Protein AF-A0AAU6Q828-F1 (afdb_monomer_lite)

Organism: NCBI:txid3112952

Sequence (757 aa):
MSDRQGGAGQFVAIDEAIRITQFIRNKALRYWMDNEKVSKYDLNKQCAVLAAEYDFADRLNSQARQAAAERAWSGIARFYDNCKKKVKGKKPRSPDELGSEGRSQRGLGYPQFKKNVRSVEYKTTGWKLSEDRKSITFTDKCGIGKLKMKGTRDLLFYHPSLIKRVRLVRKADGYYIQFAVDADRKEPLEATGKTLGLDVGLQDFYTDSNGHKEENPRFLRKAEKQTKKLQRRVSKKVKGSNNRRKAVKRLAKKHLRIQRQRRDHAIKLARCVIQSADLVAYEDLRIRNMVKNHSLAKSISDASWYQFRTWLEYFGKVFGRITVAVPPQYTSQACSECGCKADGLTESMRKRSRCGCFLFVTTETLLGDAPRLYQSVFDHVKNAFWNDIRNAKTCAWMVAALILSRRATPSAWLPYLPAGRYAQSIERQIVRWLDNKHINATDIYGPAVMKALRHWGPHVLKLALDTSMLFNTYCMIRISILFRGRAVPLVTRVIKHASAQVSTEQLTPIIAQARGILAAAGIDNVRFLADRGFCDVELMDLLSQCGWNYIIRIKSSLLLCAANGQRLCKVGEVALQVGEAKCFHNMRLTGQKYGPVHLALARPAHGQDTWQVVSNEPTSLETLEVYSERFGIEEGFLDDKSGLFQLEESMLRDEGKLERLCLILSLATLFLVSEGDACVAQGHRRLVDPHWERGISFLKIGMNRIKQALSWGEQVLKQVALIGGPDPAPLGHRKQKNPDPFDCFNCVWVLISAPPS

Foldseek 3Di:
DDDDDDDPLLVVLQVLLQVLLLVLLQVLLVVPVVDPPDDLVNSLVVLVVVCVVDVSNQLHDSQLSSVSSVVSVVQVVQLVVLVVVVPDWDDDDDPPPDDPPPPPHHISSHGDRDPDGFKTKGFLDQKDADPQRQWMAGDGNSPNGIDGDDDDSVVVVADPVQFGMWMWGDALVGIDIDTDGNDDFADADDALVDAWEWEADLQFRTAIQVGDTHRQPLLCVVCVVVLVVLVVLLVPDDPPDPSNVVSVSVSRVSVVVLVVVLLVVLLVVLLVVQNNHQHYEYEPDPLVVVLVPVVCVSSSVSSPVVSSLVNNVVVCSRHLGHYHYDYCPQQQAAAPVQRHGDPDDDPVPSAADPVRGGRHDHVCPVLFLQVLQLVLQLVLQQVLCVPDSVLSSLLSLLLSLLLVQLALAQLSSLSNHDDDSDSVVSSVVLVCSLVDPVDDLCSRVLSNVLQQLLQAPPFEWEWEWFWDDFPLFKIKTFIFTLAQLATQTQFIAIDGDNDRQDDPVVCLVRVVSSLVSCVSSVHQRYEYEYEQSPPDQSNVVSCVVSVYKYKYWHDQQKWKAALVQHTAGGNVVPDDDFQDKEKEFLIATDRNPDDDKIWIWHHFNPDDDITIIIINDGDDVVSVVSNVSNCSVVVNVCSCPVNGHNVNVNPDDDRSSSSVSVSSVSSSQQQLLQQLLVCVLVVNQVVQFVPQQQDDGSSSSSSSVSVVCSSSVHRGCPDRYRYHDDRSRRHHQPNPPDHNSNVRHPDDYDHCHGRDD

InterPro domains:
  IPR001959 Probable transposase, IS891/IS1136/IS1341 [PF01385] (178-293)
  IPR002559 Transposase IS4-like domain [PF01609] (513-670)
  IPR010095 Cas12f1-like, TNB domain [PF07282] (305-355)
  IPR012337 Ribonuclease H-like superfamily [SSF53098] (382-715)

Structure (mmCIF, N/CA/C/O backbone):
data_AF-A0AAU6Q828-F1
#
_entry.id   AF-A0AAU6Q828-F1
#
loop_
_atom_site.group_PDB
_atom_site.id
_atom_site.type_symbol
_atom_site.label_atom_id
_atom_site.label_alt_id
_atom_site.label_comp_id
_atom_site.label_asym_id
_atom_site.label_entity_id
_atom_site.label_seq_id
_atom_site.pdbx_PDB_ins_code
_atom_site.Cartn_x
_atom_site.Cartn_y
_atom_site.Cartn_z
_atom_site.occupancy
_atom_site.B_iso_or_equiv
_atom_site.auth_seq_id
_atom_site.auth_comp_id
_atom_site.auth_asym_id
_atom_site.auth_atom_id
_atom_site.pdbx_PDB_model_num
ATOM 1 N N . MET A 1 1 ? -32.451 15.456 50.300 1.00 32.19 1 MET A N 1
ATOM 2 C CA . MET A 1 1 ? -32.018 14.041 50.209 1.00 32.19 1 MET A CA 1
ATOM 3 C C . MET A 1 1 ? -33.255 13.219 49.873 1.00 32.19 1 MET A C 1
ATOM 5 O O . MET A 1 1 ? -34.070 13.041 50.754 1.00 32.19 1 MET A O 1
ATOM 9 N N . SER A 1 2 ? -33.452 12.815 48.614 1.00 24.53 2 SER A N 1
ATOM 10 C CA . SER A 1 2 ? -34.636 12.057 48.170 1.00 24.53 2 SER A CA 1
ATOM 11 C C . SER A 1 2 ? -34.237 10.854 47.303 1.00 24.53 2 SER A C 1
ATOM 13 O O . SER A 1 2 ? -33.171 10.837 46.673 1.00 24.53 2 SER A O 1
ATOM 15 N N . ASP A 1 3 ? -35.068 9.821 47.365 1.00 29.62 3 ASP A N 1
ATOM 16 C CA . ASP A 1 3 ? -34.828 8.401 47.112 1.00 29.62 3 ASP A CA 1
ATOM 17 C C . ASP A 1 3 ? -33.839 7.987 46.011 1.00 29.62 3 ASP A C 1
ATOM 19 O O . ASP A 1 3 ? -33.965 8.255 44.807 1.00 29.62 3 ASP A O 1
ATOM 23 N N . ARG A 1 4 ? -32.838 7.217 46.454 1.00 39.19 4 ARG A N 1
ATOM 24 C CA . ARG A 1 4 ? -31.868 6.487 45.626 1.00 39.19 4 ARG A CA 1
ATOM 25 C C . ARG A 1 4 ? -31.995 4.980 45.840 1.00 39.19 4 ARG A C 1
ATOM 27 O O . ARG A 1 4 ? -30.995 4.344 46.163 1.00 39.19 4 ARG A O 1
ATOM 34 N N . GLN A 1 5 ? -33.168 4.385 45.679 1.00 41.41 5 GLN A N 1
ATOM 35 C CA . GLN A 1 5 ? -33.276 2.926 45.728 1.00 41.41 5 GLN A CA 1
ATOM 36 C C . GLN A 1 5 ? -34.243 2.435 44.648 1.00 41.41 5 GLN A C 1
ATOM 38 O O . GLN A 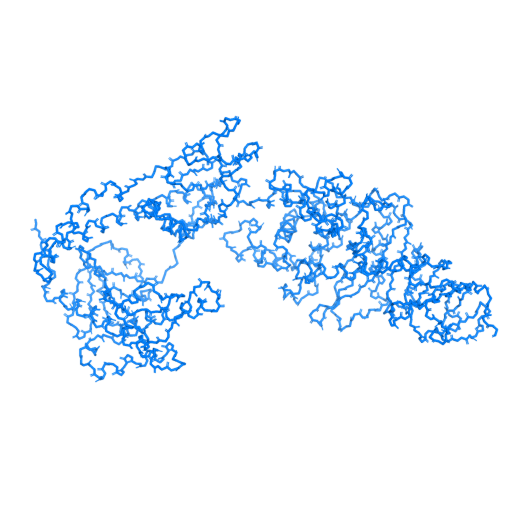1 5 ? -35.445 2.610 44.755 1.00 41.41 5 GLN A O 1
ATOM 43 N N . GLY A 1 6 ? -33.705 1.812 43.593 1.00 53.25 6 GLY A N 1
ATOM 44 C CA . GLY A 1 6 ? -34.421 0.662 43.037 1.00 53.25 6 GLY A CA 1
ATOM 45 C C . GLY A 1 6 ? -34.478 -0.388 44.145 1.00 53.25 6 GLY A C 1
ATOM 46 O O . GLY A 1 6 ? -33.522 -0.473 44.927 1.00 53.25 6 GLY A O 1
ATOM 47 N N . GLY A 1 7 ? -35.589 -1.113 44.273 1.00 64.19 7 GLY A N 1
ATOM 48 C CA . GLY A 1 7 ? -35.780 -2.057 45.376 1.00 64.19 7 GLY A CA 1
ATOM 49 C C . GLY A 1 7 ? -34.582 -3.003 45.482 1.00 64.19 7 GLY A C 1
ATOM 50 O O . GLY A 1 7 ? -34.051 -3.438 44.458 1.00 64.19 7 GLY A O 1
ATOM 51 N N . ALA A 1 8 ? -34.111 -3.303 46.697 1.00 69.00 8 ALA A N 1
ATOM 52 C CA . ALA A 1 8 ? -32.911 -4.120 46.910 1.00 69.00 8 ALA A CA 1
ATOM 53 C C . ALA A 1 8 ? -32.930 -5.439 46.102 1.00 69.00 8 ALA A C 1
ATOM 55 O O . ALA A 1 8 ? -31.884 -5.862 45.604 1.00 69.00 8 ALA A O 1
ATOM 56 N N . GLY A 1 9 ? -34.119 -6.017 45.881 1.00 82.56 9 GLY A N 1
ATOM 57 C CA . GLY A 1 9 ? -34.339 -7.186 45.024 1.00 82.56 9 GLY A CA 1
ATOM 58 C C . GLY A 1 9 ? -33.974 -6.986 43.545 1.00 82.56 9 GLY A C 1
ATOM 59 O O . GLY A 1 9 ? -33.356 -7.866 42.953 1.00 82.56 9 GLY A O 1
ATOM 60 N N . GLN A 1 10 ? -34.230 -5.814 42.952 1.00 87.94 10 GLN A N 1
ATOM 61 C CA . GLN A 1 10 ? -33.911 -5.552 41.539 1.00 87.94 10 GLN A CA 1
ATOM 62 C C . GLN A 1 10 ? -32.398 -5.559 41.281 1.00 87.94 10 GLN A C 1
ATOM 64 O O . GLN A 1 10 ? -31.931 -6.071 40.266 1.00 87.94 10 GLN A O 1
ATOM 69 N N . PHE A 1 11 ? -31.591 -5.027 42.206 1.00 88.25 11 PHE A N 1
ATOM 70 C CA . PHE A 1 11 ? -30.131 -5.075 42.065 1.00 88.25 11 PHE A CA 1
ATOM 71 C C . PHE A 1 11 ? -29.575 -6.494 42.214 1.00 88.25 11 PHE A C 1
ATOM 73 O O . PHE A 1 11 ? -28.587 -6.826 41.554 1.00 88.25 11 PHE A O 1
ATOM 80 N N . VAL A 1 12 ? -30.212 -7.327 43.043 1.00 90.94 12 VAL A N 1
ATOM 81 C CA . VAL A 1 12 ? -29.889 -8.755 43.156 1.00 90.94 12 VAL A CA 1
ATOM 82 C C . VAL A 1 12 ? -30.227 -9.479 41.851 1.00 90.94 12 VAL A C 1
ATOM 84 O O . VAL A 1 12 ? -29.376 -10.207 41.347 1.00 90.94 12 VAL A O 1
ATOM 87 N N . ALA A 1 13 ? -31.386 -9.203 41.247 1.00 93.69 13 ALA A N 1
ATOM 88 C CA . ALA A 1 13 ? -31.776 -9.744 39.943 1.00 93.69 13 ALA A CA 1
ATOM 89 C C . ALA A 1 13 ? -30.791 -9.360 38.821 1.00 93.69 13 ALA A C 1
ATOM 91 O O . ALA A 1 13 ? -30.388 -10.202 38.019 1.00 93.69 13 ALA A O 1
ATOM 92 N N . ILE A 1 14 ? -30.318 -8.107 38.791 1.00 94.62 14 ILE A N 1
ATOM 93 C CA . ILE A 1 14 ? -29.291 -7.676 37.825 1.00 94.62 14 ILE A CA 1
ATOM 94 C C . ILE A 1 14 ? -27.966 -8.414 38.065 1.00 94.62 14 ILE A C 1
ATOM 96 O O . ILE A 1 14 ? -27.301 -8.837 37.115 1.00 94.62 14 ILE A O 1
ATOM 100 N N . ASP A 1 15 ? -27.549 -8.556 39.326 1.00 93.69 15 ASP A N 1
ATOM 101 C CA . ASP A 1 15 ? -26.347 -9.316 39.675 1.00 93.69 15 ASP A CA 1
ATOM 102 C C . ASP A 1 15 ? -26.480 -10.796 39.276 1.00 93.69 15 ASP A C 1
ATOM 104 O O . ASP A 1 15 ? -25.497 -11.386 38.822 1.00 93.69 15 ASP A O 1
ATOM 108 N N . GLU A 1 16 ? -27.681 -11.370 39.373 1.00 94.69 16 GLU A N 1
ATOM 109 C CA . GLU A 1 16 ? -27.996 -12.724 38.918 1.00 94.69 16 GLU A CA 1
ATOM 110 C C . GLU A 1 16 ? -27.865 -12.870 37.402 1.00 94.69 16 GLU A C 1
ATOM 112 O O . GLU A 1 16 ? -27.088 -13.703 36.936 1.00 94.69 16 GLU A O 1
ATOM 117 N N . ALA A 1 17 ? -28.480 -11.983 36.618 1.00 96.44 17 ALA A N 1
ATOM 118 C CA . ALA A 1 17 ? -28.332 -11.977 35.161 1.00 96.44 17 ALA A CA 1
ATOM 119 C C . ALA A 1 17 ? -26.855 -11.864 34.719 1.00 96.44 17 ALA A C 1
ATOM 121 O O . ALA A 1 17 ? -26.410 -12.517 33.765 1.00 96.44 17 ALA A O 1
ATOM 122 N N . ILE A 1 18 ? -26.043 -11.077 35.440 1.00 96.81 18 ILE A N 1
ATOM 123 C CA . ILE A 1 18 ? -24.593 -10.970 35.203 1.00 96.81 18 ILE A CA 1
ATOM 124 C C . ILE A 1 18 ? -23.864 -12.284 35.537 1.00 96.81 18 ILE A C 1
ATOM 126 O O . ILE A 1 18 ? -22.931 -12.653 34.813 1.00 96.81 18 ILE A O 1
ATOM 130 N N . ARG A 1 19 ? -24.260 -12.993 36.603 1.00 95.94 19 ARG A N 1
ATOM 131 C CA . ARG A 1 19 ? -23.703 -14.309 36.968 1.00 95.94 19 ARG A CA 1
ATOM 132 C C . ARG A 1 19 ? -24.039 -15.368 35.922 1.00 95.94 19 ARG A C 1
ATOM 134 O O . ARG A 1 19 ? -23.123 -16.049 35.461 1.00 95.94 19 ARG A O 1
ATOM 141 N N . ILE A 1 20 ? -25.287 -15.425 35.460 1.00 97.00 20 ILE A N 1
ATOM 142 C CA . ILE A 1 20 ? -25.718 -16.328 34.383 1.00 97.00 20 ILE A CA 1
ATOM 143 C C . ILE A 1 20 ? -24.922 -16.046 33.100 1.00 97.00 20 ILE A C 1
ATOM 145 O O . ILE A 1 20 ? -24.371 -16.954 32.480 1.00 97.00 20 ILE A O 1
ATOM 149 N N . THR A 1 21 ? -24.736 -14.770 32.748 1.00 97.12 21 THR A N 1
ATOM 150 C CA . THR A 1 21 ? -23.895 -14.368 31.604 1.00 97.12 21 THR A CA 1
ATOM 151 C C . THR A 1 21 ? -22.456 -14.895 31.728 1.00 97.12 21 THR A C 1
ATOM 153 O O . THR A 1 21 ? -21.851 -15.308 30.736 1.00 97.12 21 THR A O 1
ATOM 156 N N . GLN A 1 22 ? -21.871 -14.872 32.932 1.00 97.12 22 GLN A N 1
ATOM 157 C CA . GLN A 1 22 ? -20.538 -15.432 33.178 1.00 97.12 22 GLN A CA 1
ATOM 158 C C . GLN A 1 22 ? -20.511 -16.948 32.992 1.00 97.12 22 GLN A C 1
ATOM 160 O O . GLN A 1 22 ? -19.575 -17.450 32.366 1.00 97.12 22 GLN A O 1
ATOM 165 N N . PHE A 1 23 ? -21.516 -17.643 33.526 1.00 97.56 23 PHE A N 1
ATOM 166 C CA . PHE A 1 23 ? -21.675 -19.087 33.393 1.00 97.56 23 PHE A CA 1
ATOM 167 C C . PHE A 1 23 ? -21.721 -19.498 31.919 1.00 97.56 23 PHE A C 1
ATOM 169 O O . PHE A 1 23 ? -20.843 -20.232 31.471 1.00 97.56 23 PHE A O 1
ATOM 176 N N . ILE A 1 24 ? -22.637 -18.917 31.139 1.00 97.62 24 ILE A N 1
ATOM 177 C CA . ILE A 1 24 ? -22.825 -19.247 29.719 1.00 97.62 24 ILE A CA 1
ATOM 178 C C . ILE A 1 24 ? -21.562 -18.964 28.913 1.00 97.62 24 ILE A C 1
ATOM 180 O O . ILE A 1 24 ? -21.101 -19.818 28.162 1.00 97.62 24 ILE A O 1
ATOM 184 N N . ARG A 1 25 ? -20.931 -17.798 29.110 1.00 96.56 25 ARG A N 1
ATOM 185 C CA . ARG A 1 25 ? -19.668 -17.473 28.430 1.00 96.56 25 ARG A CA 1
ATOM 186 C C . ARG A 1 25 ? -18.579 -18.511 28.730 1.00 96.56 25 ARG A C 1
ATOM 188 O O . ARG A 1 25 ? -17.798 -18.853 27.845 1.00 96.56 25 ARG A O 1
ATOM 195 N N . ASN A 1 26 ? -18.455 -18.941 29.984 1.00 96.50 26 ASN A N 1
ATOM 196 C CA . ASN A 1 26 ? -17.423 -19.895 30.380 1.00 96.50 26 ASN A CA 1
ATOM 197 C C . ASN A 1 26 ? -17.742 -21.313 29.889 1.00 96.50 26 ASN A C 1
ATOM 199 O O . ASN A 1 26 ? -16.828 -21.969 29.406 1.00 96.50 26 ASN A O 1
ATOM 203 N N . LYS A 1 27 ? -19.004 -21.755 29.928 1.00 96.56 27 LYS A N 1
ATOM 204 C CA . LYS A 1 27 ? -19.432 -23.037 29.345 1.00 96.56 27 LYS A CA 1
ATOM 205 C C . LYS A 1 27 ? -19.254 -23.062 27.827 1.00 96.56 27 LYS A C 1
ATOM 207 O O . LYS A 1 27 ? -18.718 -24.033 27.322 1.00 96.56 27 LYS A O 1
ATOM 212 N N . ALA A 1 28 ? -19.567 -21.976 27.117 1.00 96.19 28 ALA A N 1
ATOM 213 C CA . ALA A 1 28 ? -19.285 -21.855 25.684 1.00 96.19 28 ALA A CA 1
ATOM 214 C C . ALA A 1 28 ? -17.780 -21.952 25.379 1.00 96.19 28 ALA A C 1
ATOM 216 O O . ALA A 1 28 ? -17.376 -22.602 24.421 1.00 96.19 28 ALA A O 1
ATOM 217 N N . LEU A 1 29 ? -16.930 -21.339 26.214 1.00 94.62 29 LEU A N 1
ATOM 218 C CA . LEU A 1 29 ? -15.483 -21.491 26.069 1.00 94.62 29 LEU A CA 1
ATOM 219 C C . LEU A 1 29 ? -15.030 -22.934 26.337 1.00 94.62 29 LEU A C 1
ATOM 221 O O . LEU A 1 29 ? -14.188 -23.429 25.601 1.00 94.62 29 LEU A O 1
ATOM 225 N N . ARG A 1 30 ? -15.575 -23.594 27.366 1.00 94.56 30 ARG A N 1
ATOM 226 C CA . ARG A 1 30 ? -15.262 -24.995 27.679 1.00 94.56 30 ARG A CA 1
ATOM 227 C C . ARG A 1 30 ? -15.691 -25.922 26.543 1.00 94.56 30 ARG A C 1
ATOM 229 O O . ARG A 1 30 ? -14.881 -26.714 26.098 1.00 94.56 30 ARG A O 1
ATOM 236 N N . TYR A 1 31 ? -16.894 -25.731 26.007 1.00 94.00 31 TYR A N 1
ATOM 237 C CA . TYR A 1 31 ? -17.397 -26.477 24.857 1.00 94.00 31 TYR A CA 1
ATOM 238 C C . TYR A 1 31 ? -16.453 -26.382 23.651 1.00 94.00 31 TYR A C 1
ATOM 240 O O . TYR A 1 31 ? -16.113 -27.397 23.063 1.00 94.00 31 TYR A O 1
ATOM 248 N N . TRP A 1 32 ? -15.957 -25.183 23.323 1.00 94.69 32 TRP A N 1
ATOM 249 C CA . TRP A 1 32 ? -14.941 -25.021 22.275 1.00 94.69 32 TRP A CA 1
ATOM 250 C C . TRP A 1 32 ? -13.608 -25.720 22.595 1.00 94.69 32 TRP A C 1
ATOM 252 O O . TRP A 1 32 ? -12.925 -26.149 21.676 1.00 94.69 32 TRP A O 1
ATOM 262 N N . MET A 1 33 ? -13.213 -25.813 23.869 1.00 90.88 33 MET A N 1
ATOM 263 C CA . MET A 1 33 ? -11.980 -26.512 24.258 1.00 90.88 33 MET A CA 1
ATOM 264 C C . MET A 1 33 ? -12.113 -28.035 24.175 1.00 90.88 33 MET A C 1
ATOM 266 O O . MET A 1 33 ? -11.114 -28.698 23.925 1.00 90.88 33 MET A O 1
ATOM 270 N N . ASP A 1 34 ? -13.313 -28.561 24.407 1.00 92.06 34 ASP A N 1
ATOM 271 C CA . ASP A 1 34 ? -13.566 -30.001 24.514 1.00 92.06 34 ASP A CA 1
ATOM 272 C C . ASP A 1 34 ? -13.963 -30.637 23.168 1.00 92.06 34 ASP A C 1
ATOM 274 O O . ASP A 1 34 ? -14.074 -31.852 23.077 1.00 92.06 34 ASP A O 1
ATOM 278 N N . ASN A 1 35 ? -14.191 -29.830 22.126 1.00 90.38 35 ASN A N 1
ATOM 279 C CA . ASN A 1 35 ? -14.671 -30.290 20.824 1.00 90.38 35 ASN A CA 1
ATOM 280 C C . ASN A 1 35 ? -13.810 -29.725 19.688 1.00 90.38 35 ASN A C 1
ATOM 282 O O . ASN A 1 35 ? -13.388 -28.566 19.717 1.00 90.38 35 ASN A O 1
ATOM 286 N N . GLU A 1 36 ? -13.612 -30.511 18.633 1.00 85.56 36 GLU A N 1
ATOM 287 C CA . GLU A 1 36 ? -12.910 -30.060 17.432 1.00 85.56 36 GLU A CA 1
ATOM 288 C C . GLU A 1 36 ? -13.832 -29.291 16.472 1.00 85.56 36 GLU A C 1
ATOM 290 O O . GLU A 1 36 ? -15.042 -29.494 16.434 1.00 85.56 36 GLU A O 1
ATOM 295 N N . LYS A 1 37 ? -13.250 -28.388 15.667 1.00 85.00 37 LYS A N 1
ATOM 296 C CA . LYS A 1 37 ? -13.931 -27.657 14.571 1.00 85.00 37 LYS A CA 1
ATOM 297 C C . LYS A 1 37 ? -15.198 -26.869 14.970 1.00 85.00 37 LYS A C 1
ATOM 299 O O . LYS A 1 37 ? -16.012 -26.536 14.114 1.00 85.00 37 LYS A O 1
ATOM 304 N N . VAL A 1 38 ? -15.331 -26.480 16.238 1.00 89.94 38 VAL A N 1
ATOM 305 C CA . VAL A 1 38 ? -16.470 -25.690 16.741 1.00 89.94 38 VAL A CA 1
ATOM 306 C C . VAL A 1 38 ? -16.540 -24.304 16.092 1.00 89.94 38 VAL A C 1
ATOM 308 O O . VAL A 1 38 ? -15.605 -23.501 16.182 1.00 89.94 38 VAL A O 1
ATOM 311 N N . SER A 1 39 ? -17.691 -23.982 15.504 1.00 91.94 39 SER A N 1
ATOM 312 C CA . SER A 1 39 ? -17.994 -22.684 14.904 1.00 91.94 39 SER A CA 1
ATOM 313 C C . SER A 1 39 ? -18.724 -21.735 15.868 1.00 91.94 39 SER A C 1
ATOM 315 O O . SER A 1 39 ? -19.207 -22.109 16.940 1.00 91.94 39 SER A O 1
ATOM 317 N N . LYS A 1 40 ? -18.880 -20.468 15.456 1.00 92.25 40 LYS A N 1
ATOM 318 C CA . LYS A 1 40 ? -19.726 -19.487 16.163 1.00 92.25 40 LYS A CA 1
ATOM 319 C C . LYS A 1 40 ? -21.172 -19.978 16.318 1.00 92.25 40 LYS A C 1
ATOM 321 O O . LYS A 1 40 ? -21.813 -19.676 17.325 1.00 92.25 40 LYS A O 1
ATOM 326 N N . TYR A 1 41 ? -21.694 -20.679 15.311 1.00 93.00 41 TYR A N 1
ATOM 327 C CA . TYR A 1 41 ? -23.077 -21.148 15.297 1.00 93.00 41 TYR A CA 1
ATOM 328 C C . TYR A 1 41 ? -23.293 -22.271 16.309 1.00 93.00 41 TYR A C 1
ATOM 330 O O . TYR A 1 41 ? -24.314 -22.273 16.993 1.00 93.00 41 TYR A O 1
ATOM 338 N N . ASP A 1 42 ? -22.300 -23.137 16.497 1.00 93.50 42 ASP A N 1
ATOM 339 C CA . ASP A 1 42 ? -22.362 -24.226 17.475 1.00 93.50 42 ASP A CA 1
ATOM 340 C C . ASP A 1 42 ? -22.406 -23.684 18.905 1.00 93.50 42 ASP A C 1
ATOM 342 O O . ASP A 1 42 ? -23.225 -24.114 19.711 1.00 93.50 42 ASP A O 1
ATOM 346 N N . LEU A 1 43 ? -21.634 -22.631 19.204 1.00 93.56 43 LEU A N 1
ATOM 347 C CA . LEU A 1 43 ? -21.714 -21.955 20.507 1.00 93.56 43 LEU A CA 1
ATOM 348 C C . LEU A 1 43 ? -23.076 -21.292 20.759 1.00 93.56 43 LEU A C 1
ATOM 350 O O . LEU A 1 43 ? -23.528 -21.213 21.904 1.00 93.56 43 LEU A O 1
ATOM 354 N N . ASN A 1 44 ? -23.737 -20.807 19.706 1.00 91.94 44 ASN A N 1
ATOM 355 C CA . ASN A 1 44 ? -25.093 -20.276 19.819 1.00 91.94 44 ASN A CA 1
ATOM 356 C C . ASN A 1 44 ? -26.114 -21.397 20.059 1.00 91.94 44 ASN A C 1
ATOM 358 O O . ASN A 1 44 ? -26.981 -21.223 20.914 1.00 91.94 44 ASN A O 1
ATOM 362 N N . LYS A 1 45 ? -25.994 -22.542 19.372 1.00 92.69 45 LYS A N 1
ATOM 363 C CA . LYS A 1 45 ? -26.828 -23.733 19.616 1.00 92.69 45 LYS A CA 1
ATOM 364 C C . LYS A 1 45 ? -26.656 -24.245 21.048 1.00 92.69 45 LYS A C 1
ATOM 366 O O . LYS A 1 45 ? -27.646 -24.499 21.730 1.00 92.69 45 LYS A O 1
ATOM 371 N N . GLN A 1 46 ? -25.425 -24.247 21.558 1.00 94.56 46 GLN A N 1
ATOM 372 C CA . GLN A 1 46 ? -25.125 -24.653 22.931 1.00 94.56 46 GLN A CA 1
ATOM 373 C C . GLN A 1 46 ? -25.845 -23.799 23.987 1.00 94.56 46 GLN A C 1
ATOM 375 O O . GLN A 1 46 ? -26.106 -24.267 25.090 1.00 94.56 46 GLN A O 1
ATOM 380 N N . CYS A 1 47 ? -26.224 -22.554 23.678 1.00 94.69 47 CYS A N 1
ATOM 381 C CA . CYS A 1 47 ? -27.004 -21.724 24.603 1.00 94.69 47 CYS A CA 1
ATOM 382 C C . CYS A 1 47 ? -28.430 -22.246 24.846 1.00 94.69 47 CYS A C 1
ATOM 384 O O . CYS A 1 47 ? -29.018 -21.913 25.879 1.00 94.69 47 CYS A O 1
ATOM 386 N N . ALA A 1 48 ? -29.002 -22.989 23.893 1.00 93.62 48 ALA A N 1
ATOM 387 C CA . ALA A 1 48 ? -30.296 -23.646 24.058 1.00 93.62 48 ALA A CA 1
ATOM 388 C C . ALA A 1 48 ? -30.147 -24.887 24.946 1.00 93.62 48 ALA A C 1
ATOM 390 O O . ALA A 1 48 ? -30.863 -25.003 25.935 1.00 93.62 48 ALA A O 1
ATOM 391 N N . VAL A 1 49 ? -29.133 -25.717 24.671 1.00 95.69 49 VAL A N 1
ATOM 392 C CA . VAL A 1 49 ? -28.784 -26.897 25.482 1.00 95.69 49 VAL A CA 1
ATOM 393 C C . VAL A 1 49 ? -28.560 -26.511 26.944 1.00 95.69 49 VAL A C 1
ATOM 395 O O . VAL A 1 49 ? -29.209 -27.045 27.832 1.00 95.69 49 VAL A O 1
ATOM 398 N N . LEU A 1 50 ? -27.729 -25.494 27.198 1.00 95.81 50 LEU A N 1
ATOM 399 C CA . LEU A 1 50 ? -27.440 -25.023 28.558 1.00 95.81 50 LEU A CA 1
ATOM 400 C C . LEU A 1 50 ? -28.665 -24.488 29.306 1.00 95.81 50 LEU A C 1
ATOM 402 O O . LEU A 1 50 ? -28.622 -24.385 30.524 1.00 95.81 50 LEU A O 1
ATOM 406 N N . ALA A 1 51 ? -29.717 -24.072 28.611 1.00 95.00 51 ALA A N 1
ATOM 407 C CA . ALA A 1 51 ? -30.932 -23.620 29.277 1.00 95.00 51 ALA A CA 1
ATOM 408 C C . ALA A 1 51 ? -31.915 -24.751 29.544 1.00 95.00 51 ALA A C 1
ATOM 410 O O . ALA A 1 51 ? -32.608 -24.689 30.548 1.00 95.00 51 ALA A O 1
ATOM 411 N N . ALA A 1 52 ? -31.941 -25.773 28.689 1.00 95.62 52 ALA A N 1
ATOM 412 C CA . ALA A 1 52 ? -32.658 -27.006 28.983 1.00 95.62 52 ALA A CA 1
ATOM 413 C C . ALA A 1 52 ? -32.006 -27.770 30.151 1.00 95.62 52 ALA A C 1
ATOM 415 O O . ALA A 1 52 ? -32.704 -28.340 30.974 1.00 95.62 52 ALA A O 1
ATOM 416 N N . GLU A 1 53 ? -30.671 -27.747 30.242 1.00 96.75 53 GLU A N 1
ATOM 417 C CA . GLU A 1 53 ? -29.909 -28.447 31.289 1.00 96.75 53 GLU A CA 1
ATOM 418 C C . GLU A 1 53 ? -29.929 -27.715 32.644 1.00 96.75 53 GLU A C 1
ATOM 420 O O . GLU A 1 53 ? -29.880 -28.351 33.693 1.00 96.75 53 GLU A O 1
ATOM 425 N N . TYR A 1 54 ? -29.972 -26.377 32.644 1.00 96.69 54 TYR A N 1
ATOM 426 C CA . TYR A 1 54 ? -29.901 -25.578 33.870 1.00 96.69 54 TYR A CA 1
ATOM 427 C C . TYR A 1 54 ? -31.041 -24.556 33.947 1.00 96.69 54 TYR A C 1
ATOM 429 O O . TYR A 1 54 ? -30.986 -23.505 33.299 1.00 96.69 54 TYR A O 1
ATOM 437 N N . ASP A 1 55 ? -31.993 -24.775 34.858 1.00 94.19 55 ASP A N 1
ATOM 438 C CA . ASP A 1 55 ? -33.147 -23.886 35.081 1.00 94.19 55 ASP A CA 1
ATOM 439 C C . ASP A 1 55 ? -32.751 -22.421 35.289 1.00 94.19 55 ASP A C 1
ATOM 441 O O . ASP A 1 55 ? -33.369 -21.494 34.763 1.00 94.19 55 ASP A O 1
ATOM 445 N N . PHE A 1 56 ? -31.682 -22.179 36.055 1.00 95.25 56 PHE A N 1
ATOM 446 C CA . PHE A 1 56 ? -31.207 -20.820 36.313 1.00 95.25 56 PHE A CA 1
ATOM 447 C C . PHE A 1 56 ? -30.660 -20.143 35.046 1.00 95.25 56 PHE A C 1
ATOM 449 O O . PHE A 1 56 ? -30.697 -18.918 34.949 1.00 95.25 56 PHE A O 1
ATOM 456 N N . ALA A 1 57 ? -30.153 -20.906 34.072 1.00 95.62 57 ALA A N 1
ATOM 457 C CA . ALA A 1 57 ? -29.669 -20.372 32.806 1.00 95.62 57 ALA A CA 1
ATOM 458 C C . ALA A 1 57 ? -30.824 -20.024 31.857 1.00 95.62 57 ALA A C 1
ATOM 460 O O . ALA A 1 57 ? -30.719 -19.029 31.131 1.00 95.62 57 ALA A O 1
ATOM 461 N N . ASP A 1 58 ? -31.933 -20.772 31.903 1.00 95.25 58 ASP A N 1
ATOM 462 C CA . ASP A 1 58 ? -33.141 -20.447 31.136 1.00 95.25 58 ASP A CA 1
ATOM 463 C C . ASP A 1 58 ? -33.770 -19.118 31.561 1.00 95.25 58 ASP A C 1
ATOM 465 O O . ASP A 1 58 ? -34.318 -18.393 30.726 1.00 95.25 58 ASP A O 1
ATOM 469 N N . ARG A 1 59 ? -33.599 -18.731 32.834 1.00 95.75 59 ARG A N 1
ATOM 470 C CA . ARG A 1 59 ? -34.113 -17.451 33.342 1.00 95.75 59 ARG A CA 1
ATOM 471 C C . ARG A 1 59 ? -33.602 -16.246 32.560 1.00 95.75 59 ARG A C 1
ATOM 473 O O . ARG A 1 59 ? -34.302 -15.238 32.461 1.00 95.75 59 ARG A O 1
ATOM 480 N N . LEU A 1 60 ? -32.401 -16.338 31.990 1.00 96.31 60 LEU A N 1
ATOM 481 C CA . LEU A 1 60 ? -31.842 -15.287 31.155 1.00 96.31 60 LEU A CA 1
ATOM 482 C C . LEU A 1 60 ? -32.407 -15.366 29.730 1.00 96.31 60 LEU A C 1
ATOM 484 O O . LEU A 1 60 ? -32.401 -16.422 29.098 1.00 96.31 60 LEU A O 1
ATOM 488 N N . ASN A 1 61 ? -32.818 -14.216 29.185 1.00 96.38 61 ASN A N 1
ATOM 489 C CA . ASN A 1 61 ? -33.314 -14.109 27.811 1.00 96.38 61 ASN A CA 1
ATOM 490 C C . ASN A 1 61 ? -32.354 -14.763 26.793 1.00 96.38 61 ASN A C 1
ATOM 492 O O . ASN A 1 61 ? -31.136 -14.569 26.852 1.00 96.38 61 ASN A O 1
ATOM 496 N N . SER A 1 62 ? -32.913 -15.492 25.823 1.00 94.75 62 SER A N 1
ATOM 497 C CA . SER A 1 62 ? -32.166 -16.269 24.824 1.00 94.75 62 SER A CA 1
ATOM 498 C C . SER A 1 62 ? -31.119 -15.446 24.064 1.00 94.75 62 SER A C 1
ATOM 500 O O . SER A 1 62 ? -29.981 -15.888 23.900 1.00 94.75 62 SER A O 1
ATOM 502 N N . GLN A 1 63 ? -31.433 -14.212 23.665 1.00 94.69 63 GLN A N 1
ATOM 503 C CA . GLN A 1 63 ? -30.477 -13.347 22.975 1.00 94.69 63 GLN A CA 1
ATOM 504 C C . GLN A 1 63 ? -29.368 -12.830 23.894 1.00 94.69 63 GLN A C 1
ATOM 506 O O . GLN A 1 63 ? -28.251 -12.604 23.422 1.00 94.69 63 GLN A O 1
ATOM 511 N N . ALA A 1 64 ? -29.635 -12.679 25.193 1.00 96.56 64 ALA A N 1
ATOM 512 C CA . ALA A 1 64 ? -28.597 -12.356 26.166 1.00 96.56 64 ALA A CA 1
ATOM 513 C C . ALA A 1 64 ? -27.638 -13.534 26.401 1.00 96.56 64 ALA A C 1
ATOM 515 O O . ALA A 1 64 ? -26.424 -13.325 26.504 1.00 96.56 64 ALA A O 1
ATOM 516 N N . ARG A 1 65 ? -28.144 -14.776 26.378 1.00 97.19 65 ARG A N 1
ATOM 517 C CA . ARG A 1 65 ? -27.310 -15.992 26.366 1.00 97.19 65 ARG A CA 1
ATOM 518 C C . ARG A 1 65 ? -26.419 -16.043 25.126 1.00 97.19 65 ARG A C 1
ATOM 520 O O . ARG A 1 65 ? -25.202 -16.169 25.248 1.00 97.19 65 ARG A O 1
ATOM 527 N N . GLN A 1 66 ? -26.998 -15.828 23.945 1.00 96.00 66 GLN A N 1
ATOM 528 C CA . GLN A 1 66 ? -26.243 -15.769 22.688 1.00 96.00 66 GLN A CA 1
ATOM 529 C C . GLN A 1 66 ? -25.187 -14.658 22.707 1.00 96.00 66 GLN A C 1
ATOM 531 O O . GLN A 1 66 ? -24.046 -14.879 22.315 1.00 96.00 66 GLN A O 1
ATOM 536 N N . ALA A 1 67 ? -25.512 -13.462 23.210 1.00 96.00 67 ALA A N 1
ATOM 537 C CA . ALA A 1 67 ? -24.534 -12.384 23.357 1.00 96.00 67 ALA A CA 1
ATOM 538 C C . ALA A 1 67 ? -23.382 -12.775 24.307 1.00 96.00 67 ALA A C 1
ATOM 540 O O . ALA A 1 67 ? -22.234 -12.366 24.105 1.00 96.00 67 ALA A O 1
ATOM 541 N N . ALA A 1 68 ? -23.648 -13.590 25.334 1.00 96.31 68 ALA A N 1
ATOM 542 C CA . ALA A 1 68 ? -22.615 -14.151 26.201 1.00 96.31 68 ALA A CA 1
ATOM 543 C C . ALA A 1 68 ? -21.695 -15.134 25.453 1.00 96.31 68 ALA A C 1
ATOM 545 O O . ALA A 1 68 ? -20.471 -15.039 25.601 1.00 96.31 68 ALA A O 1
ATOM 546 N N . ALA A 1 69 ? -22.253 -16.014 24.616 1.00 96.62 69 ALA A N 1
ATOM 547 C CA . ALA A 1 69 ? -21.492 -16.926 23.759 1.00 96.62 69 ALA A CA 1
ATOM 548 C C . ALA A 1 69 ? -20.682 -16.182 22.682 1.00 96.62 69 ALA A C 1
ATOM 550 O O . ALA A 1 69 ? -19.493 -16.447 22.513 1.00 96.62 69 ALA A O 1
ATOM 551 N N . GLU A 1 70 ? -21.245 -15.153 22.044 1.00 95.50 70 GLU A N 1
ATOM 552 C CA . GLU A 1 70 ? -20.530 -14.292 21.088 1.00 95.50 70 GLU A CA 1
ATOM 553 C C . GLU A 1 70 ? -19.304 -13.611 21.716 1.00 95.50 70 GLU A C 1
ATOM 555 O O . GLU A 1 70 ? -18.267 -13.443 21.067 1.00 95.50 70 GLU A O 1
ATOM 560 N N . ARG A 1 71 ? -19.375 -13.246 23.004 1.00 93.69 71 ARG A N 1
ATOM 561 C CA . ARG A 1 71 ? -18.221 -12.714 23.750 1.00 93.69 71 ARG A CA 1
ATOM 562 C C . ARG A 1 71 ? -17.146 -13.770 24.014 1.00 93.69 71 ARG A C 1
ATOM 564 O O . ARG A 1 71 ? -15.983 -13.394 24.181 1.00 93.69 71 ARG A O 1
ATOM 571 N N . ALA A 1 72 ? -17.505 -15.051 24.110 1.00 94.38 72 ALA A N 1
ATOM 572 C CA . ALA A 1 72 ? -16.536 -16.147 24.154 1.00 94.38 72 ALA A CA 1
ATOM 573 C C . ALA A 1 72 ? -15.890 -16.327 22.773 1.00 94.38 72 ALA A C 1
ATOM 575 O O . ALA A 1 72 ? -14.662 -16.262 22.673 1.00 94.38 72 ALA A O 1
ATOM 576 N N . TRP A 1 73 ? -16.710 -16.392 21.717 1.00 95.12 73 TRP A N 1
ATOM 577 C CA . TRP A 1 73 ? -16.261 -16.481 20.325 1.00 95.12 73 TRP A CA 1
ATOM 578 C C . TRP A 1 73 ? -15.307 -15.353 19.936 1.00 95.12 73 TRP A C 1
ATOM 580 O O . TRP A 1 73 ? -14.264 -15.605 19.354 1.00 95.12 73 TRP A O 1
ATOM 590 N N . SER A 1 74 ? -15.587 -14.109 20.331 1.00 91.94 74 SER A N 1
ATOM 591 C CA . SER A 1 74 ? -14.694 -12.970 20.053 1.00 91.94 74 SER A CA 1
ATOM 592 C C . SER A 1 74 ? -13.275 -13.172 20.609 1.00 91.94 74 SER A C 1
ATOM 594 O O . SER A 1 74 ? -12.308 -12.644 20.064 1.00 91.94 74 SER A O 1
ATOM 596 N N . GLY A 1 75 ? -13.139 -13.915 21.714 1.00 89.44 75 GLY A N 1
ATOM 597 C CA . GLY A 1 75 ? -11.839 -14.307 22.256 1.00 89.44 75 GLY A CA 1
ATOM 598 C C . GLY A 1 75 ? -11.167 -15.407 21.433 1.00 89.44 75 GLY A C 1
ATOM 599 O O . GLY A 1 75 ? -9.974 -15.304 21.164 1.00 89.44 75 GLY A O 1
ATOM 600 N N . ILE A 1 76 ? -11.941 -16.412 21.018 1.00 90.94 76 ILE A N 1
ATOM 601 C CA . ILE A 1 76 ? -11.508 -17.549 20.190 1.00 90.94 76 ILE A CA 1
ATOM 602 C C . ILE A 1 76 ? -11.062 -17.082 18.798 1.00 90.94 76 ILE A C 1
ATOM 604 O O . ILE A 1 76 ? -9.947 -17.370 18.377 1.00 90.94 76 ILE A O 1
ATOM 608 N N . ALA A 1 77 ? -11.881 -16.280 18.118 1.00 91.06 77 ALA A N 1
ATOM 609 C CA . ALA A 1 77 ? -11.567 -15.709 16.811 1.00 91.06 77 ALA A CA 1
ATOM 610 C C . ALA A 1 77 ? -10.257 -14.910 16.850 1.00 91.06 77 ALA A C 1
ATOM 612 O O . ALA A 1 77 ? -9.365 -15.139 16.041 1.00 91.06 77 ALA A O 1
ATOM 613 N N . ARG A 1 78 ? -10.076 -14.060 17.873 1.00 87.44 78 ARG A N 1
ATOM 614 C CA . ARG A 1 78 ? -8.826 -13.311 18.065 1.00 87.44 78 ARG A CA 1
ATOM 615 C C . ARG A 1 78 ? -7.614 -14.225 18.270 1.00 87.44 78 ARG A C 1
ATOM 617 O O . ARG A 1 78 ? -6.514 -13.866 17.858 1.00 87.44 78 ARG A O 1
ATOM 624 N N . PHE A 1 79 ? -7.786 -15.365 18.936 1.00 87.00 79 PHE A N 1
ATOM 625 C CA . PHE A 1 79 ? -6.717 -16.347 19.092 1.00 87.00 79 PHE A CA 1
ATOM 626 C C . PHE A 1 79 ? -6.315 -16.940 17.736 1.00 87.00 79 PHE A C 1
ATOM 628 O O . PHE A 1 79 ? -5.137 -16.872 17.389 1.00 87.00 79 PHE A O 1
ATOM 635 N N . TYR A 1 80 ? -7.274 -17.397 16.925 1.00 85.50 80 TYR A N 1
ATOM 636 C CA . TYR A 1 80 ? -6.986 -17.885 15.573 1.00 85.50 80 TYR A CA 1
ATOM 637 C C . TYR A 1 80 ? -6.378 -16.807 14.666 1.00 85.50 80 TYR A C 1
ATOM 639 O O . TYR A 1 80 ? -5.429 -17.094 13.937 1.00 85.50 80 TYR A O 1
ATOM 647 N N . ASP A 1 81 ? -6.842 -15.559 14.748 1.00 83.69 81 ASP A N 1
ATOM 648 C CA . ASP A 1 81 ? -6.253 -14.439 14.004 1.00 83.69 81 ASP A CA 1
ATOM 649 C C . ASP A 1 81 ? -4.785 -14.210 14.387 1.00 83.69 81 ASP A C 1
ATOM 651 O O . ASP A 1 81 ? -3.943 -13.967 13.521 1.00 83.69 81 ASP A O 1
ATOM 655 N N . ASN A 1 82 ? -4.450 -14.315 15.678 1.00 81.31 82 ASN A N 1
ATOM 656 C CA . ASN A 1 82 ? -3.065 -14.214 16.143 1.00 81.31 82 ASN A CA 1
ATOM 657 C C . ASN A 1 82 ? -2.208 -15.385 15.641 1.00 81.31 82 ASN A C 1
ATOM 659 O O . ASN A 1 82 ? -1.046 -15.172 15.289 1.00 81.31 82 ASN A O 1
ATOM 663 N N . CYS A 1 83 ? -2.773 -16.597 15.591 1.00 78.38 83 CYS A N 1
ATOM 664 C CA . CYS A 1 83 ? -2.113 -17.774 15.027 1.00 78.38 83 CYS A CA 1
ATOM 665 C C . CYS A 1 83 ? -1.822 -17.587 13.532 1.00 78.38 83 CYS A C 1
ATOM 667 O O . CYS A 1 83 ? -0.677 -17.758 13.117 1.00 78.38 83 CYS A O 1
ATOM 669 N N . LYS A 1 84 ? -2.814 -17.151 12.740 1.00 81.06 84 LYS A N 1
ATOM 670 C CA . LYS A 1 84 ? -2.655 -16.852 11.303 1.00 81.06 84 LYS A CA 1
ATOM 671 C C . LYS A 1 84 ? -1.578 -15.796 11.052 1.00 81.06 84 LYS A C 1
ATOM 673 O O . LYS A 1 84 ? -0.760 -15.944 10.153 1.00 81.06 84 LYS A O 1
ATOM 678 N N . LYS A 1 85 ? -1.527 -14.760 11.895 1.00 76.44 85 LYS A N 1
ATOM 679 C CA . LYS A 1 85 ? -0.538 -13.671 11.822 1.00 76.44 85 LYS A CA 1
ATOM 680 C C . LYS A 1 85 ? 0.856 -14.046 12.349 1.00 76.44 85 LYS A C 1
ATOM 682 O O . LYS A 1 85 ? 1.707 -13.165 12.441 1.00 76.44 85 LYS A O 1
ATOM 687 N N . LYS A 1 86 ? 1.095 -15.311 12.733 1.00 74.19 86 LYS A N 1
ATOM 688 C CA . LYS A 1 86 ? 2.370 -15.821 13.281 1.00 74.19 86 LYS A CA 1
ATOM 689 C C . LYS A 1 86 ? 2.962 -14.915 14.378 1.00 74.19 86 LYS A C 1
ATOM 691 O O . LYS A 1 86 ? 4.173 -14.710 14.458 1.00 74.19 86 LYS A O 1
ATOM 696 N N . VAL A 1 87 ? 2.109 -14.337 15.231 1.00 66.88 87 VAL A N 1
ATOM 697 C CA . VAL A 1 87 ? 2.544 -13.388 16.270 1.00 66.88 87 VAL A CA 1
ATOM 698 C C . VAL A 1 87 ? 3.453 -14.110 17.272 1.00 66.88 87 VAL A C 1
ATOM 700 O O . VAL A 1 87 ? 3.030 -15.077 17.899 1.00 66.88 87 VAL A O 1
ATOM 703 N N . LYS A 1 88 ? 4.693 -13.635 17.462 1.00 50.72 88 LYS A N 1
ATOM 704 C CA . LYS A 1 88 ? 5.670 -14.259 18.377 1.00 50.72 88 LYS A CA 1
ATOM 705 C C . LYS A 1 88 ? 5.111 -14.398 19.809 1.00 50.72 88 LYS A C 1
ATOM 707 O O . LYS A 1 88 ? 4.791 -13.406 20.465 1.00 50.72 88 LYS A O 1
ATOM 712 N N . GLY A 1 89 ? 5.037 -15.636 20.300 1.00 55.22 89 GLY A N 1
ATOM 713 C CA . GLY A 1 89 ? 4.679 -16.028 21.668 1.00 55.22 89 GLY A CA 1
ATOM 714 C C . GLY A 1 89 ? 4.760 -17.554 21.819 1.00 55.22 89 GLY A C 1
ATOM 715 O O . GLY A 1 89 ? 4.500 -18.262 20.853 1.00 55.22 89 GLY A O 1
ATOM 716 N N . LYS A 1 90 ? 5.154 -18.074 22.993 1.00 42.88 90 LYS A N 1
ATOM 717 C CA . LYS A 1 90 ? 5.278 -19.532 23.221 1.00 42.88 90 LYS A CA 1
ATOM 718 C C . LYS A 1 90 ? 3.929 -20.237 22.967 1.00 42.88 90 LYS A C 1
ATOM 720 O O . LYS A 1 90 ? 2.915 -19.772 23.488 1.00 42.88 90 LYS A O 1
ATOM 725 N N . LYS A 1 91 ? 3.907 -21.330 22.185 1.00 40.16 91 LYS A N 1
ATOM 726 C CA . LYS A 1 91 ? 2.718 -22.198 22.037 1.00 40.16 91 LYS A CA 1
ATOM 727 C C . LYS A 1 91 ? 2.255 -22.665 23.433 1.00 40.16 91 LYS A C 1
ATOM 729 O O . LYS A 1 91 ? 3.119 -22.937 24.270 1.00 40.16 91 LYS A O 1
ATOM 734 N N . PRO A 1 92 ? 0.944 -22.727 23.727 1.00 44.44 92 PRO A N 1
ATOM 735 C CA . PRO A 1 92 ? 0.483 -23.386 24.945 1.00 44.44 92 PRO A CA 1
ATOM 736 C C . PRO A 1 92 ? 0.830 -24.882 24.879 1.00 44.44 92 PRO A C 1
ATOM 738 O O . PRO A 1 92 ? 0.660 -25.489 23.823 1.00 44.44 92 PRO A O 1
ATOM 741 N N . ARG A 1 93 ? 1.316 -25.454 25.990 1.00 40.12 93 ARG A N 1
ATOM 742 C CA . ARG A 1 93 ? 1.305 -26.911 26.212 1.00 40.12 93 ARG A CA 1
ATOM 743 C C . ARG A 1 93 ? -0.138 -27.380 26.447 1.00 40.12 93 ARG A C 1
ATOM 745 O O . ARG A 1 93 ? -1.003 -26.550 26.751 1.00 40.12 93 ARG A O 1
ATOM 752 N N . SER A 1 94 ? -0.383 -28.670 26.235 1.00 41.31 94 SER A N 1
ATOM 753 C CA . SER A 1 94 ? -1.683 -29.340 26.374 1.00 41.31 94 SER A CA 1
ATOM 754 C C . SER A 1 94 ? -2.351 -29.065 27.737 1.00 41.31 94 SER A C 1
ATOM 756 O O . SER A 1 94 ? -1.670 -28.706 28.703 1.00 41.31 94 SER A O 1
ATOM 758 N N . PRO A 1 95 ? -3.692 -29.176 27.833 1.00 42.22 95 PRO A N 1
ATOM 759 C CA . PRO A 1 95 ? -4.443 -28.873 29.056 1.00 42.22 95 PRO A CA 1
ATOM 760 C C . PRO A 1 95 ? -4.025 -29.695 30.284 1.00 42.22 95 PRO A C 1
ATOM 762 O O . PRO A 1 95 ? -4.167 -29.199 31.403 1.00 42.22 95 PRO A O 1
ATOM 765 N N . ASP A 1 96 ? -3.488 -30.896 30.068 1.00 44.62 96 ASP A N 1
ATOM 766 C CA . ASP A 1 96 ? -3.322 -31.924 31.102 1.00 44.62 96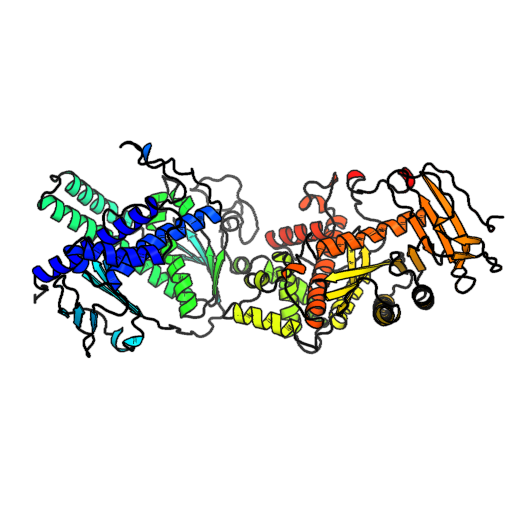 ASP A CA 1
ATOM 767 C C . ASP A 1 96 ? -2.020 -31.782 31.914 1.00 44.62 96 ASP A C 1
ATOM 769 O O . ASP A 1 96 ? -1.900 -32.334 33.002 1.00 44.62 96 ASP A O 1
ATOM 773 N N . GLU A 1 97 ? -1.069 -30.957 31.463 1.00 41.31 97 GLU A N 1
ATOM 774 C CA . GLU A 1 97 ? 0.239 -30.774 32.121 1.00 41.31 97 GLU A CA 1
ATOM 775 C C . GLU A 1 97 ? 0.305 -29.573 33.092 1.00 41.31 97 GLU A C 1
ATOM 777 O O . GLU A 1 97 ? 1.367 -29.230 33.618 1.00 41.31 97 GLU A O 1
ATOM 782 N N . LEU A 1 98 ? -0.803 -28.864 33.331 1.00 41.41 98 LEU A N 1
ATOM 783 C CA . LEU A 1 98 ? -0.801 -27.604 34.088 1.00 41.41 98 LEU A CA 1
ATOM 784 C C . LEU A 1 98 ? -1.269 -27.774 35.538 1.00 41.41 98 LEU A C 1
ATOM 786 O O . LEU A 1 98 ? -2.390 -27.413 35.900 1.00 41.41 98 LEU A O 1
ATOM 790 N N . GLY A 1 99 ? -0.334 -28.208 36.385 1.00 37.66 99 GLY A N 1
ATOM 791 C CA . GLY A 1 99 ? -0.407 -28.050 37.837 1.00 37.66 99 GLY A CA 1
ATOM 792 C C . GLY A 1 99 ? -0.549 -26.584 38.289 1.00 37.66 99 GLY A C 1
ATOM 793 O O . GLY A 1 99 ? -0.374 -25.621 37.529 1.00 37.66 99 GLY A O 1
ATOM 794 N N . SER A 1 100 ? -0.885 -26.411 39.567 1.00 34.22 100 SER A N 1
ATOM 795 C CA . SER A 1 100 ? -1.310 -25.167 40.233 1.00 34.22 100 SER A CA 1
ATOM 796 C C . SER A 1 100 ? -0.307 -23.994 40.200 1.00 34.22 100 SER A C 1
ATOM 798 O O . SER A 1 100 ? -0.693 -22.860 40.512 1.00 34.22 100 SER A O 1
ATOM 800 N N . GLU A 1 101 ? 0.928 -24.205 39.739 1.00 30.81 101 GLU A N 1
ATOM 801 C CA . GLU A 1 101 ? 2.010 -23.207 39.729 1.00 30.81 101 GLU A CA 1
ATOM 802 C C . GLU A 1 101 ? 2.229 -22.481 38.379 1.00 30.81 101 GLU A C 1
ATOM 804 O O . GLU A 1 101 ? 2.904 -21.454 38.309 1.00 30.81 101 GLU A O 1
ATOM 809 N N . GLY A 1 102 ? 1.574 -22.897 37.291 1.00 31.44 102 GLY A N 1
ATOM 810 C CA . GLY A 1 102 ? 1.824 -22.381 35.931 1.00 31.44 102 GLY A CA 1
ATOM 811 C C . GLY A 1 102 ? 1.151 -21.048 35.554 1.00 31.44 102 GLY A C 1
ATOM 812 O O . GLY A 1 102 ? 0.534 -20.937 34.489 1.00 31.44 102 GLY A O 1
ATOM 813 N N . ARG A 1 103 ? 1.216 -20.005 36.394 1.00 34.44 103 ARG A N 1
ATOM 814 C CA . ARG A 1 103 ? 0.509 -18.726 36.135 1.00 34.44 103 ARG A CA 1
ATOM 815 C C . ARG A 1 103 ? 1.215 -17.803 35.117 1.00 34.44 103 ARG A C 1
ATOM 817 O O . ARG A 1 103 ? 0.590 -16.854 34.644 1.00 34.44 103 ARG A O 1
ATOM 824 N N . SER A 1 104 ? 2.466 -18.085 34.740 1.00 32.06 104 SER A N 1
ATOM 825 C CA . SER A 1 104 ? 3.301 -17.243 33.856 1.00 32.06 104 SER A CA 1
ATOM 826 C C . SER A 1 104 ? 3.614 -17.839 32.468 1.00 32.06 104 SER A C 1
ATOM 828 O O . SER A 1 104 ? 4.239 -17.162 31.654 1.00 32.06 104 SER A O 1
ATOM 830 N N . GLN A 1 105 ? 3.146 -19.051 32.138 1.00 37.03 105 GLN A N 1
ATOM 831 C CA . GLN A 1 105 ? 3.577 -19.796 30.939 1.00 37.03 105 GLN A CA 1
ATOM 832 C C . GLN A 1 105 ? 2.459 -20.088 29.910 1.00 37.03 105 GLN A C 1
ATOM 834 O O . GLN A 1 105 ? 2.262 -21.227 29.504 1.00 37.03 105 GLN A O 1
ATOM 839 N N . ARG A 1 106 ? 1.689 -19.088 29.454 1.00 47.59 106 ARG A N 1
ATOM 840 C CA . ARG A 1 106 ? 0.652 -19.307 28.413 1.00 47.59 106 ARG A CA 1
ATOM 841 C C . ARG A 1 106 ? 0.728 -18.229 27.320 1.00 47.59 106 ARG A C 1
ATOM 843 O O . ARG A 1 106 ? 0.222 -17.123 27.507 1.00 47.59 106 ARG A O 1
ATOM 850 N N . GLY A 1 107 ? 1.427 -18.510 26.214 1.00 48.94 107 GLY A N 1
ATOM 851 C CA . GLY A 1 107 ? 1.663 -17.559 25.114 1.00 48.94 107 GLY A CA 1
ATOM 852 C C . GLY A 1 107 ? 0.581 -17.560 24.016 1.00 48.94 107 GLY A C 1
ATOM 853 O O . GLY A 1 107 ? -0.347 -18.360 24.039 1.00 48.94 107 GLY A O 1
ATOM 854 N N . LEU A 1 108 ? 0.673 -16.582 23.096 1.00 54.72 108 LEU A N 1
ATOM 855 C CA . LEU A 1 108 ? -0.238 -16.258 21.965 1.00 54.72 108 LEU A CA 1
ATOM 856 C C . LEU A 1 108 ? -1.629 -15.667 22.282 1.00 54.72 108 LEU A C 1
ATOM 858 O O . LEU A 1 108 ? -2.363 -15.281 21.371 1.00 54.72 108 LEU A O 1
ATOM 862 N N . GLY A 1 109 ? -1.977 -15.478 23.557 1.00 65.88 109 GLY A N 1
ATOM 863 C CA . GLY A 1 109 ? -3.264 -14.874 23.928 1.00 65.88 109 GLY A CA 1
ATOM 864 C C . GLY A 1 109 ? -4.439 -15.851 23.859 1.00 65.88 109 GLY A C 1
ATOM 865 O O . GLY A 1 109 ? -5.550 -15.439 23.528 1.00 65.88 109 GLY A O 1
ATOM 866 N N . TYR A 1 110 ? -4.180 -17.119 24.190 1.00 80.50 110 TYR A N 1
ATOM 867 C CA . TYR A 1 110 ? -5.189 -18.168 24.330 1.00 80.50 110 TYR A CA 1
ATOM 868 C C . TYR A 1 110 ? -6.393 -17.702 25.183 1.00 80.50 110 TYR A C 1
ATOM 870 O O . TYR A 1 110 ? -6.185 -17.053 26.222 1.00 80.50 110 TYR A O 1
ATOM 878 N N . PRO A 1 111 ? -7.649 -17.989 24.783 1.00 87.75 111 PRO A N 1
ATOM 879 C CA . PRO A 1 111 ? -8.829 -17.528 25.509 1.00 87.75 111 PRO A CA 1
ATOM 880 C C . PRO A 1 111 ? -8.884 -18.074 26.945 1.00 87.75 111 PRO A C 1
ATOM 882 O O . PRO A 1 111 ? -8.525 -19.214 27.213 1.00 87.75 111 PRO A O 1
ATOM 885 N N . GLN A 1 112 ? -9.358 -17.257 27.893 1.00 87.88 112 GLN A N 1
ATOM 886 C CA . GLN A 1 112 ? -9.435 -17.637 29.311 1.00 87.88 112 GLN A CA 1
ATOM 887 C C . GLN A 1 112 ? -10.861 -17.567 29.868 1.00 87.88 112 GLN A C 1
ATOM 889 O O . GLN A 1 112 ? -11.667 -16.690 29.499 1.00 87.88 112 GLN A O 1
ATOM 894 N N . PHE A 1 113 ? -11.135 -18.445 30.837 1.00 92.06 113 PHE A N 1
ATOM 895 C CA . PHE A 1 113 ? -12.318 -18.371 31.690 1.00 92.06 113 PHE A CA 1
ATOM 896 C C . PHE A 1 113 ? -12.341 -17.043 32.450 1.00 92.06 113 PHE A C 1
ATOM 898 O O . PHE A 1 113 ? -11.339 -16.584 33.007 1.00 92.06 113 PHE A O 1
ATOM 905 N N . LYS A 1 114 ? -13.500 -16.382 32.467 1.00 89.88 114 LYS A N 1
ATOM 906 C CA . LYS A 1 114 ? -13.667 -15.120 33.191 1.00 89.88 114 LYS A CA 1
ATOM 907 C C . LYS A 1 114 ? -14.104 -15.421 34.612 1.00 89.88 114 LYS A C 1
ATOM 909 O O . LYS A 1 114 ? -15.126 -16.059 34.825 1.00 89.88 114 LYS A O 1
ATOM 914 N N . LYS A 1 115 ? -13.346 -14.881 35.569 1.00 90.38 115 LYS A N 1
ATOM 915 C CA . LYS A 1 115 ? -13.680 -14.925 37.000 1.00 90.38 115 LYS A CA 1
ATOM 916 C C . LYS A 1 115 ? -14.738 -13.896 37.397 1.00 90.38 115 LYS A C 1
ATOM 918 O O . LYS A 1 115 ? -15.442 -14.096 38.374 1.00 90.38 115 LYS A O 1
ATOM 923 N N . ASN A 1 116 ? -14.788 -12.771 36.677 1.00 87.19 116 ASN A N 1
ATOM 924 C CA . ASN A 1 116 ? -15.667 -11.648 36.988 1.00 87.19 116 ASN A CA 1
ATOM 925 C C . ASN A 1 116 ? -16.188 -10.994 35.703 1.00 87.19 116 ASN A C 1
ATOM 927 O O . ASN A 1 116 ? -15.460 -10.244 35.045 1.00 87.19 116 ASN A O 1
ATOM 931 N N . VAL A 1 117 ? -17.453 -11.231 35.377 1.00 93.31 117 VAL A N 1
ATOM 932 C CA . VAL A 1 117 ? -18.214 -10.454 34.394 1.00 93.31 117 VAL A CA 1
ATOM 933 C C . VAL A 1 117 ? -18.918 -9.301 35.110 1.00 93.31 117 VAL A C 1
ATOM 935 O O . VAL A 1 117 ? -19.217 -9.359 36.300 1.00 93.31 117 VAL A O 1
ATOM 938 N N . ARG A 1 118 ? -19.099 -8.184 34.404 1.00 93.31 118 ARG A N 1
ATOM 939 C CA . ARG A 1 118 ? -19.677 -6.949 34.958 1.00 93.31 118 ARG A CA 1
ATOM 940 C C . ARG A 1 118 ? -20.855 -6.434 34.145 1.00 93.31 118 ARG A C 1
ATOM 942 O O . ARG A 1 118 ? -21.280 -5.308 34.367 1.00 93.31 118 ARG A O 1
ATOM 949 N N . SER A 1 119 ? -21.335 -7.204 33.177 1.00 96.69 119 SER A N 1
ATOM 950 C CA . SER A 1 119 ? -22.412 -6.757 32.309 1.00 96.69 119 SER A CA 1
ATOM 951 C C . SER A 1 119 ? -23.150 -7.896 31.634 1.00 96.69 119 SER A C 1
ATOM 953 O O . SER A 1 119 ? -22.505 -8.818 31.131 1.00 96.69 119 SER A O 1
ATOM 955 N N . VAL A 1 120 ? -24.456 -7.733 31.495 1.00 96.50 120 VAL A N 1
ATOM 956 C CA . VAL A 1 120 ? -25.326 -8.516 30.613 1.00 96.50 120 VAL A CA 1
ATOM 957 C C . VAL A 1 120 ? -25.721 -7.632 29.427 1.00 96.50 120 VAL A C 1
ATOM 959 O O . VAL A 1 120 ? -25.820 -6.414 29.567 1.00 96.50 120 VAL A O 1
ATOM 962 N N . GLU A 1 121 ? -25.811 -8.209 28.234 1.00 97.19 121 GLU A N 1
ATOM 963 C CA . GLU A 1 121 ? -26.208 -7.493 27.016 1.00 97.19 121 GLU A CA 1
ATOM 964 C C . GLU A 1 121 ? -27.334 -8.234 26.334 1.00 97.19 121 GLU A C 1
ATOM 966 O O . GLU A 1 121 ? -27.244 -9.442 26.165 1.00 97.19 121 GLU A O 1
ATOM 971 N N . TYR A 1 122 ? -28.338 -7.479 25.927 1.00 96.38 122 TYR A N 1
ATOM 972 C CA . TYR A 1 122 ? -29.509 -7.913 25.199 1.00 96.38 122 TYR A CA 1
ATOM 973 C C . TYR A 1 122 ? -29.413 -7.336 23.785 1.00 96.38 122 TYR A C 1
ATOM 975 O O . TYR A 1 122 ? -28.929 -6.213 23.607 1.00 96.38 122 TYR A O 1
ATOM 983 N N . LYS A 1 123 ? -29.824 -8.113 22.780 1.00 94.06 123 LYS A N 1
ATOM 984 C CA . LYS A 1 123 ? -29.836 -7.666 21.381 1.00 94.06 123 LYS A CA 1
ATOM 985 C C . LYS A 1 123 ? -31.151 -6.921 21.111 1.00 94.06 123 LYS A C 1
ATOM 987 O O . LYS A 1 123 ? -31.333 -5.825 21.632 1.00 94.06 123 LYS A O 1
ATOM 992 N N . THR A 1 124 ? -32.084 -7.530 20.386 1.00 90.50 124 THR A N 1
ATOM 993 C CA . THR A 1 124 ? -33.376 -6.942 19.997 1.00 90.50 124 THR A CA 1
ATOM 994 C C . THR A 1 124 ? -34.547 -7.331 20.907 1.00 90.50 124 THR A C 1
ATOM 996 O O . THR A 1 124 ? -35.603 -6.722 20.824 1.00 90.50 124 THR A O 1
ATOM 999 N N . THR A 1 125 ? -34.381 -8.317 21.791 1.00 92.50 125 THR A N 1
ATOM 1000 C CA . THR A 1 125 ? -35.427 -8.826 22.699 1.00 92.50 125 THR A CA 1
ATOM 1001 C C . THR A 1 125 ? -34.958 -8.834 24.154 1.00 92.50 125 THR A C 1
ATOM 1003 O O . THR A 1 125 ? -33.773 -8.654 24.443 1.00 92.50 125 THR A O 1
ATOM 1006 N N . GLY A 1 126 ? -35.891 -9.067 25.082 1.00 91.69 126 GLY A N 1
ATOM 1007 C CA . GLY A 1 126 ? -35.611 -9.120 26.522 1.00 91.69 126 GLY A CA 1
ATOM 1008 C C . GLY A 1 126 ? -35.637 -7.756 27.210 1.00 91.69 126 GLY A C 1
ATOM 1009 O O . GLY A 1 126 ? -35.348 -7.667 28.403 1.00 91.69 126 GLY A O 1
ATOM 1010 N N . TRP A 1 127 ? -35.986 -6.699 26.477 1.00 94.62 127 TRP A N 1
ATOM 1011 C CA . TRP A 1 127 ? -36.147 -5.349 26.993 1.00 94.62 127 TRP A CA 1
ATOM 1012 C C . TRP A 1 127 ? -37.239 -4.593 26.223 1.00 94.62 127 TRP A C 1
ATOM 1014 O O . TRP A 1 127 ? -37.487 -4.872 25.053 1.00 94.62 127 TRP A O 1
ATOM 1024 N N . LYS A 1 128 ? -37.884 -3.629 26.885 1.00 93.44 128 LYS A N 1
ATOM 1025 C CA . LYS A 1 128 ? -38.849 -2.681 26.312 1.00 93.44 128 LYS A CA 1
ATOM 1026 C C . LYS A 1 128 ? -38.575 -1.288 26.869 1.00 93.44 128 LYS A C 1
ATOM 1028 O O . LYS A 1 128 ? -38.448 -1.127 28.082 1.00 93.44 128 LYS A O 1
ATOM 1033 N N . LEU A 1 129 ? -38.461 -0.291 26.000 1.00 92.44 129 LEU A N 1
ATOM 1034 C CA . LEU A 1 129 ? -38.268 1.105 26.396 1.00 92.44 129 LEU A CA 1
ATOM 1035 C C . LEU A 1 129 ? -39.636 1.777 26.584 1.00 92.44 129 LEU A C 1
ATOM 1037 O O . LEU A 1 129 ? -40.542 1.511 25.801 1.00 92.44 129 LEU A O 1
ATOM 1041 N N . SER A 1 130 ? -39.801 2.620 27.608 1.00 91.44 130 SER A N 1
ATOM 1042 C CA . SER A 1 130 ? -41.014 3.442 27.731 1.00 91.44 130 SER A CA 1
ATOM 1043 C C . SER A 1 130 ? -41.080 4.489 26.619 1.00 91.44 130 SER A C 1
ATOM 1045 O O . SER A 1 130 ? -40.039 4.908 26.110 1.00 91.44 130 SER A O 1
ATOM 1047 N N . GLU A 1 131 ? -42.282 4.952 26.273 1.00 86.81 131 GLU A N 1
ATOM 1048 C CA . GLU A 1 131 ? -42.483 5.996 25.254 1.00 86.81 131 GLU A CA 1
ATOM 1049 C C . GLU A 1 131 ? -41.693 7.268 25.568 1.00 86.81 131 GLU A C 1
ATOM 1051 O O . GLU A 1 131 ? -40.984 7.799 24.716 1.00 86.81 131 GLU A O 1
ATOM 1056 N N . ASP A 1 132 ? -41.709 7.687 26.837 1.00 86.56 132 ASP A N 1
ATOM 1057 C CA . ASP A 1 132 ? -40.949 8.842 27.319 1.00 86.56 132 ASP A CA 1
ATOM 1058 C C . ASP A 1 132 ? -39.434 8.585 27.445 1.00 86.56 132 ASP A C 1
ATOM 1060 O O . ASP A 1 132 ? -38.674 9.484 27.812 1.00 86.56 132 ASP A O 1
ATOM 1064 N N . ARG A 1 133 ? -38.990 7.349 27.180 1.00 88.19 133 ARG A N 1
ATOM 1065 C CA . ARG A 1 133 ? -37.603 6.861 27.246 1.00 88.19 133 ARG A CA 1
ATOM 1066 C C . ARG A 1 133 ? -36.915 7.120 28.587 1.00 88.19 133 ARG A C 1
ATOM 1068 O O . ARG A 1 133 ? -35.688 7.098 28.671 1.00 88.19 133 ARG A O 1
ATOM 1075 N N . LYS A 1 134 ? -37.684 7.323 29.664 1.00 88.50 134 LYS A N 1
ATOM 1076 C CA . LYS A 1 134 ? -37.166 7.497 31.034 1.00 88.50 134 LYS A CA 1
ATOM 1077 C C . LYS A 1 134 ? -37.056 6.185 31.788 1.00 88.50 134 LYS A C 1
ATOM 1079 O O . LYS A 1 134 ? -36.385 6.128 32.818 1.00 88.50 134 LYS A O 1
ATOM 1084 N N . SER A 1 135 ? -37.718 5.140 31.312 1.00 91.62 135 SER A N 1
ATOM 1085 C CA . SER A 1 135 ? -37.711 3.827 31.939 1.00 91.62 135 SER A CA 1
ATOM 1086 C C . SER A 1 135 ? -37.468 2.740 30.908 1.00 91.62 135 SER A C 1
ATOM 1088 O O . SER A 1 135 ? -37.808 2.874 29.736 1.00 91.62 135 SER A O 1
ATOM 1090 N N . ILE A 1 136 ? -36.885 1.640 31.358 1.00 93.38 136 ILE A N 1
ATOM 1091 C CA . ILE A 1 136 ? -36.713 0.438 30.552 1.00 93.38 136 ILE A CA 1
ATOM 1092 C C . ILE A 1 136 ? -37.129 -0.769 31.378 1.00 93.38 136 ILE A C 1
ATOM 1094 O O . ILE A 1 136 ? -36.773 -0.883 32.551 1.00 93.38 136 ILE A O 1
ATOM 1098 N N . THR A 1 137 ? -37.903 -1.654 30.772 1.00 95.25 137 THR A N 1
ATOM 1099 C CA . THR A 1 137 ? -38.391 -2.883 31.386 1.00 95.25 137 THR A CA 1
ATOM 1100 C C . THR A 1 137 ? -37.630 -4.053 30.803 1.00 95.25 137 THR A C 1
ATOM 1102 O O . THR A 1 137 ? -37.669 -4.259 29.595 1.00 95.25 137 THR A O 1
ATOM 1105 N N . PHE A 1 138 ? -36.952 -4.824 31.646 1.00 95.25 138 PHE A N 1
ATOM 1106 C CA . PHE A 1 138 ? -36.358 -6.098 31.250 1.00 95.25 138 PHE A CA 1
ATOM 1107 C C . PHE A 1 138 ? -37.374 -7.215 31.470 1.00 95.25 138 PHE A C 1
ATOM 1109 O O . PHE A 1 138 ? -37.993 -7.290 32.530 1.00 95.25 138 PHE A O 1
ATOM 1116 N N . THR A 1 139 ? -37.559 -8.053 30.453 1.00 93.19 139 THR A N 1
ATOM 1117 C CA . THR A 1 139 ? -38.624 -9.070 30.395 1.00 93.19 139 THR A CA 1
ATOM 1118 C C . THR A 1 139 ? -38.072 -10.490 30.506 1.00 93.19 139 THR A C 1
ATOM 1120 O O . THR A 1 139 ? -38.661 -11.431 29.981 1.00 93.19 139 THR A O 1
ATOM 1123 N N . ASP A 1 140 ? -36.889 -10.647 31.097 1.00 89.50 140 ASP A N 1
ATOM 1124 C CA . ASP A 1 140 ? -36.335 -11.963 31.399 1.00 89.50 140 ASP A CA 1
ATOM 1125 C C . ASP A 1 140 ? -36.941 -12.539 32.691 1.00 89.50 140 ASP A C 1
ATOM 1127 O O . ASP A 1 140 ? -37.550 -11.823 33.489 1.00 89.50 140 ASP A O 1
ATOM 1131 N N . LYS A 1 141 ? -36.769 -13.847 32.914 1.00 91.44 141 LYS A N 1
ATOM 1132 C CA . LYS A 1 141 ? -37.264 -14.520 34.126 1.00 91.44 141 LYS A CA 1
ATOM 1133 C C . LYS A 1 141 ? -36.313 -14.321 35.320 1.00 91.44 141 LYS A C 1
ATOM 1135 O O . LYS A 1 141 ? -36.448 -15.002 36.332 1.00 91.44 141 LYS A O 1
ATOM 1140 N N . CYS A 1 142 ? -35.336 -13.406 35.223 1.00 90.25 142 CYS A N 1
ATOM 1141 C CA . CYS A 1 142 ? -34.464 -13.045 36.346 1.00 90.25 142 CYS A CA 1
ATOM 1142 C C . CYS A 1 142 ? -35.152 -12.083 37.327 1.00 90.25 142 CYS A C 1
ATOM 1144 O O . CYS A 1 142 ? -34.626 -11.865 38.416 1.00 90.25 142 CYS A O 1
ATOM 1146 N N . GLY A 1 143 ? -36.288 -11.482 36.952 1.00 89.38 143 GLY A N 1
ATOM 1147 C CA . GLY A 1 143 ? -37.054 -10.594 37.832 1.00 89.38 143 GLY A CA 1
ATOM 1148 C C . GLY A 1 143 ? -36.481 -9.177 37.954 1.00 89.38 143 GLY A C 1
ATOM 1149 O O . GLY A 1 143 ? -36.645 -8.532 38.986 1.00 89.38 143 GLY A O 1
ATOM 1150 N N . ILE A 1 144 ? -35.787 -8.673 36.924 1.00 93.19 144 ILE A N 1
ATOM 1151 C CA . ILE A 1 144 ? -35.252 -7.296 36.923 1.00 93.19 144 ILE A CA 1
ATOM 1152 C C . ILE A 1 144 ? -36.394 -6.263 36.869 1.00 93.19 144 ILE A C 1
ATOM 1154 O O . ILE A 1 144 ? -36.387 -5.276 37.612 1.00 93.19 144 ILE A O 1
ATOM 1158 N N . GLY A 1 145 ? -37.379 -6.489 35.993 1.00 92.44 145 GLY A N 1
ATOM 1159 C CA . GLY A 1 145 ? -38.554 -5.633 35.839 1.00 92.44 145 GLY A CA 1
ATOM 1160 C C . GLY A 1 145 ? -38.246 -4.236 35.283 1.00 92.44 145 GLY A C 1
ATOM 1161 O O . GLY A 1 145 ? -37.308 -4.040 34.504 1.00 92.44 145 GLY A O 1
ATOM 1162 N N . LYS A 1 146 ? -39.078 -3.256 35.659 1.00 94.19 146 LYS A N 1
ATOM 1163 C CA . LYS A 1 146 ? -38.987 -1.857 35.210 1.00 94.19 146 LYS A CA 1
ATOM 1164 C C . LYS A 1 146 ? -37.937 -1.085 36.011 1.00 94.19 146 LYS A C 1
ATOM 1166 O O . LYS A 1 146 ? -37.999 -1.016 37.237 1.00 94.19 146 LYS A O 1
ATOM 1171 N N . LEU A 1 147 ? -36.999 -0.456 35.308 1.00 92.19 147 LEU A N 1
ATOM 1172 C CA . LEU A 1 147 ? -35.945 0.385 35.870 1.00 92.19 147 LEU A CA 1
ATOM 1173 C C . LEU A 1 147 ? -36.106 1.830 35.396 1.00 92.19 147 LEU A C 1
ATOM 1175 O O . LEU A 1 147 ? -36.142 2.098 34.194 1.00 92.19 147 LEU A O 1
ATOM 1179 N N . LYS A 1 148 ? -36.127 2.774 36.342 1.00 91.06 148 LYS A N 1
ATOM 1180 C CA . LYS A 1 148 ? -36.057 4.211 36.047 1.00 91.06 148 LYS A CA 1
ATOM 1181 C C . LYS A 1 148 ? -34.615 4.608 35.730 1.00 91.06 148 LYS A C 1
ATOM 1183 O O . LYS A 1 148 ? -33.704 4.365 36.524 1.00 91.06 148 LYS A O 1
ATOM 1188 N N . MET A 1 149 ? -34.407 5.252 34.590 1.00 89.81 149 MET A N 1
ATOM 1189 C CA . MET A 1 149 ? -33.107 5.735 34.137 1.00 89.81 149 MET A CA 1
ATOM 1190 C C . MET A 1 149 ? -32.894 7.192 34.565 1.00 89.81 149 MET A C 1
ATOM 1192 O O . MET A 1 149 ? -33.821 7.999 34.579 1.00 89.81 149 MET A O 1
ATOM 1196 N N . LYS A 1 150 ? -31.654 7.537 34.929 1.00 86.81 150 LYS A N 1
ATOM 1197 C CA . LYS A 1 150 ? -31.229 8.912 35.238 1.00 86.81 150 LYS A CA 1
ATOM 1198 C C . LYS A 1 150 ? -30.069 9.275 34.306 1.00 86.81 150 LYS A C 1
ATOM 1200 O O . LYS A 1 150 ? -29.034 8.612 34.363 1.00 86.81 150 LYS A O 1
ATOM 1205 N N . GLY A 1 151 ? -30.233 10.288 33.455 1.00 79.56 151 GLY A N 1
ATOM 1206 C CA . GLY A 1 151 ? -29.236 10.678 32.451 1.00 79.56 151 GLY A CA 1
ATOM 1207 C C . GLY A 1 151 ? -29.745 11.741 31.473 1.00 79.56 151 GLY A C 1
ATOM 1208 O O . GLY A 1 151 ? -30.832 12.285 31.671 1.00 79.56 151 GLY A O 1
ATOM 1209 N N . THR A 1 152 ? -28.944 12.036 30.445 1.00 73.31 152 THR A N 1
ATOM 1210 C CA . THR A 1 152 ? -29.313 12.949 29.353 1.00 73.31 152 THR A CA 1
ATOM 1211 C C . THR A 1 152 ? -30.481 12.390 28.542 1.00 73.31 152 THR A C 1
ATOM 1213 O O . THR A 1 152 ? -30.708 11.178 28.499 1.00 73.31 152 THR A O 1
ATOM 1216 N N . ARG A 1 153 ? -31.251 13.286 27.915 1.00 74.44 153 ARG A N 1
ATOM 1217 C CA . ARG A 1 153 ? -32.438 12.931 27.123 1.00 74.44 153 ARG A CA 1
ATOM 1218 C C . ARG A 1 153 ? -32.111 12.612 25.662 1.00 74.44 153 ARG A C 1
ATOM 1220 O O . ARG A 1 153 ? -33.023 12.479 24.860 1.00 74.44 153 ARG A O 1
ATOM 1227 N N . ASP A 1 154 ? -30.834 12.420 25.335 1.00 75.81 154 ASP A N 1
ATOM 1228 C CA . ASP A 1 154 ? -30.353 12.234 23.960 1.00 75.81 154 ASP A CA 1
ATOM 1229 C C . ASP A 1 154 ? -30.990 11.027 23.259 1.00 75.81 154 ASP A C 1
ATOM 1231 O O . ASP A 1 154 ? -31.118 10.996 22.040 1.00 75.81 154 ASP A O 1
ATOM 1235 N N . LEU A 1 155 ? -31.443 10.033 24.032 1.00 82.75 155 LEU A N 1
ATOM 1236 C CA . LEU A 1 155 ? -32.152 8.870 23.504 1.00 82.75 155 LEU A CA 1
ATOM 1237 C C . LEU A 1 155 ? -33.482 9.248 22.824 1.00 82.75 155 LEU A C 1
ATOM 1239 O O . LEU A 1 155 ? -33.968 8.466 22.012 1.00 82.75 155 LEU A O 1
ATOM 1243 N N . LEU A 1 156 ? -34.061 10.426 23.115 1.00 83.50 156 LEU A N 1
ATOM 1244 C CA . LEU A 1 156 ? -35.253 10.958 22.437 1.00 83.50 156 LEU A CA 1
ATOM 1245 C C . LEU A 1 156 ? -34.999 11.297 20.956 1.00 83.50 156 LEU A C 1
ATOM 1247 O O . LEU A 1 156 ? -35.924 11.201 20.152 1.00 83.50 156 LEU A O 1
ATOM 1251 N N . PHE A 1 157 ? -33.757 11.590 20.569 1.00 84.38 157 PHE A N 1
ATOM 1252 C CA . PHE A 1 157 ? -33.420 11.920 19.179 1.00 84.38 157 PHE A CA 1
ATOM 1253 C C . PHE A 1 157 ? -33.338 10.698 18.258 1.00 84.38 157 PHE A C 1
ATOM 1255 O O . PHE A 1 157 ? -33.387 10.840 17.042 1.00 84.38 157 PHE A O 1
ATOM 1262 N N . TYR A 1 158 ? -33.226 9.490 18.817 1.00 86.44 158 TYR A N 1
ATOM 1263 C CA . TYR A 1 158 ? -33.040 8.272 18.031 1.00 86.44 158 TYR A CA 1
ATOM 1264 C C . TYR A 1 158 ? -34.312 7.440 17.986 1.00 86.44 158 TYR A C 1
ATOM 1266 O O . TYR A 1 158 ? -34.875 7.092 19.025 1.00 86.44 158 TYR A O 1
ATOM 1274 N N . HIS A 1 159 ? -34.736 7.059 16.783 1.00 87.94 159 HIS A N 1
ATOM 1275 C CA . HIS A 1 159 ? -35.842 6.126 16.624 1.00 87.94 159 HIS A CA 1
ATOM 1276 C C . HIS A 1 159 ? -35.506 4.770 17.292 1.00 87.94 159 HIS A C 1
ATOM 1278 O O . HIS A 1 159 ? -34.380 4.285 17.135 1.00 87.94 159 HIS A O 1
ATOM 1284 N N . PRO A 1 160 ? -36.438 4.116 18.019 1.00 86.50 160 PRO A N 1
ATOM 1285 C CA . PRO A 1 160 ? -36.155 2.865 18.733 1.00 86.50 160 PRO A CA 1
ATOM 1286 C C . PRO A 1 160 ? -35.571 1.740 17.865 1.00 86.50 160 PRO A C 1
ATOM 1288 O O . PRO A 1 160 ? -34.755 0.963 18.354 1.00 86.50 160 PRO A O 1
ATOM 1291 N N . SER A 1 161 ? -35.917 1.678 16.573 1.00 89.38 161 SER A N 1
ATOM 1292 C CA . SER A 1 161 ? -35.370 0.685 15.625 1.00 89.38 161 SER A CA 1
ATOM 1293 C C . SER A 1 161 ? -33.857 0.818 15.371 1.00 89.38 161 SER A C 1
ATOM 1295 O O . SER A 1 161 ? -33.207 -0.138 14.927 1.00 89.38 161 SER A O 1
ATOM 1297 N N . LEU A 1 162 ? -33.275 1.984 15.672 1.00 92.00 162 LEU A N 1
ATOM 1298 C CA . LEU A 1 162 ? -31.834 2.226 15.602 1.00 92.00 162 LEU A CA 1
ATOM 1299 C C . LEU A 1 162 ? -31.098 1.639 16.814 1.00 92.00 162 LEU A C 1
ATOM 1301 O O . LEU A 1 162 ? -29.890 1.431 16.764 1.00 92.00 162 LEU A O 1
ATOM 1305 N N . ILE A 1 163 ? -31.795 1.319 17.907 1.00 92.25 163 ILE A N 1
ATOM 1306 C CA . ILE A 1 163 ? -31.191 0.715 19.098 1.00 92.25 163 ILE A CA 1
ATOM 1307 C C . ILE A 1 163 ? -30.979 -0.780 18.840 1.00 92.25 163 ILE A C 1
ATOM 1309 O O . ILE A 1 163 ? -31.907 -1.583 18.905 1.00 92.25 163 ILE A O 1
ATOM 1313 N N . LYS A 1 164 ? -29.734 -1.184 18.569 1.00 94.19 164 LYS A N 1
ATOM 1314 C CA . LYS A 1 164 ? -29.406 -2.577 18.218 1.00 94.19 164 LYS A CA 1
ATOM 1315 C C . LYS A 1 164 ? -29.096 -3.450 19.425 1.00 94.19 164 LYS A C 1
ATOM 1317 O O . LYS A 1 164 ? -29.265 -4.668 19.357 1.00 94.19 164 LYS A O 1
ATOM 1322 N N . ARG A 1 165 ? -28.569 -2.861 20.504 1.00 95.56 165 ARG A N 1
ATOM 1323 C CA . ARG A 1 165 ? -28.230 -3.587 21.738 1.00 95.56 165 ARG A CA 1
ATOM 1324 C C . ARG A 1 165 ? -28.427 -2.720 22.975 1.00 95.56 165 ARG A C 1
ATOM 1326 O O . ARG A 1 165 ? -28.118 -1.529 22.964 1.00 95.56 165 ARG A O 1
ATOM 1333 N N . VAL A 1 166 ? -28.825 -3.356 24.072 1.00 95.81 166 VAL A N 1
ATOM 1334 C CA . VAL A 1 166 ? -28.905 -2.753 25.407 1.00 95.81 166 VAL A CA 1
ATOM 1335 C C . VAL A 1 166 ? -28.023 -3.537 26.363 1.00 95.81 166 VAL A C 1
ATOM 1337 O O . VAL A 1 166 ? -28.138 -4.752 26.492 1.00 95.81 166 VAL A O 1
ATOM 1340 N N . ARG A 1 167 ? -27.130 -2.851 27.074 1.00 96.81 167 ARG A N 1
ATOM 1341 C CA . ARG A 1 167 ? -26.207 -3.474 28.024 1.00 96.81 167 ARG A CA 1
ATOM 1342 C C . ARG A 1 167 ? -26.389 -2.902 29.424 1.00 96.81 167 ARG A C 1
ATOM 1344 O O . ARG A 1 167 ? -26.120 -1.725 29.652 1.00 96.81 167 ARG A O 1
ATOM 1351 N N . LEU A 1 168 ? -26.736 -3.760 30.382 1.00 95.69 168 LEU A N 1
ATOM 1352 C CA . LEU A 1 168 ? -26.662 -3.450 31.811 1.00 95.69 168 LEU A CA 1
ATOM 1353 C C . LEU A 1 168 ? -25.228 -3.659 32.294 1.00 95.69 168 LEU A C 1
ATOM 1355 O O . LEU A 1 168 ? -24.673 -4.750 32.168 1.00 95.69 168 LEU A O 1
ATOM 1359 N N . VAL A 1 169 ? -24.612 -2.621 32.855 1.00 95.69 169 VAL A N 1
ATOM 1360 C CA . VAL A 1 169 ? -23.215 -2.621 33.305 1.00 95.69 169 VAL A CA 1
ATOM 1361 C C . VAL A 1 169 ? -23.120 -2.254 34.777 1.00 95.69 169 VAL A C 1
ATOM 1363 O O . VAL A 1 169 ? -23.511 -1.167 35.194 1.00 95.69 169 VAL A O 1
ATOM 1366 N N . ARG A 1 170 ? -22.483 -3.121 35.560 1.00 94.12 170 ARG A N 1
ATOM 1367 C CA . ARG A 1 170 ? -22.126 -2.874 36.954 1.00 94.12 170 ARG A CA 1
ATOM 1368 C C . ARG A 1 170 ? -20.758 -2.204 37.060 1.00 94.12 170 ARG A C 1
ATOM 1370 O O . ARG A 1 170 ? -19.731 -2.768 36.667 1.00 94.12 170 ARG A O 1
ATOM 1377 N N . LYS A 1 171 ? -20.720 -1.016 37.658 1.00 93.12 171 LYS A N 1
ATOM 1378 C CA . LYS A 1 171 ? -19.499 -0.301 38.059 1.00 93.12 171 LYS A CA 1
ATOM 1379 C C . LYS A 1 171 ? -19.415 -0.214 39.587 1.00 93.12 171 LYS A C 1
ATOM 1381 O O . LYS A 1 171 ? -20.278 -0.699 40.311 1.00 93.12 171 LYS A O 1
ATOM 1386 N N . ALA A 1 172 ? -18.328 0.362 40.100 1.00 90.50 172 ALA A N 1
ATOM 1387 C CA . ALA A 1 172 ? -18.086 0.454 41.544 1.00 90.50 172 ALA A CA 1
ATOM 1388 C C . ALA A 1 172 ? -19.066 1.392 42.279 1.00 90.50 172 ALA A C 1
ATOM 1390 O O . ALA A 1 172 ? -19.252 1.283 43.496 1.00 90.50 172 ALA A O 1
ATOM 1391 N N . ASP A 1 173 ? -19.651 2.339 41.553 1.00 90.50 173 ASP A N 1
ATOM 1392 C CA . ASP A 1 173 ? -20.554 3.371 42.049 1.00 90.50 173 ASP A CA 1
ATOM 1393 C C . ASP A 1 173 ? -22.030 3.126 41.724 1.00 90.50 173 ASP A C 1
ATOM 1395 O O . ASP A 1 173 ? -22.868 3.726 42.389 1.00 90.50 173 ASP A O 1
ATOM 1399 N N . GLY A 1 174 ? -22.353 2.214 40.807 1.00 91.38 174 GLY A N 1
ATOM 1400 C CA . GLY A 1 174 ? -23.735 1.870 40.493 1.00 91.38 174 GLY A CA 1
ATOM 1401 C C . GLY A 1 174 ? -23.887 1.009 39.243 1.00 91.38 174 GLY A C 1
ATOM 1402 O O . GLY A 1 174 ? -22.912 0.454 38.723 1.00 91.38 174 GLY A O 1
ATOM 1403 N N . TYR A 1 175 ? -25.130 0.916 38.780 1.00 92.94 175 TYR A N 1
ATOM 1404 C CA . TYR A 1 175 ? -25.524 0.234 37.552 1.00 92.94 175 TYR A CA 1
ATOM 1405 C C . TYR A 1 175 ? -25.809 1.268 36.462 1.00 92.94 175 TYR A C 1
ATOM 1407 O O . TYR A 1 175 ? -26.335 2.342 36.741 1.00 92.94 175 TYR A O 1
ATOM 1415 N N . TYR A 1 176 ? -25.428 0.939 35.233 1.00 94.00 176 TYR A N 1
ATOM 1416 C CA . TYR A 1 176 ? -25.562 1.792 34.058 1.00 94.00 176 TYR A CA 1
ATOM 1417 C C . TYR A 1 176 ? -26.231 1.013 32.938 1.00 94.00 176 TYR A C 1
ATOM 1419 O O . TYR A 1 176 ? -25.943 -0.170 32.760 1.00 94.00 176 TYR A O 1
ATOM 1427 N N . ILE A 1 177 ? -27.058 1.697 32.157 1.00 93.19 177 ILE A N 1
ATOM 1428 C CA . ILE A 1 177 ? -27.652 1.161 30.934 1.00 93.19 177 ILE A CA 1
ATOM 1429 C C . ILE A 1 177 ? -26.922 1.816 29.768 1.00 93.19 177 ILE A C 1
ATOM 1431 O O . ILE A 1 177 ? -26.815 3.038 29.709 1.00 93.19 177 ILE A O 1
ATOM 1435 N N . GLN A 1 178 ? -26.332 1.002 28.899 1.00 94.12 178 GLN A N 1
ATOM 1436 C CA . GLN A 1 178 ? -25.641 1.458 27.699 1.00 94.12 178 GLN A CA 1
ATOM 1437 C C . GLN A 1 178 ? -26.434 1.017 26.477 1.00 94.12 178 GLN A C 1
ATOM 1439 O O . GLN A 1 178 ? -26.700 -0.174 26.318 1.00 94.12 178 GLN A O 1
ATOM 1444 N N . PHE A 1 179 ? -26.767 1.971 25.619 1.00 92.56 179 PHE A N 1
ATOM 1445 C CA . PHE A 1 179 ? -27.439 1.730 24.351 1.00 92.56 179 PHE A CA 1
ATOM 1446 C C . PHE A 1 179 ? -26.395 1.725 23.235 1.00 92.56 179 PHE A C 1
ATOM 1448 O O . PHE A 1 179 ? -25.572 2.638 23.153 1.00 92.56 179 PHE A O 1
ATOM 1455 N N . ALA A 1 180 ? -26.397 0.681 22.410 1.00 93.69 180 ALA A N 1
ATOM 1456 C CA . ALA A 1 180 ? -25.680 0.669 21.144 1.00 93.69 180 ALA A CA 1
ATOM 1457 C C . ALA A 1 180 ? -26.673 1.079 20.059 1.00 93.69 180 ALA A C 1
ATOM 1459 O O . ALA A 1 180 ? -27.583 0.312 19.733 1.00 93.69 180 ALA A O 1
ATOM 1460 N N . VAL A 1 181 ? -26.513 2.303 19.571 1.00 91.44 181 VAL A N 1
ATOM 1461 C CA . VAL A 1 181 ? -27.370 2.899 18.550 1.00 91.44 181 VAL A CA 1
ATOM 1462 C C . VAL A 1 181 ? -26.629 2.861 17.221 1.00 91.44 181 VAL A C 1
ATOM 1464 O O . VAL A 1 181 ? -25.445 3.188 17.163 1.00 91.44 181 VAL A O 1
ATOM 1467 N N . ASP A 1 182 ? -27.329 2.421 16.190 1.00 91.50 182 ASP A N 1
ATOM 1468 C CA . ASP A 1 182 ? -26.903 2.463 14.801 1.00 91.50 182 ASP A CA 1
ATOM 1469 C C . ASP A 1 182 ? -27.229 3.847 14.247 1.00 91.50 182 ASP A C 1
ATOM 1471 O O . ASP A 1 182 ? -28.378 4.149 13.932 1.00 91.50 182 ASP A O 1
ATOM 1475 N N . ALA A 1 183 ? -26.241 4.733 14.282 1.00 85.69 183 ALA A N 1
ATOM 1476 C CA . ALA A 1 183 ? -26.393 6.112 13.857 1.00 85.69 183 ALA A CA 1
ATOM 1477 C C . ALA A 1 183 ? -25.084 6.620 13.259 1.00 85.69 183 ALA A C 1
ATOM 1479 O O . ALA A 1 183 ? -24.015 6.476 13.863 1.00 85.69 183 ALA A O 1
ATOM 1480 N N . ASP A 1 184 ? -25.192 7.279 12.110 1.00 81.38 184 ASP A N 1
ATOM 1481 C CA . ASP A 1 184 ? -24.087 8.002 11.500 1.00 81.38 184 ASP A CA 1
ATOM 1482 C C . ASP A 1 184 ? -23.981 9.394 12.121 1.00 81.38 184 ASP A C 1
ATOM 1484 O O . ASP A 1 184 ? -24.824 10.264 11.911 1.00 81.38 184 ASP A O 1
ATOM 1488 N N . ARG A 1 185 ? -22.922 9.616 12.903 1.00 82.94 185 ARG A N 1
ATOM 1489 C CA . ARG A 1 185 ? -22.636 10.923 13.500 1.00 82.94 185 ARG A CA 1
ATOM 1490 C C . ARG A 1 185 ? -21.599 11.669 12.665 1.00 82.94 185 ARG A C 1
ATOM 1492 O O . ARG A 1 185 ? -20.431 11.281 12.658 1.00 82.94 185 ARG A O 1
ATOM 1499 N N . LYS A 1 186 ? -22.021 12.760 12.023 1.00 82.19 186 LYS A N 1
ATOM 1500 C CA . LYS A 1 186 ? -21.152 13.700 11.302 1.00 82.19 186 LYS A CA 1
ATOM 1501 C C . LYS A 1 186 ? -21.474 15.129 11.732 1.00 82.19 186 LYS A C 1
ATOM 1503 O O . LYS A 1 186 ? -22.620 15.548 11.656 1.00 82.19 186 LYS A O 1
ATOM 1508 N N . GLU A 1 187 ? -20.458 15.856 12.172 1.00 84.88 187 GLU A N 1
ATOM 1509 C CA . GLU A 1 187 ? -20.529 17.263 12.582 1.00 84.88 187 GLU A CA 1
ATOM 1510 C C . GLU A 1 187 ? -19.450 18.027 11.800 1.00 84.88 187 GLU A C 1
ATOM 1512 O O . GLU A 1 187 ? -18.393 18.315 12.355 1.00 84.88 187 GLU A O 1
ATOM 1517 N N . PRO A 1 188 ? -19.619 18.257 10.485 1.00 73.62 188 PRO A N 1
ATOM 1518 C CA . PRO A 1 188 ? -18.577 18.886 9.682 1.00 73.62 188 PRO A CA 1
ATOM 1519 C C . PRO A 1 188 ? -18.292 20.303 10.186 1.00 73.62 188 PRO A C 1
ATOM 1521 O O . PRO A 1 188 ? -19.208 21.059 10.500 1.00 73.62 188 PRO A O 1
ATOM 1524 N N . LEU A 1 189 ? -17.010 20.647 10.244 1.00 77.25 189 LEU A N 1
ATOM 1525 C CA . LEU A 1 189 ? -16.529 21.979 10.593 1.00 77.25 189 LEU A CA 1
ATOM 1526 C C . LEU A 1 189 ? -15.963 22.663 9.346 1.00 77.25 189 LEU A C 1
ATOM 1528 O O . LEU A 1 189 ? -15.516 21.988 8.412 1.00 77.25 189 LEU A O 1
ATOM 1532 N N . GLU A 1 190 ? -15.941 23.993 9.352 1.00 76.94 190 GLU A N 1
ATOM 1533 C CA . GLU A 1 190 ? -15.236 24.773 8.333 1.00 76.94 190 GLU A CA 1
ATOM 1534 C C . GLU A 1 190 ? -13.740 24.427 8.324 1.00 76.94 190 GLU A C 1
ATOM 1536 O O . GLU A 1 190 ? -13.175 23.998 9.338 1.00 76.94 190 GLU A O 1
ATOM 1541 N N . ALA A 1 191 ? -13.105 24.522 7.156 1.00 71.88 191 ALA A N 1
ATOM 1542 C CA . ALA A 1 191 ? -11.685 24.216 7.013 1.00 71.88 191 ALA A CA 1
ATOM 1543 C C . ALA A 1 191 ? -10.857 25.274 7.750 1.00 71.88 191 ALA A C 1
ATOM 1545 O O . ALA A 1 191 ? -11.041 26.467 7.527 1.00 71.88 191 ALA A O 1
ATOM 1546 N N . THR A 1 192 ? -9.957 24.846 8.634 1.00 69.06 192 THR A N 1
ATOM 1547 C CA . THR A 1 192 ? -9.084 25.780 9.360 1.00 69.06 192 THR A CA 1
ATOM 1548 C C . THR A 1 192 ? -7.835 26.151 8.562 1.00 69.06 192 THR A C 1
ATOM 1550 O O . THR A 1 192 ? -7.143 27.095 8.933 1.00 69.06 192 THR A O 1
ATOM 1553 N N . GLY A 1 193 ? -7.508 25.396 7.508 1.00 59.78 193 GLY A N 1
ATOM 1554 C CA . GLY A 1 193 ? -6.267 25.485 6.735 1.00 59.78 193 GLY A CA 1
ATOM 1555 C C . GLY A 1 193 ? -5.029 25.000 7.496 1.00 59.78 193 GLY A C 1
ATOM 1556 O O . GLY A 1 193 ? -3.925 25.019 6.957 1.00 59.78 193 GLY A O 1
ATOM 1557 N N . LYS A 1 194 ? -5.185 24.575 8.756 1.00 60.00 194 LYS A N 1
ATOM 1558 C CA . LYS A 1 194 ? -4.076 24.283 9.670 1.00 60.00 194 LYS A CA 1
ATOM 1559 C C . LYS A 1 194 ? -3.795 22.792 9.742 1.00 60.00 194 LYS A C 1
ATOM 1561 O O . LYS A 1 194 ? -4.705 21.963 9.770 1.00 60.00 194 LYS A O 1
ATOM 1566 N N . THR A 1 195 ? -2.518 22.460 9.844 1.00 63.25 195 THR A N 1
ATOM 1567 C CA . THR A 1 195 ? -2.031 21.103 10.096 1.00 63.25 195 THR A CA 1
ATOM 1568 C C . THR A 1 195 ? -1.307 21.082 11.442 1.00 63.25 195 THR A C 1
ATOM 1570 O O . THR A 1 195 ? -0.743 22.096 11.850 1.00 63.25 195 THR A O 1
ATOM 1573 N N . LEU A 1 196 ? -1.375 19.966 12.172 1.00 67.94 196 LEU A N 1
ATOM 1574 C CA . LEU A 1 196 ? -0.815 19.861 13.520 1.00 67.94 196 LEU A CA 1
ATOM 1575 C C . LEU A 1 196 ? -0.078 18.537 13.724 1.00 67.94 196 LEU A C 1
ATOM 1577 O O . LEU A 1 196 ? -0.663 17.463 13.569 1.00 67.94 196 LEU A O 1
ATOM 1581 N N . GLY A 1 197 ? 1.196 18.620 14.102 1.00 68.31 197 GLY A N 1
ATOM 1582 C CA . GLY A 1 197 ? 1.995 17.478 14.549 1.00 68.31 197 GLY A CA 1
ATOM 1583 C C . GLY A 1 197 ? 1.952 17.361 16.065 1.00 68.31 197 GLY A C 1
ATOM 1584 O O . GLY A 1 197 ? 2.048 18.377 16.740 1.00 68.31 197 GLY A O 1
ATOM 1585 N N . LEU A 1 198 ? 1.790 16.153 16.602 1.00 77.38 198 LEU A N 1
ATOM 1586 C CA . LEU A 1 198 ? 1.775 15.888 18.040 1.00 77.38 198 LEU A CA 1
ATOM 1587 C C . LEU A 1 198 ? 2.893 14.921 18.430 1.00 77.38 198 LEU A C 1
ATOM 1589 O O . LEU A 1 198 ? 2.837 13.733 18.093 1.00 77.38 198 LEU A O 1
ATOM 1593 N N . ASP A 1 199 ? 3.840 15.417 19.217 1.00 74.12 199 ASP A N 1
ATOM 1594 C CA . ASP A 1 199 ? 4.831 14.614 19.934 1.00 74.12 199 ASP A CA 1
ATOM 1595 C C . ASP A 1 199 ? 4.301 14.286 21.338 1.00 74.12 199 ASP A C 1
ATOM 1597 O O . ASP A 1 199 ? 3.981 15.192 22.105 1.00 74.12 199 ASP A O 1
ATOM 1601 N N . VAL A 1 200 ? 4.152 13.004 21.685 1.00 80.88 200 VAL A N 1
ATOM 1602 C CA . VAL A 1 200 ? 3.506 12.562 22.936 1.00 80.88 200 VAL A CA 1
ATOM 1603 C C . VAL A 1 200 ? 4.533 12.080 23.965 1.00 80.88 200 VAL A C 1
ATOM 1605 O O . VAL A 1 200 ? 5.163 11.037 23.810 1.00 80.88 200 VAL A O 1
ATOM 1608 N N . GLY A 1 201 ? 4.634 12.785 25.099 1.00 79.69 201 GLY A N 1
ATOM 1609 C CA . GLY A 1 201 ? 5.720 12.607 26.069 1.00 79.69 201 GLY A CA 1
ATOM 1610 C C . GLY A 1 201 ? 5.297 12.398 27.532 1.00 79.69 201 GLY A C 1
ATOM 1611 O O . GLY A 1 201 ? 4.168 12.643 27.965 1.00 79.69 201 GLY A O 1
ATOM 1612 N N . LEU A 1 202 ? 6.213 11.860 28.352 1.00 81.38 202 LEU A N 1
ATOM 1613 C CA . LEU A 1 202 ? 5.975 11.700 29.801 1.00 81.38 202 LEU A CA 1
ATOM 1614 C C . LEU A 1 202 ? 6.178 13.002 30.584 1.00 81.38 202 LEU A C 1
ATOM 1616 O O . LEU A 1 202 ? 5.605 13.157 31.671 1.00 81.38 202 LEU A O 1
ATOM 1620 N N . GLN A 1 203 ? 7.008 13.906 30.061 1.00 79.00 203 GLN A N 1
ATOM 1621 C CA . GLN A 1 203 ? 7.215 15.223 30.645 1.00 79.00 203 GLN A CA 1
ATOM 1622 C C . GLN A 1 203 ? 5.953 16.069 30.449 1.00 79.00 203 GLN A C 1
ATOM 1624 O O . GLN A 1 203 ? 5.257 16.320 31.433 1.00 79.00 203 GLN A O 1
ATOM 1629 N N . ASP A 1 204 ? 5.641 16.361 29.189 1.00 83.19 204 ASP A N 1
ATOM 1630 C CA . ASP A 1 204 ? 4.460 17.080 28.713 1.00 83.19 204 ASP A CA 1
ATOM 1631 C C . ASP A 1 204 ? 3.573 16.085 27.951 1.00 83.19 204 ASP A C 1
ATOM 1633 O O . ASP A 1 204 ? 4.090 15.241 27.223 1.00 83.19 204 ASP A O 1
ATOM 1637 N N . PHE A 1 205 ? 2.255 16.119 28.168 1.00 86.81 205 PHE A N 1
ATOM 1638 C CA . PHE A 1 205 ? 1.299 15.145 27.633 1.00 86.81 205 PHE A CA 1
ATOM 1639 C C . PHE A 1 205 ? 1.384 15.021 26.111 1.00 86.81 205 PHE A C 1
ATOM 1641 O O . PHE A 1 205 ? 1.427 13.897 25.598 1.00 86.81 205 PHE A O 1
ATOM 1648 N N . TYR A 1 206 ? 1.435 16.170 25.436 1.00 86.31 206 TYR A N 1
ATOM 1649 C CA . TYR A 1 206 ? 1.973 16.316 24.093 1.00 86.31 206 TYR A CA 1
ATOM 1650 C C . TYR A 1 206 ? 2.618 17.699 23.922 1.00 86.31 206 TYR A C 1
ATOM 1652 O O . TYR A 1 206 ? 2.275 18.640 24.638 1.00 86.31 206 TYR A O 1
ATOM 1660 N N . THR A 1 207 ? 3.515 17.818 22.951 1.00 76.25 207 THR A N 1
ATOM 1661 C CA . THR A 1 207 ? 3.956 19.092 22.372 1.00 76.25 207 THR A CA 1
ATOM 1662 C C . THR A 1 207 ? 3.458 19.144 20.936 1.00 76.25 207 THR A C 1
ATOM 1664 O O . THR A 1 207 ? 3.561 18.143 20.223 1.00 76.25 207 THR A O 1
ATOM 1667 N N . ASP A 1 208 ? 2.866 20.262 20.528 1.00 79.06 208 ASP A N 1
ATOM 1668 C CA . ASP A 1 208 ? 2.405 20.431 19.156 1.00 79.06 208 ASP A CA 1
ATOM 1669 C C . ASP A 1 208 ? 3.458 21.082 18.245 1.00 79.06 208 ASP A C 1
ATOM 1671 O O . ASP A 1 208 ? 4.459 21.637 18.704 1.00 79.06 208 ASP A O 1
ATOM 1675 N N . SER A 1 209 ? 3.227 21.013 16.935 1.00 65.44 209 SER A N 1
ATOM 1676 C CA . SER A 1 209 ? 4.122 21.574 15.917 1.00 65.44 209 SER A CA 1
ATOM 1677 C C . SER A 1 209 ? 4.221 23.101 15.924 1.00 65.44 209 SER A C 1
ATOM 1679 O O . SER A 1 209 ? 5.088 23.645 15.249 1.00 65.44 209 SER A O 1
ATOM 1681 N N . ASN A 1 210 ? 3.354 23.791 16.670 1.00 68.12 210 ASN A N 1
ATOM 1682 C CA . ASN A 1 210 ? 3.396 25.240 16.865 1.00 68.12 210 ASN A CA 1
ATOM 1683 C C . ASN A 1 210 ? 4.115 25.618 18.176 1.00 68.12 210 ASN A C 1
ATOM 1685 O O . ASN A 1 210 ? 4.169 26.793 18.535 1.00 68.12 210 ASN A O 1
ATOM 1689 N N . GLY A 1 211 ? 4.652 24.634 18.906 1.00 68.81 211 GLY A N 1
ATOM 1690 C CA . GLY A 1 211 ? 5.387 24.820 20.153 1.00 68.81 211 GLY A CA 1
ATOM 1691 C C . GLY A 1 211 ? 4.526 24.843 21.422 1.00 68.81 211 GLY A C 1
ATOM 1692 O O . GLY A 1 211 ? 5.089 24.980 22.513 1.00 68.81 211 GLY A O 1
ATOM 1693 N N . HIS A 1 212 ? 3.200 24.674 21.334 1.00 80.88 212 HIS A N 1
ATOM 1694 C CA . HIS A 1 212 ? 2.330 24.568 22.513 1.00 80.88 212 HIS A CA 1
ATOM 1695 C C . HIS A 1 212 ? 2.580 23.249 23.242 1.00 80.88 212 HIS A C 1
ATOM 1697 O O . HIS A 1 212 ? 2.682 22.183 22.633 1.00 80.88 212 HIS A O 1
ATOM 1703 N N . LYS A 1 213 ? 2.646 23.315 24.573 1.00 85.62 213 LYS A N 1
ATOM 1704 C CA . LYS A 1 213 ? 2.903 22.162 25.440 1.00 85.62 213 LYS A CA 1
ATOM 1705 C C . LYS A 1 213 ? 1.708 21.921 26.336 1.00 85.62 213 LYS A C 1
ATOM 1707 O O . LYS A 1 213 ? 1.373 22.750 27.178 1.00 85.62 213 LYS A O 1
ATOM 1712 N N . GLU A 1 214 ? 1.105 20.753 26.186 1.00 91.00 214 GLU A N 1
ATOM 1713 C CA . GLU A 1 214 ? 0.009 20.326 27.039 1.00 91.00 214 GLU A CA 1
ATOM 1714 C C . GLU A 1 214 ? 0.558 19.612 28.277 1.00 91.00 214 GLU A C 1
ATOM 1716 O O . GLU A 1 214 ? 1.322 18.652 28.165 1.00 91.00 214 GLU A O 1
ATOM 1721 N N . GLU A 1 215 ? 0.179 20.046 29.479 1.00 91.06 215 GLU A N 1
ATOM 1722 C CA . GLU A 1 215 ? 0.711 19.467 30.717 1.00 91.06 215 GLU A CA 1
ATOM 1723 C C . GLU A 1 215 ? 0.240 18.013 30.903 1.00 91.06 215 GLU A C 1
ATOM 1725 O O . GLU A 1 215 ? -0.919 17.667 30.677 1.00 91.06 215 GLU A O 1
ATOM 1730 N N . ASN A 1 216 ? 1.115 17.130 31.398 1.00 91.62 216 ASN A N 1
ATOM 1731 C CA . ASN A 1 216 ? 0.693 15.800 31.832 1.00 91.62 216 ASN A CA 1
ATOM 1732 C C . ASN A 1 216 ? 0.091 15.843 33.250 1.00 91.62 216 ASN A C 1
ATOM 1734 O O . ASN A 1 216 ? 0.835 15.940 34.232 1.00 91.62 216 ASN A O 1
ATOM 1738 N N . PRO A 1 217 ? -1.233 15.643 33.420 1.00 89.88 217 PRO A N 1
ATOM 1739 C CA . PRO A 1 217 ? -1.894 15.843 34.708 1.00 89.88 217 PRO A CA 1
ATOM 1740 C C . PRO A 1 217 ? -1.517 14.804 35.773 1.00 89.88 217 PRO A C 1
ATOM 1742 O O . PRO A 1 217 ? -1.790 15.029 36.960 1.00 89.88 217 PRO A O 1
ATOM 1745 N N . ARG A 1 218 ? -0.927 13.660 35.380 1.00 91.19 218 ARG A N 1
ATOM 1746 C CA . ARG A 1 218 ? -0.407 12.600 36.271 1.00 91.19 218 ARG A CA 1
ATOM 1747 C C . ARG A 1 218 ? -1.409 12.162 37.358 1.00 91.19 218 ARG A C 1
ATOM 1749 O O . ARG A 1 218 ? -1.096 12.098 38.555 1.00 91.19 218 ARG A O 1
ATOM 1756 N N . PHE A 1 219 ? -2.654 11.885 36.953 1.00 93.06 219 PHE A N 1
ATOM 1757 C CA . PHE A 1 219 ? -3.775 11.610 37.864 1.00 93.06 219 PHE A CA 1
ATOM 1758 C C . PHE A 1 219 ? -3.521 10.443 38.833 1.00 93.06 219 PHE A C 1
ATOM 1760 O O . PHE A 1 219 ? -3.885 10.525 40.012 1.00 93.06 219 PHE A O 1
ATOM 1767 N N . LEU A 1 220 ? -2.915 9.343 38.372 1.00 90.00 220 LEU A N 1
ATOM 1768 C CA . LEU A 1 220 ? -2.590 8.185 39.207 1.00 90.00 220 LEU A CA 1
ATOM 1769 C C . LEU A 1 220 ? -1.514 8.534 40.232 1.00 90.00 220 LEU A C 1
ATOM 1771 O O . LEU A 1 220 ? -1.644 8.108 41.381 1.00 90.00 220 LEU A O 1
ATOM 1775 N N . ARG A 1 221 ? -0.487 9.304 39.849 1.00 89.12 221 ARG A N 1
ATOM 1776 C CA . ARG A 1 221 ? 0.564 9.766 40.775 1.00 89.12 221 ARG A CA 1
ATOM 1777 C C . ARG A 1 221 ? -0.022 10.654 41.871 1.00 89.12 221 ARG A C 1
ATOM 1779 O O . ARG A 1 221 ? 0.172 10.356 43.048 1.00 89.12 221 ARG A O 1
ATOM 1786 N N . LYS A 1 222 ? -0.849 11.645 41.514 1.00 91.12 222 LYS A N 1
ATOM 1787 C CA . LYS A 1 222 ? -1.554 12.512 42.483 1.00 91.12 222 LYS A CA 1
ATOM 1788 C C . LYS A 1 222 ? -2.453 11.702 43.436 1.00 91.12 222 LYS A C 1
ATOM 1790 O O . LYS A 1 222 ? -2.547 11.986 44.628 1.00 91.12 222 LYS A O 1
ATOM 1795 N N . ALA A 1 223 ? -3.090 10.635 42.946 1.00 92.31 223 ALA A N 1
ATOM 1796 C CA . ALA A 1 223 ? -3.963 9.773 43.747 1.00 92.31 223 ALA A CA 1
ATOM 1797 C C . ALA A 1 223 ? -3.245 8.622 44.487 1.00 92.31 223 ALA A C 1
ATOM 1799 O O . ALA A 1 223 ? -3.904 7.831 45.181 1.00 92.31 223 ALA A O 1
ATOM 1800 N N . GLU A 1 224 ? -1.925 8.491 44.357 1.00 92.50 224 GLU A N 1
ATOM 1801 C CA . GLU A 1 224 ? -1.177 7.301 44.761 1.00 92.50 224 GLU A CA 1
ATOM 1802 C C . GLU A 1 224 ? -1.209 7.059 46.273 1.00 92.50 224 GLU A C 1
ATOM 1804 O O . GLU A 1 224 ? -1.572 5.961 46.708 1.00 92.50 224 GLU A O 1
ATOM 1809 N N . LYS A 1 225 ? -0.887 8.082 47.078 1.00 93.56 225 LYS A N 1
ATOM 1810 C CA . LYS A 1 225 ? -0.853 7.994 48.552 1.00 93.56 225 LYS A CA 1
ATOM 1811 C C . LYS A 1 225 ? -2.180 7.464 49.102 1.00 93.56 225 LYS A C 1
ATOM 1813 O O . LYS A 1 225 ? -2.217 6.537 49.914 1.00 93.56 225 LYS A O 1
ATOM 1818 N N . GLN A 1 226 ? -3.290 7.997 48.594 1.00 92.88 226 GLN A N 1
ATOM 1819 C CA . GLN A 1 226 ? -4.635 7.574 48.988 1.00 92.88 226 GLN A CA 1
ATOM 1820 C C . GLN A 1 226 ? -4.961 6.152 48.505 1.00 92.88 226 GLN A C 1
ATOM 1822 O O . GLN A 1 226 ? -5.547 5.367 49.252 1.00 92.88 226 GLN A O 1
ATOM 1827 N N . THR A 1 227 ? -4.560 5.795 47.282 1.00 93.69 227 THR A N 1
ATOM 1828 C CA . THR A 1 227 ? -4.803 4.461 46.711 1.00 93.69 227 THR A CA 1
ATOM 1829 C C . THR A 1 227 ? -4.040 3.382 47.481 1.00 93.69 227 THR A C 1
ATOM 1831 O O . THR A 1 227 ? -4.644 2.384 47.874 1.00 93.69 227 THR A O 1
ATOM 1834 N N . LYS A 1 228 ? -2.764 3.619 47.817 1.00 93.94 228 LYS A N 1
ATOM 1835 C CA . LYS A 1 228 ? -1.953 2.738 48.677 1.00 93.94 228 LYS A CA 1
ATOM 1836 C C . LYS A 1 228 ? -2.582 2.559 50.062 1.00 93.94 228 LYS A C 1
ATOM 1838 O O . LYS A 1 228 ? -2.694 1.433 50.546 1.00 93.94 228 LYS A O 1
ATOM 1843 N N . LYS A 1 229 ? -3.080 3.637 50.683 1.00 95.69 229 LYS A N 1
ATOM 1844 C CA . LYS A 1 229 ? -3.800 3.567 51.972 1.00 95.69 229 LYS A CA 1
ATOM 1845 C C . LYS A 1 229 ? -5.048 2.679 51.881 1.00 95.69 229 LYS A C 1
ATOM 1847 O O . LYS A 1 229 ? -5.286 1.857 52.765 1.00 95.69 229 LYS A O 1
ATOM 1852 N N . LEU A 1 230 ? -5.836 2.809 50.812 1.00 94.62 230 LEU A N 1
ATOM 1853 C CA . LEU A 1 230 ? -7.022 1.974 50.585 1.00 94.62 230 LEU A CA 1
ATOM 1854 C C . LEU A 1 230 ? -6.659 0.508 50.296 1.00 94.62 230 LEU A C 1
ATOM 1856 O O . LEU A 1 230 ? -7.322 -0.381 50.825 1.00 94.62 230 LEU A O 1
ATOM 1860 N N . GLN A 1 231 ? -5.596 0.244 49.533 1.00 94.62 231 GLN A N 1
ATOM 1861 C CA . GLN A 1 231 ? -5.087 -1.111 49.287 1.00 94.62 231 GLN A CA 1
ATOM 1862 C C . GLN A 1 231 ? -4.635 -1.795 50.584 1.00 94.62 231 GLN A C 1
ATOM 1864 O O . GLN A 1 231 ? -5.067 -2.914 50.861 1.00 94.62 231 GLN A O 1
ATOM 1869 N N . ARG A 1 232 ? -3.861 -1.103 51.434 1.00 95.19 232 ARG A N 1
ATOM 1870 C CA . ARG A 1 232 ? -3.461 -1.605 52.764 1.00 95.19 232 ARG A CA 1
ATOM 1871 C C . ARG A 1 232 ? -4.678 -1.936 53.628 1.00 95.19 232 ARG A C 1
ATOM 1873 O O . ARG A 1 232 ? -4.731 -3.002 54.234 1.00 95.19 232 ARG A O 1
ATOM 1880 N N . ARG A 1 233 ? -5.694 -1.063 53.634 1.00 94.12 233 ARG A N 1
ATOM 1881 C CA . ARG A 1 233 ? -6.961 -1.311 54.344 1.00 94.12 233 ARG A CA 1
ATOM 1882 C C . ARG A 1 233 ? -7.695 -2.543 53.825 1.00 94.12 233 ARG A C 1
ATOM 1884 O O . ARG A 1 233 ? -8.279 -3.243 54.633 1.00 94.12 233 ARG A O 1
ATOM 1891 N N . VAL A 1 234 ? -7.690 -2.817 52.520 1.00 94.50 234 VAL A N 1
ATOM 1892 C CA . VAL A 1 234 ? -8.277 -4.054 51.977 1.00 94.50 234 VAL A CA 1
ATOM 1893 C C . VAL A 1 234 ? -7.486 -5.273 52.439 1.00 94.50 234 VAL A C 1
ATOM 1895 O O . VAL A 1 234 ? -8.098 -6.251 52.859 1.00 94.50 234 VAL A O 1
ATOM 1898 N N . SER A 1 235 ? -6.152 -5.210 52.382 1.00 93.81 235 SER A N 1
ATOM 1899 C CA . SER A 1 235 ? -5.276 -6.327 52.751 1.00 93.81 235 SER A CA 1
ATOM 1900 C C . SER A 1 235 ? -5.481 -6.766 54.203 1.00 93.81 235 SER A C 1
ATOM 1902 O O . SER A 1 235 ? -5.718 -7.943 54.447 1.00 93.81 235 SER A O 1
ATOM 1904 N N . LYS A 1 236 ? -5.533 -5.804 55.138 1.00 94.00 236 LYS A N 1
ATOM 1905 C CA . LYS A 1 236 ? -5.719 -6.039 56.583 1.00 94.00 236 LYS A CA 1
ATOM 1906 C C . LYS A 1 236 ? -7.097 -6.591 56.987 1.00 94.00 236 LYS A C 1
ATOM 1908 O O . LYS A 1 236 ? -7.315 -6.858 58.161 1.00 94.00 236 LYS A O 1
ATOM 1913 N N . LYS A 1 237 ? -8.075 -6.690 56.077 1.00 94.38 237 LYS A N 1
ATOM 1914 C CA . LYS A 1 237 ? -9.429 -7.176 56.405 1.00 94.38 237 LYS A CA 1
ATOM 1915 C C . LYS A 1 237 ? -9.591 -8.636 55.996 1.00 94.38 237 LYS A C 1
ATOM 1917 O O . LYS A 1 237 ? -9.213 -9.001 54.883 1.00 94.38 237 LYS A O 1
ATOM 1922 N N . VAL A 1 238 ? -10.240 -9.428 56.849 1.00 92.81 238 VAL A N 1
ATOM 1923 C CA . VAL A 1 238 ? -10.503 -10.862 56.637 1.00 92.81 238 VAL A CA 1
ATOM 1924 C C . VAL A 1 238 ? -11.176 -11.103 55.280 1.00 92.81 238 VAL A C 1
ATOM 1926 O O . VAL A 1 238 ? -12.134 -10.405 54.918 1.00 92.81 238 VAL A O 1
ATOM 1929 N N . LYS A 1 239 ? -10.649 -12.053 54.493 1.00 90.00 239 LYS A N 1
ATOM 1930 C CA . LYS A 1 239 ? -11.222 -12.453 53.194 1.00 90.00 239 LYS A CA 1
ATOM 1931 C C . LYS A 1 239 ? -12.679 -12.905 53.390 1.00 90.00 239 LYS A C 1
ATOM 1933 O O . LYS A 1 239 ? -13.021 -13.466 54.415 1.00 90.00 239 LYS A O 1
ATOM 1938 N N . GLY A 1 240 ? -13.566 -12.571 52.452 1.00 86.38 240 GLY A N 1
ATOM 1939 C CA . GLY A 1 240 ? -15.002 -12.889 52.555 1.00 86.38 240 GLY A CA 1
ATOM 1940 C C . GLY A 1 240 ? -15.842 -11.937 53.424 1.00 86.38 240 GLY A C 1
ATOM 1941 O O . GLY A 1 240 ? -17.002 -11.706 53.088 1.00 86.38 240 GLY A O 1
ATOM 1942 N N . SER A 1 241 ? -15.260 -11.298 54.449 1.00 92.81 241 SER A N 1
ATOM 1943 C CA . SER A 1 241 ? -16.003 -10.442 55.391 1.00 92.81 241 SER A CA 1
ATOM 1944 C C . SER A 1 241 ? -16.724 -9.249 54.740 1.00 92.81 241 SER A C 1
ATOM 1946 O O . SER A 1 241 ? -16.232 -8.619 53.792 1.00 92.81 241 SER A O 1
ATOM 1948 N N . ASN A 1 242 ? -17.862 -8.848 55.321 1.00 91.38 242 ASN A N 1
ATOM 1949 C CA . ASN A 1 242 ? -18.608 -7.652 54.906 1.00 91.38 242 ASN A CA 1
ATOM 1950 C C . ASN A 1 242 ? -17.756 -6.373 54.999 1.00 91.38 242 ASN A C 1
ATOM 1952 O O . ASN A 1 242 ? -17.827 -5.501 54.127 1.00 91.38 242 ASN A O 1
ATOM 1956 N N . ASN A 1 243 ? -16.866 -6.291 55.991 1.00 91.75 243 ASN A N 1
ATOM 1957 C CA . ASN A 1 243 ? -15.927 -5.179 56.143 1.00 91.75 243 ASN A CA 1
ATOM 1958 C C . ASN A 1 243 ? -14.899 -5.119 55.006 1.00 91.75 243 ASN A C 1
ATOM 1960 O O . ASN A 1 243 ? -14.616 -4.032 54.486 1.00 91.75 243 ASN A O 1
ATOM 1964 N N . ARG A 1 244 ? -14.389 -6.268 54.542 1.00 93.19 244 ARG A N 1
ATOM 1965 C CA . ARG A 1 244 ? -13.533 -6.316 53.351 1.00 93.19 244 ARG A CA 1
ATOM 1966 C C . ARG A 1 244 ? -14.305 -5.924 52.095 1.00 93.19 244 ARG A C 1
ATOM 1968 O O . ARG A 1 244 ? -13.780 -5.137 51.310 1.00 93.19 244 ARG A O 1
ATOM 1975 N N . ARG A 1 245 ? -15.552 -6.380 51.916 1.00 89.62 245 ARG A N 1
ATOM 1976 C CA . ARG A 1 245 ? -16.410 -5.969 50.780 1.00 89.62 245 ARG A CA 1
ATOM 1977 C C . ARG A 1 245 ? -16.597 -4.446 50.741 1.00 89.62 245 ARG A C 1
ATOM 1979 O O . ARG A 1 245 ? -16.394 -3.831 49.691 1.00 89.62 245 ARG A O 1
ATOM 1986 N N . LYS A 1 246 ? -16.878 -3.815 51.891 1.00 91.19 246 LYS A N 1
ATOM 1987 C CA . LYS A 1 246 ? -16.952 -2.347 52.035 1.00 91.19 246 LYS A CA 1
ATOM 1988 C C . LYS A 1 246 ? -15.624 -1.670 51.652 1.00 91.19 246 LYS A C 1
ATOM 1990 O O . LYS A 1 246 ? -15.630 -0.697 50.894 1.00 91.19 246 LYS A O 1
ATOM 1995 N N . ALA A 1 247 ? -14.484 -2.190 52.113 1.00 93.38 247 ALA A N 1
ATOM 1996 C CA . ALA A 1 247 ? -13.160 -1.653 51.784 1.00 93.38 247 ALA A CA 1
ATOM 1997 C C . ALA A 1 247 ? -12.818 -1.781 50.286 1.00 93.38 247 ALA A C 1
ATOM 1999 O O . ALA A 1 247 ? -12.366 -0.811 49.675 1.00 93.38 247 ALA A O 1
ATOM 2000 N N . VAL A 1 248 ? -13.103 -2.936 49.675 1.00 92.81 248 VAL A N 1
ATOM 2001 C CA . VAL A 1 248 ? -12.922 -3.181 48.234 1.00 92.81 248 VAL A CA 1
ATOM 2002 C C . VAL A 1 248 ? -13.780 -2.220 47.416 1.00 92.81 248 VAL A C 1
ATOM 2004 O O . VAL A 1 248 ? -13.285 -1.639 46.454 1.00 92.81 248 VAL A O 1
ATOM 2007 N N . LYS A 1 249 ? -15.033 -1.970 47.822 1.00 91.44 249 LYS A N 1
ATOM 2008 C CA . LYS A 1 249 ? -15.912 -0.994 47.157 1.00 91.44 249 LYS A CA 1
ATOM 2009 C C . LYS A 1 249 ? -15.327 0.421 47.201 1.00 91.44 249 LYS A C 1
ATOM 2011 O O . LYS A 1 249 ? -15.328 1.107 46.181 1.00 91.44 249 LYS A O 1
ATOM 2016 N N . ARG A 1 250 ? -14.782 0.856 48.345 1.00 93.69 250 ARG A N 1
ATOM 2017 C CA . ARG A 1 250 ? -14.109 2.167 48.475 1.00 93.69 250 ARG A CA 1
ATOM 2018 C C . ARG A 1 250 ? -12.883 2.269 47.560 1.00 93.69 250 ARG A C 1
ATOM 2020 O O . ARG A 1 250 ? -12.742 3.261 46.848 1.00 93.69 250 ARG A O 1
ATOM 2027 N N . LEU A 1 251 ? -12.039 1.236 47.532 1.00 95.06 251 LEU A N 1
ATOM 2028 C CA . LEU A 1 251 ? -10.882 1.166 46.636 1.00 95.06 251 LEU A CA 1
ATOM 2029 C C . LEU A 1 251 ? -11.307 1.212 45.157 1.00 95.06 251 LEU A C 1
ATOM 2031 O O . LEU A 1 251 ? -10.764 1.993 44.377 1.00 95.06 251 LEU A O 1
ATOM 2035 N N . ALA A 1 252 ? -12.324 0.435 44.784 1.00 92.94 252 ALA A N 1
ATOM 2036 C CA . ALA A 1 252 ? -12.850 0.388 43.424 1.00 92.94 252 ALA A CA 1
ATOM 2037 C C . ALA A 1 252 ? -13.424 1.743 42.974 1.00 92.94 252 ALA A C 1
ATOM 2039 O O . ALA A 1 252 ? -13.171 2.164 41.847 1.00 92.94 252 ALA A O 1
ATOM 2040 N N . LYS A 1 253 ? -14.127 2.470 43.857 1.00 94.50 253 LYS A N 1
ATOM 2041 C CA . LYS A 1 253 ? -14.600 3.838 43.582 1.00 94.50 253 LYS A CA 1
ATOM 2042 C C . LYS A 1 253 ? -13.446 4.810 43.326 1.00 94.50 253 LYS A C 1
ATOM 2044 O O . LYS A 1 253 ? -13.536 5.627 42.413 1.00 94.50 253 LYS A O 1
ATOM 2049 N N . LYS A 1 254 ? -12.346 4.713 44.085 1.00 94.12 254 LYS A N 1
ATOM 2050 C CA . LYS A 1 254 ? -11.164 5.562 43.864 1.00 94.12 254 LYS A CA 1
ATOM 2051 C C . LYS A 1 254 ? -10.518 5.279 42.503 1.00 94.12 254 LYS A C 1
ATOM 2053 O O . LYS A 1 254 ? -10.265 6.223 41.761 1.00 94.12 254 LYS A O 1
ATOM 2058 N N . HIS A 1 255 ? -10.330 4.009 42.137 1.00 92.81 255 HIS A N 1
ATOM 2059 C CA . HIS A 1 255 ? -9.828 3.642 40.806 1.00 92.81 255 HIS A CA 1
ATOM 2060 C C . HIS A 1 255 ? -10.764 4.086 39.675 1.00 92.81 255 HIS A C 1
ATOM 2062 O O . HIS A 1 255 ? -10.286 4.559 38.646 1.00 92.81 255 HIS A O 1
ATOM 2068 N N . LEU A 1 256 ? -12.083 3.992 39.873 1.00 93.88 256 LEU A N 1
ATOM 2069 C CA . LEU A 1 256 ? -13.068 4.476 38.905 1.00 93.88 256 LEU A CA 1
ATOM 2070 C C . LEU A 1 256 ? -12.967 5.994 38.699 1.00 93.88 256 LEU A C 1
ATOM 2072 O O . LEU A 1 256 ? -13.030 6.448 37.560 1.00 93.88 256 LEU A O 1
ATOM 2076 N N . ARG A 1 257 ? -12.751 6.775 39.768 1.00 94.69 257 ARG A N 1
ATOM 2077 C CA . ARG A 1 257 ? -12.522 8.227 39.666 1.00 94.69 257 ARG A CA 1
ATOM 2078 C C . ARG A 1 257 ? -11.282 8.544 38.826 1.00 94.69 257 ARG A C 1
ATOM 2080 O O . ARG A 1 257 ? -11.387 9.335 37.899 1.00 94.69 257 ARG A O 1
ATOM 2087 N N . ILE A 1 258 ? -10.158 7.868 39.078 1.00 93.19 258 ILE A N 1
ATOM 2088 C CA . ILE A 1 258 ? -8.915 8.040 38.297 1.00 93.19 258 ILE A CA 1
ATOM 2089 C C . ILE A 1 258 ? -9.131 7.647 36.826 1.00 93.19 258 ILE A C 1
ATOM 2091 O O . ILE A 1 258 ? -8.656 8.317 35.915 1.00 93.19 258 ILE A O 1
ATOM 2095 N N . GLN A 1 259 ? -9.864 6.558 36.565 1.00 92.50 259 GLN A N 1
ATOM 2096 C CA . GLN A 1 259 ? -10.216 6.156 35.202 1.00 92.50 259 GLN A CA 1
ATOM 2097 C C . GLN A 1 259 ? -11.057 7.223 34.488 1.00 92.50 259 GLN A C 1
ATOM 2099 O O . GLN A 1 259 ? -10.793 7.506 33.324 1.00 92.50 259 GLN A O 1
ATOM 2104 N N . ARG A 1 260 ? -12.046 7.812 35.172 1.00 94.06 260 ARG A N 1
ATOM 2105 C CA . ARG A 1 260 ? -12.883 8.881 34.612 1.00 94.06 260 ARG A CA 1
ATOM 2106 C C . ARG A 1 260 ? -12.083 10.141 34.313 1.00 94.06 260 ARG A C 1
ATOM 2108 O O . ARG A 1 260 ? -12.247 10.664 33.226 1.00 94.06 260 ARG A O 1
ATOM 2115 N N . GLN A 1 261 ? -11.198 10.569 35.213 1.00 94.81 261 GLN A N 1
ATOM 2116 C CA . GLN A 1 261 ? -10.342 11.743 34.995 1.00 94.81 261 GLN A CA 1
ATOM 2117 C C . GLN A 1 261 ? -9.452 11.577 33.757 1.00 94.81 261 GLN A C 1
ATOM 2119 O O . GLN A 1 261 ? -9.441 12.445 32.896 1.00 94.81 261 GLN A O 1
ATOM 2124 N N . ARG A 1 262 ? -8.789 10.421 33.613 1.00 93.75 262 ARG A N 1
ATOM 2125 C CA . ARG A 1 262 ? -7.962 10.119 32.429 1.00 93.75 262 ARG A CA 1
ATOM 2126 C C . ARG A 1 262 ? -8.776 10.105 31.137 1.00 93.75 262 ARG A C 1
ATOM 2128 O O . ARG A 1 262 ? -8.330 10.636 30.128 1.00 93.75 262 ARG A O 1
ATOM 2135 N N . ARG A 1 263 ? -9.974 9.512 31.174 1.00 94.00 263 ARG A N 1
ATOM 2136 C CA . ARG A 1 263 ? -10.873 9.475 30.016 1.00 94.00 263 ARG A CA 1
ATOM 2137 C C . ARG A 1 263 ? -11.383 10.869 29.646 1.00 94.00 263 ARG A C 1
ATOM 2139 O O . ARG A 1 263 ? -11.398 11.190 28.469 1.00 94.00 263 ARG A O 1
ATOM 2146 N N . ASP A 1 264 ? -11.820 11.653 30.626 1.00 95.31 264 ASP A N 1
ATOM 2147 C CA . ASP A 1 264 ? -12.339 13.011 30.426 1.00 95.31 264 ASP A CA 1
ATOM 2148 C C . ASP A 1 264 ? -11.270 13.928 29.825 1.00 95.31 264 ASP A C 1
ATOM 2150 O O . ASP A 1 264 ? -11.516 14.560 28.805 1.00 95.31 264 ASP A O 1
ATOM 2154 N N . HIS A 1 265 ? -10.058 13.893 30.383 1.00 94.38 265 HIS A N 1
ATOM 2155 C CA . HIS A 1 265 ? -8.892 14.595 29.851 1.00 94.38 265 HIS A CA 1
ATOM 2156 C C . HIS A 1 265 ? -8.613 14.220 28.389 1.00 94.38 265 HIS A C 1
ATOM 2158 O O . HIS A 1 265 ? -8.570 15.087 27.525 1.00 94.38 265 HIS A O 1
ATOM 2164 N N . ALA A 1 266 ? -8.517 12.918 28.092 1.00 94.19 266 ALA A N 1
ATOM 2165 C CA . ALA A 1 266 ? -8.280 12.431 26.735 1.00 94.19 266 ALA A CA 1
ATOM 2166 C C . ALA A 1 266 ? -9.379 12.854 25.744 1.00 94.19 266 ALA A C 1
ATOM 2168 O O . ALA A 1 266 ? -9.063 13.221 24.620 1.00 94.19 266 ALA A O 1
ATOM 2169 N N . ILE A 1 267 ? -10.654 12.812 26.150 1.00 95.12 267 ILE A N 1
ATOM 2170 C CA . ILE A 1 267 ? -11.784 13.240 25.311 1.00 95.12 267 ILE A CA 1
ATOM 2171 C C . ILE A 1 267 ? -11.697 14.735 25.011 1.00 95.12 267 ILE A C 1
ATOM 2173 O O . ILE A 1 267 ? -11.821 15.127 23.855 1.00 95.12 267 ILE A O 1
ATOM 2177 N N . LYS A 1 268 ? -11.512 15.563 26.043 1.00 95.31 268 LYS A N 1
ATOM 2178 C CA . LYS A 1 268 ? -11.492 17.022 25.900 1.00 95.31 268 LYS A CA 1
ATOM 2179 C C . LYS A 1 268 ? -10.328 17.480 25.033 1.00 95.31 268 LYS A C 1
ATOM 2181 O O . LYS A 1 268 ? -10.556 18.231 24.092 1.00 95.31 268 LYS A O 1
ATOM 2186 N N . LEU A 1 269 ? -9.126 16.962 25.288 1.00 94.31 269 LEU A N 1
ATOM 2187 C CA . LEU A 1 269 ? -7.953 17.286 24.480 1.00 94.31 269 LEU A CA 1
ATOM 2188 C C . LEU A 1 269 ? -8.102 16.815 23.041 1.00 94.31 269 LEU A C 1
ATOM 2190 O O . LEU A 1 269 ? -7.870 17.595 22.127 1.00 94.31 269 LEU A O 1
ATOM 2194 N N . ALA A 1 270 ? -8.538 15.571 22.824 1.00 94.81 270 ALA A N 1
ATOM 2195 C CA . ALA A 1 270 ? -8.708 15.061 21.468 1.00 94.81 270 ALA A CA 1
ATOM 2196 C C . ALA A 1 270 ? -9.739 15.884 20.686 1.00 94.81 270 ALA A C 1
ATOM 2198 O O . ALA A 1 270 ? -9.544 16.152 19.507 1.00 94.81 270 ALA A O 1
ATOM 2199 N N . ARG A 1 271 ? -10.820 16.317 21.346 1.00 94.44 271 ARG A N 1
ATOM 2200 C CA . ARG A 1 271 ? -11.809 17.202 20.730 1.00 94.44 271 ARG A CA 1
ATOM 2201 C C . ARG A 1 271 ? -11.208 18.566 20.390 1.00 94.44 271 ARG A C 1
ATOM 2203 O O . ARG A 1 271 ? -11.400 19.010 19.270 1.00 94.44 271 ARG A O 1
ATOM 2210 N N . CYS A 1 272 ? -10.478 19.185 21.319 1.00 92.88 272 CYS A N 1
ATOM 2211 C CA . CYS A 1 272 ? -9.825 20.481 21.111 1.00 92.88 272 CYS A CA 1
ATOM 2212 C C . CYS A 1 272 ? -8.870 20.442 19.908 1.00 92.88 272 CYS A C 1
ATOM 2214 O O . CYS A 1 272 ? -9.021 21.214 18.967 1.00 92.88 272 CYS A O 1
ATOM 2216 N N . VAL A 1 273 ? -7.967 19.461 19.897 1.00 90.94 273 VAL A N 1
ATOM 2217 C CA . VAL A 1 273 ? -6.986 19.235 18.829 1.00 90.94 273 VAL A CA 1
ATOM 2218 C C . VAL A 1 273 ? -7.648 19.040 17.464 1.00 90.94 273 VAL A C 1
ATOM 2220 O O . VAL A 1 273 ? -7.229 19.622 16.472 1.00 90.94 273 VAL A O 1
ATOM 2223 N N . ILE A 1 274 ? -8.690 18.209 17.391 1.00 88.75 274 ILE A N 1
ATOM 2224 C CA . ILE A 1 274 ? -9.365 17.938 16.116 1.00 88.75 274 ILE A CA 1
ATOM 2225 C C . ILE A 1 274 ? -10.173 19.153 15.645 1.00 88.75 274 ILE A C 1
ATOM 2227 O O . ILE A 1 274 ? -10.353 19.356 14.450 1.00 88.75 274 ILE A O 1
ATOM 2231 N N . GLN A 1 275 ? -10.672 19.978 16.562 1.00 89.06 275 GLN A N 1
ATOM 2232 C CA . GLN A 1 275 ? -11.374 21.201 16.187 1.00 89.06 275 GLN A CA 1
ATOM 2233 C C . GLN A 1 275 ? -10.416 22.291 15.684 1.00 89.06 275 GLN A C 1
ATOM 2235 O O . GLN A 1 275 ? -10.825 23.084 14.839 1.00 89.06 275 GLN A O 1
ATOM 2240 N N . SER A 1 276 ? -9.159 22.314 16.141 1.00 84.00 276 SER A N 1
ATOM 2241 C CA . SER A 1 276 ? -8.185 23.354 15.784 1.00 84.00 276 SER A CA 1
ATOM 2242 C C . SER A 1 276 ? -7.435 23.120 14.464 1.00 84.00 276 SER A C 1
ATOM 2244 O O . SER A 1 276 ? -6.891 24.077 13.909 1.00 84.00 276 SER A O 1
ATOM 2246 N N . ALA A 1 277 ? -7.426 21.897 13.922 1.00 74.12 277 ALA A N 1
ATOM 2247 C CA . ALA A 1 277 ? -6.674 21.543 12.713 1.00 74.12 277 ALA A CA 1
ATOM 2248 C C . ALA A 1 277 ? -7.463 20.644 11.743 1.00 74.12 277 ALA A C 1
ATOM 2250 O O . ALA A 1 277 ? -8.287 19.824 12.150 1.00 74.12 277 ALA A O 1
ATOM 2251 N N . ASP A 1 278 ? -7.169 20.775 10.448 1.00 65.12 278 ASP A N 1
ATOM 2252 C CA . ASP A 1 278 ? -7.747 19.951 9.381 1.00 65.12 278 ASP A CA 1
ATOM 2253 C C . ASP A 1 278 ? -7.076 18.576 9.274 1.00 65.12 278 ASP A C 1
ATOM 2255 O O . ASP A 1 278 ? -7.726 17.568 8.967 1.00 65.12 278 ASP A O 1
ATOM 2259 N N . LEU A 1 279 ? -5.775 18.538 9.571 1.00 67.44 279 LEU A N 1
ATOM 2260 C CA . LEU A 1 279 ? -4.954 17.336 9.639 1.00 67.44 279 LEU A CA 1
ATOM 2261 C C . LEU A 1 279 ? -4.192 17.319 10.959 1.00 67.44 279 LEU A C 1
ATOM 2263 O O . LEU A 1 279 ? -3.468 18.258 11.282 1.00 67.44 279 LEU A O 1
ATOM 2267 N N . VAL A 1 280 ? -4.326 16.220 11.692 1.00 68.81 280 VAL A N 1
ATOM 2268 C CA . VAL A 1 280 ? -3.613 15.969 12.943 1.00 68.81 280 VAL A CA 1
ATOM 2269 C C . VAL A 1 280 ? -2.812 14.696 12.782 1.00 68.81 280 VAL A C 1
ATOM 2271 O O . VAL A 1 280 ? -3.377 13.618 12.591 1.00 68.81 280 VAL A O 1
ATOM 2274 N N . ALA A 1 281 ? -1.501 14.783 12.904 1.00 65.62 281 ALA A N 1
ATOM 2275 C CA . ALA A 1 281 ? -0.669 13.600 12.891 1.00 65.62 281 ALA A CA 1
ATOM 2276 C C . ALA A 1 281 ? 0.118 13.476 14.191 1.00 65.62 281 ALA A C 1
ATOM 2278 O O . ALA A 1 281 ? 0.509 14.459 14.809 1.00 65.62 281 ALA A O 1
ATOM 2279 N N . TYR A 1 282 ? 0.228 12.245 14.671 1.00 71.44 282 TYR A N 1
ATOM 2280 C CA . TYR A 1 282 ? 0.666 11.938 16.025 1.00 71.44 282 TYR A CA 1
ATOM 2281 C C . TYR A 1 282 ? 1.522 10.676 16.026 1.00 71.44 282 TYR A C 1
ATOM 2283 O O . TYR A 1 282 ? 1.379 9.808 15.161 1.00 71.44 282 TYR A O 1
ATOM 2291 N N . GLU A 1 283 ? 2.389 10.534 17.020 1.00 69.75 283 GLU A N 1
ATOM 2292 C CA . GLU A 1 283 ? 3.267 9.369 17.097 1.00 69.75 283 GLU A CA 1
ATOM 2293 C C . GLU A 1 283 ? 2.498 8.046 17.300 1.00 69.75 283 GLU A C 1
ATOM 2295 O O . GLU A 1 283 ? 1.703 7.872 18.233 1.00 69.75 283 GLU A O 1
ATOM 2300 N N . ASP A 1 284 ? 2.801 7.045 16.471 1.00 73.44 284 ASP A N 1
ATOM 2301 C CA . ASP A 1 284 ? 2.396 5.649 16.633 1.00 73.44 284 ASP A CA 1
ATOM 2302 C C . ASP A 1 284 ? 3.250 4.967 17.710 1.00 73.44 284 ASP A C 1
ATOM 2304 O O . ASP A 1 284 ? 4.026 4.031 17.468 1.00 73.44 284 ASP A O 1
ATOM 2308 N N . LEU A 1 285 ? 3.121 5.455 18.944 1.00 72.06 285 LEU A N 1
ATOM 2309 C CA . LEU A 1 285 ? 3.793 4.851 20.079 1.00 72.06 285 LEU A CA 1
ATOM 2310 C C . LEU A 1 285 ? 3.355 3.392 20.226 1.00 72.06 285 LEU A C 1
ATOM 2312 O O . LEU A 1 285 ? 2.179 3.064 20.426 1.00 72.06 285 LEU A O 1
ATOM 2316 N N . ARG A 1 286 ? 4.337 2.485 20.248 1.00 74.69 286 ARG A N 1
ATOM 2317 C CA . ARG A 1 286 ? 4.127 1.065 20.560 1.00 74.69 286 ARG A CA 1
ATOM 2318 C C . ARG A 1 286 ? 3.906 0.875 22.065 1.00 74.69 286 ARG A C 1
ATOM 2320 O O . ARG A 1 286 ? 4.656 0.155 22.725 1.00 74.69 286 ARG A O 1
ATOM 2327 N N . ILE A 1 287 ? 2.838 1.467 22.611 1.00 76.38 287 ILE A N 1
ATOM 2328 C CA . ILE A 1 287 ? 2.513 1.528 24.051 1.00 76.38 287 ILE A CA 1
ATOM 2329 C C . ILE A 1 287 ? 2.571 0.140 24.701 1.00 76.38 287 ILE A C 1
ATOM 2331 O O . ILE A 1 287 ? 3.097 -0.020 25.801 1.00 76.38 287 ILE A O 1
ATOM 2335 N N . ARG A 1 288 ? 2.087 -0.901 24.006 1.00 72.75 288 ARG A N 1
ATOM 2336 C CA . ARG A 1 288 ? 2.116 -2.286 24.511 1.00 72.75 288 ARG A CA 1
ATOM 2337 C C . ARG A 1 288 ? 3.537 -2.797 24.775 1.00 72.75 288 ARG A C 1
ATOM 2339 O O . ARG A 1 288 ? 3.717 -3.604 25.681 1.00 72.75 288 ARG A O 1
ATOM 2346 N N . ASN A 1 289 ? 4.521 -2.359 23.992 1.00 74.00 289 ASN A N 1
ATOM 2347 C CA . ASN A 1 289 ? 5.929 -2.677 24.213 1.00 74.00 289 ASN A CA 1
ATOM 2348 C C . ASN A 1 289 ? 6.545 -1.757 25.268 1.00 74.00 289 ASN A C 1
ATOM 2350 O O . ASN A 1 289 ? 7.260 -2.251 26.129 1.00 74.00 289 ASN A O 1
ATOM 2354 N N . MET A 1 290 ? 6.208 -0.466 25.268 1.00 73.19 290 MET A N 1
ATOM 2355 C CA . MET A 1 290 ? 6.743 0.491 26.246 1.00 73.19 290 MET A CA 1
ATOM 2356 C C . MET A 1 290 ? 6.348 0.135 27.687 1.00 73.19 290 MET A C 1
ATOM 2358 O O . MET A 1 290 ? 7.157 0.241 28.600 1.00 73.19 290 MET A O 1
ATOM 2362 N N . VAL A 1 291 ? 5.129 -0.375 27.901 1.00 78.38 291 VAL A N 1
ATOM 2363 C CA . VAL A 1 291 ? 4.658 -0.821 29.227 1.00 78.38 291 VAL A CA 1
ATOM 2364 C C . VAL A 1 291 ? 5.368 -2.097 29.715 1.00 78.38 291 VAL A C 1
ATOM 2366 O O . VAL A 1 291 ? 5.275 -2.423 30.895 1.00 78.38 291 VAL A O 1
ATOM 2369 N N . LYS A 1 292 ? 6.111 -2.817 28.857 1.00 74.31 292 LYS A N 1
ATOM 2370 C CA . LYS A 1 292 ? 6.963 -3.936 29.306 1.00 74.31 292 LYS A CA 1
ATOM 2371 C C . LYS A 1 292 ? 8.189 -3.452 30.080 1.00 74.31 292 LYS A C 1
ATOM 2373 O O . LYS A 1 292 ? 8.720 -4.213 30.878 1.00 74.31 292 LYS A O 1
ATOM 2378 N N . ASN A 1 293 ? 8.618 -2.204 29.877 1.00 77.25 293 ASN A N 1
ATOM 2379 C CA . ASN A 1 293 ? 9.648 -1.606 30.711 1.00 77.25 293 ASN A CA 1
ATOM 2380 C C . ASN A 1 293 ? 9.054 -1.276 32.091 1.00 77.25 293 ASN A C 1
ATOM 2382 O O . ASN A 1 293 ? 8.290 -0.321 32.246 1.00 77.25 293 ASN A O 1
ATOM 2386 N N . HIS A 1 294 ? 9.390 -2.086 33.096 1.00 72.88 294 HIS A N 1
ATOM 2387 C CA . HIS A 1 294 ? 8.783 -2.022 34.424 1.00 72.88 294 HIS A CA 1
ATOM 2388 C C . HIS A 1 294 ? 9.036 -0.701 35.172 1.00 72.88 294 HIS A C 1
ATOM 2390 O O . HIS A 1 294 ? 8.207 -0.333 36.009 1.00 72.88 294 HIS A O 1
ATOM 2396 N N . SER A 1 295 ? 10.099 0.048 34.852 1.00 76.56 295 SER A N 1
ATOM 2397 C CA . SER A 1 295 ? 10.389 1.346 35.483 1.00 76.56 295 SER A CA 1
ATOM 2398 C C . SER A 1 295 ? 9.427 2.451 35.020 1.00 76.56 295 SER A C 1
ATOM 2400 O O . SER A 1 295 ? 8.934 3.236 35.835 1.00 76.56 295 SER A O 1
ATOM 2402 N N . LEU A 1 296 ? 9.075 2.469 33.729 1.00 79.50 296 LEU A N 1
ATOM 2403 C CA . LEU A 1 296 ? 8.218 3.493 33.110 1.00 79.50 296 LEU A CA 1
ATOM 2404 C C . LEU A 1 296 ? 6.752 3.067 32.956 1.00 79.50 296 LEU A C 1
ATOM 2406 O O . LEU A 1 296 ? 5.875 3.921 32.792 1.00 79.50 296 LEU A O 1
ATOM 2410 N N . ALA A 1 297 ? 6.452 1.769 33.071 1.00 81.25 297 ALA A N 1
ATOM 2411 C CA . ALA A 1 297 ? 5.126 1.181 32.864 1.00 81.25 297 ALA A CA 1
ATOM 2412 C C . ALA A 1 297 ? 3.995 1.938 33.573 1.00 81.25 297 ALA A C 1
ATOM 2414 O O . ALA A 1 297 ? 2.915 2.140 33.010 1.00 81.25 297 ALA A O 1
ATOM 2415 N N . LYS A 1 298 ? 4.240 2.376 34.813 1.00 83.19 298 LYS A N 1
ATOM 2416 C CA . LYS A 1 298 ? 3.257 3.103 35.621 1.00 83.19 298 LYS A CA 1
ATOM 2417 C C . LYS A 1 298 ? 2.978 4.502 35.081 1.00 83.19 298 LYS A C 1
ATOM 2419 O O . LYS A 1 298 ? 1.815 4.888 35.026 1.00 83.19 298 LYS A O 1
ATOM 2424 N N . SER A 1 299 ? 4.020 5.244 34.708 1.00 85.44 299 SER A N 1
ATOM 2425 C CA . SER A 1 299 ? 3.893 6.606 34.180 1.00 85.44 299 SER A CA 1
ATOM 2426 C C . SER A 1 299 ? 3.226 6.593 32.800 1.00 85.44 299 SER A C 1
ATOM 2428 O O . SER A 1 299 ? 2.285 7.349 32.577 1.00 85.44 299 SER A O 1
ATOM 2430 N N . ILE A 1 300 ? 3.594 5.643 31.933 1.00 84.50 300 ILE A N 1
ATOM 2431 C CA . ILE A 1 300 ? 2.952 5.431 30.622 1.00 84.50 300 ILE A CA 1
ATOM 2432 C C . ILE A 1 300 ? 1.472 5.059 30.787 1.00 84.50 300 ILE A C 1
ATOM 2434 O O . ILE A 1 300 ? 0.588 5.597 30.118 1.00 84.50 300 ILE A O 1
ATOM 2438 N N . SER A 1 301 ? 1.173 4.153 31.723 1.00 84.06 301 SER A N 1
ATOM 2439 C CA . SER A 1 301 ? -0.210 3.769 32.023 1.00 84.06 301 SER A CA 1
ATOM 2440 C C . SER A 1 301 ? -1.032 4.921 32.606 1.00 84.06 301 SER A C 1
ATOM 2442 O O . SER A 1 301 ? -2.257 4.919 32.469 1.00 84.06 301 SER A O 1
ATOM 2444 N N . ASP A 1 302 ? -0.398 5.880 33.285 1.00 86.00 302 ASP A N 1
ATOM 2445 C CA . ASP A 1 302 ? -1.063 7.077 33.796 1.00 86.00 302 ASP A CA 1
ATOM 2446 C C . ASP A 1 302 ? -1.403 8.041 32.654 1.00 86.00 302 ASP A C 1
ATOM 2448 O O . ASP A 1 302 ? -2.573 8.396 32.502 1.00 86.00 302 ASP A O 1
ATOM 2452 N N . ALA A 1 303 ? -0.430 8.332 31.781 1.00 87.00 303 ALA A N 1
ATOM 2453 C CA . ALA A 1 303 ? -0.599 9.186 30.602 1.00 87.00 303 ALA A CA 1
ATOM 2454 C C . ALA A 1 303 ? -1.733 8.701 29.679 1.00 87.00 303 ALA A C 1
ATOM 2456 O O . ALA A 1 303 ? -2.501 9.494 29.160 1.00 87.00 303 ALA A O 1
ATOM 2457 N N . SER A 1 304 ? -1.950 7.389 29.550 1.00 87.19 304 SER A N 1
ATOM 2458 C CA . SER A 1 304 ? -3.117 6.841 28.833 1.00 87.19 304 SER A CA 1
ATOM 2459 C C . SER A 1 304 ? -3.230 7.262 27.355 1.00 87.19 304 SER A C 1
ATOM 2461 O O . SER A 1 304 ? -4.347 7.312 26.835 1.00 87.19 304 SER A O 1
ATOM 2463 N N . TRP A 1 305 ? -2.110 7.477 26.651 1.00 87.62 305 TRP A N 1
ATOM 2464 C CA . TRP A 1 305 ? -2.093 7.906 25.239 1.00 87.62 305 TRP A CA 1
ATOM 2465 C C . TRP A 1 305 ? -2.930 7.033 24.303 1.00 87.62 305 TRP A C 1
ATOM 2467 O O . TRP A 1 305 ? -3.526 7.538 23.363 1.00 87.62 305 TRP A O 1
ATOM 2477 N N . TYR A 1 306 ? -3.070 5.734 24.593 1.00 87.88 306 TYR A N 1
ATOM 2478 C CA . TYR A 1 306 ? -3.950 4.852 23.818 1.00 87.88 306 TYR A CA 1
ATOM 2479 C C . TYR A 1 306 ? -5.399 5.368 23.782 1.00 87.88 306 TYR A C 1
ATOM 2481 O O . TYR A 1 306 ? -6.055 5.324 22.743 1.00 87.88 306 TYR A O 1
ATOM 2489 N N . GLN A 1 307 ? -5.912 5.860 24.918 1.00 89.44 307 GLN A N 1
ATOM 2490 C CA . GLN A 1 307 ? -7.257 6.434 24.977 1.00 89.44 307 GLN A CA 1
ATOM 2491 C C . GLN A 1 307 ? -7.324 7.745 24.202 1.00 89.44 307 GLN A C 1
ATOM 2493 O O . GLN A 1 307 ? -8.283 7.942 23.469 1.00 89.44 307 GLN A O 1
ATOM 2498 N N . PHE A 1 308 ? -6.316 8.605 24.349 1.00 92.56 308 PHE A N 1
ATOM 2499 C CA . PHE A 1 308 ? -6.224 9.866 23.614 1.00 92.56 308 PHE A CA 1
ATOM 2500 C C . PHE A 1 308 ? -6.238 9.639 22.103 1.00 92.56 308 PHE A C 1
ATOM 2502 O O . PHE A 1 308 ? -7.128 10.149 21.436 1.00 92.56 308 PHE A O 1
ATOM 2509 N N . ARG A 1 309 ? -5.380 8.750 21.592 1.00 90.44 309 ARG A N 1
ATOM 2510 C CA . ARG A 1 309 ? -5.386 8.311 20.192 1.00 90.44 309 ARG A CA 1
ATOM 2511 C C . ARG A 1 309 ? -6.751 7.797 19.738 1.00 90.44 309 ARG A C 1
ATOM 2513 O O . ARG A 1 309 ? -7.246 8.214 18.701 1.00 90.44 309 ARG A O 1
ATOM 2520 N N . THR A 1 310 ? -7.370 6.909 20.520 1.00 90.00 310 THR A N 1
ATOM 2521 C CA . THR A 1 310 ? -8.694 6.357 20.174 1.00 90.00 310 THR A CA 1
ATOM 2522 C C . THR A 1 310 ? -9.730 7.475 20.017 1.00 90.00 310 THR A C 1
ATOM 2524 O O . THR A 1 310 ? -10.574 7.414 19.127 1.00 90.00 310 THR A O 1
ATOM 2527 N N . TRP A 1 311 ? -9.678 8.496 20.879 1.00 94.31 311 TRP A N 1
ATOM 2528 C CA . TRP A 1 311 ? -10.572 9.648 20.794 1.00 94.31 311 TRP A CA 1
ATOM 2529 C C . TRP A 1 311 ? -10.201 10.611 19.667 1.00 94.31 311 TRP A C 1
ATOM 2531 O O . TRP A 1 311 ? -11.122 11.132 19.050 1.00 94.31 311 TRP A O 1
ATOM 2541 N N . LEU A 1 312 ? -8.915 10.801 19.353 1.00 90.56 312 LEU A N 1
ATOM 2542 C CA . LEU A 1 312 ? -8.471 11.568 18.183 1.00 90.56 312 LEU A CA 1
ATOM 2543 C C . LEU A 1 312 ? -9.025 10.953 16.900 1.00 90.56 312 LEU A C 1
ATOM 2545 O O . LEU A 1 312 ? -9.725 11.630 16.162 1.00 90.56 312 LEU A O 1
ATOM 2549 N N . GLU A 1 313 ? -8.796 9.657 16.675 1.00 87.31 313 GLU A N 1
ATOM 2550 C CA . GLU A 1 313 ? -9.298 8.943 15.493 1.00 87.31 313 GLU A CA 1
ATOM 2551 C C . GLU A 1 313 ? -10.835 8.962 15.424 1.00 87.31 313 GLU A C 1
ATOM 2553 O O . GLU A 1 313 ? -11.423 9.116 14.353 1.00 87.31 313 GLU A O 1
ATOM 2558 N N . TYR A 1 314 ? -11.507 8.810 16.571 1.00 90.44 314 TYR A N 1
ATOM 2559 C CA . TYR A 1 314 ? -12.964 8.899 16.649 1.00 90.44 314 TYR A CA 1
ATOM 2560 C C . TYR A 1 314 ? -13.467 10.299 16.275 1.00 90.44 314 TYR A C 1
ATOM 2562 O O . TYR A 1 314 ? -14.367 10.421 15.446 1.00 90.44 314 TYR A O 1
ATOM 2570 N N . PHE A 1 315 ? -12.893 11.354 16.854 1.00 90.69 315 PHE A N 1
ATOM 2571 C CA . PHE A 1 315 ? -13.297 12.725 16.560 1.00 90.69 315 PHE A CA 1
ATOM 2572 C C . PHE A 1 315 ? -12.899 13.156 15.151 1.00 90.69 315 PHE A C 1
ATOM 2574 O O . PHE A 1 315 ? -13.684 13.850 14.518 1.00 90.69 315 PHE A O 1
ATOM 2581 N N . GLY A 1 316 ? -11.769 12.687 14.616 1.00 83.25 316 GLY A N 1
ATOM 2582 C CA . GLY A 1 316 ? -11.398 12.888 13.215 1.00 83.25 316 GLY A CA 1
ATOM 2583 C C . GLY A 1 316 ? -12.493 12.393 12.274 1.00 83.25 316 GLY A C 1
ATOM 2584 O O . GLY A 1 316 ? -12.950 13.131 11.406 1.00 83.25 316 GLY A O 1
ATOM 2585 N N . LYS A 1 317 ? -13.039 11.196 12.531 1.00 83.00 317 LYS A N 1
ATOM 2586 C CA . LYS A 1 317 ? -14.197 10.677 11.781 1.00 83.00 317 LYS A CA 1
ATOM 2587 C C . LYS A 1 317 ? -15.460 11.524 11.958 1.00 83.00 317 LYS A C 1
ATOM 2589 O O . LYS A 1 317 ? -16.148 11.767 10.973 1.00 83.00 317 LYS A O 1
ATOM 2594 N N . VAL A 1 318 ? -15.768 11.957 13.185 1.00 84.06 318 VAL A N 1
ATOM 2595 C CA . VAL A 1 318 ? -16.978 12.749 13.490 1.00 84.06 318 VAL A CA 1
ATOM 2596 C C . VAL A 1 318 ? -16.934 14.133 12.837 1.00 84.06 318 VAL A C 1
ATOM 2598 O O . VAL A 1 318 ? -17.921 14.541 12.233 1.00 84.06 318 VAL A O 1
ATOM 2601 N N . PHE A 1 319 ? -15.805 14.838 12.932 1.00 82.31 319 PHE A N 1
ATOM 2602 C CA . PHE A 1 319 ? -15.639 16.207 12.424 1.00 82.31 319 PHE A CA 1
ATOM 2603 C C . PHE A 1 319 ? -15.126 16.267 10.975 1.00 82.31 319 PHE A C 1
ATOM 2605 O O . PHE A 1 319 ? -14.988 17.350 10.413 1.00 82.31 319 PHE A O 1
ATOM 2612 N N . GLY A 1 320 ? -14.844 15.117 10.352 1.00 73.00 320 GLY A N 1
ATOM 2613 C CA . GLY A 1 320 ? -14.330 15.046 8.982 1.00 73.00 320 GLY A CA 1
ATOM 2614 C C . GLY A 1 320 ? -12.885 15.533 8.833 1.00 73.00 320 GLY A C 1
ATOM 2615 O O . GLY A 1 320 ? -12.537 16.057 7.777 1.00 73.00 320 GLY A O 1
ATOM 2616 N N . ARG A 1 321 ? -12.063 15.372 9.878 1.00 72.75 321 ARG A N 1
ATOM 2617 C CA . ARG A 1 321 ? -10.638 15.733 9.907 1.00 72.75 321 ARG A CA 1
ATOM 2618 C C . ARG A 1 321 ? -9.747 14.511 9.728 1.00 72.75 321 ARG A C 1
ATOM 2620 O O . ARG A 1 321 ? -10.104 13.397 10.121 1.00 72.75 321 ARG A O 1
ATOM 2627 N N . ILE A 1 322 ? -8.563 14.724 9.168 1.00 68.19 322 ILE A N 1
ATOM 2628 C CA . ILE A 1 322 ? -7.612 13.651 8.877 1.00 68.19 322 ILE A CA 1
ATOM 2629 C C . ILE A 1 322 ? -6.749 13.391 10.109 1.00 68.19 322 ILE A C 1
ATOM 2631 O O . ILE A 1 322 ? -6.169 14.313 10.672 1.00 68.19 322 ILE A O 1
ATOM 2635 N N . THR A 1 323 ? -6.642 12.126 10.518 1.00 67.19 323 THR A N 1
ATOM 2636 C CA . THR A 1 323 ? -5.777 11.714 11.632 1.00 67.19 323 THR A CA 1
ATOM 2637 C C . THR A 1 323 ? -4.769 10.665 11.181 1.00 67.19 323 THR A C 1
ATOM 2639 O O . THR A 1 323 ? -5.192 9.583 10.766 1.00 67.19 323 THR A O 1
ATOM 2642 N N . VAL A 1 324 ? -3.466 10.939 11.292 1.00 67.25 324 VAL A N 1
ATOM 2643 C CA . VAL A 1 324 ? -2.391 10.044 10.813 1.00 67.25 324 VAL A CA 1
ATOM 2644 C C . VAL A 1 324 ? -1.488 9.605 11.967 1.00 67.25 324 VAL A C 1
ATOM 2646 O O . VAL A 1 324 ? -1.049 10.425 12.765 1.00 67.25 324 VAL A O 1
ATOM 2649 N N . ALA A 1 325 ? -1.203 8.305 12.059 1.00 65.56 325 ALA A N 1
ATOM 2650 C CA . ALA A 1 325 ? -0.254 7.761 13.030 1.00 65.56 325 ALA A CA 1
ATOM 2651 C C . ALA A 1 325 ? 1.131 7.596 12.375 1.00 65.56 325 ALA A C 1
ATOM 2653 O O . ALA A 1 325 ? 1.232 6.919 11.351 1.00 65.56 325 ALA A O 1
ATOM 2654 N N . VAL A 1 326 ? 2.183 8.176 12.960 1.00 55.94 326 VAL A N 1
ATOM 2655 C CA . VAL A 1 326 ? 3.539 8.240 12.372 1.00 55.94 326 VAL A CA 1
ATOM 2656 C C . VAL A 1 326 ? 4.550 7.434 13.207 1.00 55.94 326 VAL A C 1
ATOM 2658 O O . VAL A 1 326 ? 4.539 7.547 14.431 1.00 55.94 326 VAL A O 1
ATOM 2661 N N . PRO A 1 327 ? 5.441 6.610 12.620 1.00 55.78 327 PRO A N 1
ATOM 2662 C CA . PRO A 1 327 ? 6.421 5.840 13.390 1.00 55.78 327 PRO A CA 1
ATOM 2663 C C . PRO A 1 327 ? 7.376 6.720 14.232 1.00 55.78 327 PRO A C 1
ATOM 2665 O O . PRO A 1 327 ? 7.979 7.642 13.691 1.00 55.78 327 PRO A O 1
ATOM 2668 N N . PRO A 1 328 ? 7.634 6.384 15.513 1.00 51.62 328 PRO A N 1
ATOM 2669 C CA . PRO A 1 328 ? 8.455 7.206 16.420 1.00 51.62 328 PRO A CA 1
ATOM 2670 C C . PRO A 1 328 ? 9.974 7.146 16.157 1.00 51.62 328 PRO A C 1
ATOM 2672 O O . PRO A 1 328 ? 10.760 7.786 16.845 1.00 51.62 328 PRO A O 1
ATOM 2675 N N . GLN A 1 329 ? 10.433 6.338 15.195 1.00 40.75 329 GLN A N 1
ATOM 2676 C CA . GLN A 1 329 ? 11.868 6.125 14.925 1.00 40.75 329 GLN A CA 1
ATOM 2677 C C . GLN A 1 329 ? 12.542 7.329 14.244 1.00 40.75 329 GLN A C 1
ATOM 2679 O O . GLN A 1 329 ? 13.761 7.351 14.118 1.00 40.75 329 GLN A O 1
ATOM 2684 N N . TYR A 1 330 ? 11.749 8.323 13.843 1.00 40.03 330 TYR A N 1
ATOM 2685 C CA . TYR A 1 330 ? 12.191 9.519 13.128 1.00 40.03 330 TYR A CA 1
ATOM 2686 C C . TYR A 1 330 ? 11.943 10.817 13.916 1.00 40.03 330 TYR A C 1
ATOM 2688 O O . TYR A 1 330 ? 12.290 11.886 13.435 1.00 40.03 330 TYR A O 1
ATOM 2696 N N . THR A 1 331 ? 11.353 10.746 15.117 1.00 41.59 331 THR A N 1
ATOM 2697 C CA . THR A 1 331 ? 10.824 11.922 15.838 1.00 41.59 331 THR A CA 1
ATOM 2698 C C . THR A 1 331 ? 11.730 12.447 16.952 1.00 41.59 331 THR A C 1
ATOM 2700 O O . THR A 1 331 ? 11.631 13.605 17.331 1.00 41.59 331 THR A O 1
ATOM 2703 N N . SER A 1 332 ? 12.638 11.619 17.482 1.00 42.81 332 SER A N 1
ATOM 2704 C CA . SER A 1 332 ? 13.324 11.889 18.761 1.00 42.81 332 SER A CA 1
ATOM 2705 C C . SER A 1 332 ? 14.852 11.991 18.674 1.00 42.81 332 SER A C 1
ATOM 2707 O O . SER A 1 332 ? 15.522 12.040 19.707 1.00 42.81 332 SER A O 1
ATOM 2709 N N . GLN A 1 333 ? 15.421 12.011 17.463 1.00 41.62 333 GLN A N 1
ATOM 2710 C CA . GLN A 1 333 ? 16.878 11.979 17.267 1.00 41.62 333 GLN A CA 1
ATOM 2711 C C . GLN A 1 333 ? 17.443 13.041 16.323 1.00 41.62 333 GLN A C 1
ATOM 2713 O O . GLN A 1 333 ? 18.659 13.182 16.315 1.00 41.62 333 GLN A O 1
ATOM 2718 N N . ALA A 1 334 ? 16.627 13.784 15.572 1.00 44.84 334 ALA A N 1
ATOM 2719 C CA . ALA A 1 334 ? 17.101 14.796 14.626 1.00 44.84 334 ALA A CA 1
ATOM 2720 C C . ALA A 1 334 ? 16.556 16.183 14.992 1.00 44.84 334 ALA A C 1
ATOM 2722 O O . ALA A 1 334 ? 15.375 16.330 15.301 1.00 44.84 334 ALA A O 1
ATOM 2723 N N . CYS A 1 335 ? 17.422 17.196 14.973 1.00 43.84 335 CYS A N 1
ATOM 2724 C CA . CYS A 1 335 ? 17.005 18.593 15.081 1.00 43.84 335 CYS A CA 1
ATOM 2725 C C . CYS A 1 335 ? 16.170 18.984 13.850 1.00 43.84 335 CYS A C 1
ATOM 2727 O O . CYS A 1 335 ? 16.615 18.760 12.727 1.00 43.84 335 CYS A O 1
ATOM 2729 N N . SER A 1 336 ? 15.003 19.598 14.050 1.00 41.59 336 SER A N 1
ATOM 2730 C CA . SER A 1 336 ? 14.098 20.028 12.971 1.00 41.59 336 SER A CA 1
ATOM 2731 C C . SER A 1 336 ? 14.655 21.145 12.090 1.00 41.59 336 SER A C 1
ATOM 2733 O O . SER A 1 336 ? 14.167 21.336 10.986 1.00 41.59 336 SER A O 1
ATOM 2735 N N . GLU A 1 337 ? 15.666 21.868 12.575 1.00 36.56 337 GLU A N 1
ATOM 2736 C CA . GLU A 1 337 ? 16.250 23.024 11.888 1.00 36.56 337 GLU A CA 1
ATOM 2737 C C . GLU A 1 337 ? 17.625 22.720 11.266 1.00 36.56 337 GLU A C 1
ATOM 2739 O O . GLU A 1 337 ? 17.966 23.295 10.242 1.00 36.56 337 GLU A O 1
ATOM 2744 N N . CYS A 1 338 ? 18.400 21.775 11.827 1.00 41.75 338 CYS A N 1
ATOM 2745 C CA . CYS A 1 338 ? 19.747 21.435 11.326 1.00 41.75 338 CYS A CA 1
ATOM 2746 C C . CYS A 1 338 ? 19.973 19.958 10.963 1.00 41.75 338 CYS A C 1
ATOM 2748 O O . CYS A 1 338 ? 21.059 19.609 10.513 1.00 41.75 338 CYS A O 1
ATOM 2750 N N . GLY A 1 339 ? 19.024 19.048 11.224 1.00 41.94 339 GLY A N 1
ATOM 2751 C CA . GLY A 1 339 ? 19.156 17.610 10.919 1.00 41.94 339 GLY A CA 1
ATOM 2752 C C . GLY A 1 339 ? 20.172 16.830 11.775 1.00 41.94 339 GLY A C 1
ATOM 2753 O O . GLY A 1 339 ? 20.289 15.611 11.653 1.00 41.94 339 GLY A O 1
ATOM 2754 N N . CYS A 1 340 ? 20.887 17.508 12.675 1.00 42.00 340 CYS A N 1
ATOM 2755 C CA . CYS A 1 340 ? 21.944 16.951 13.513 1.00 42.00 340 CYS A CA 1
ATOM 2756 C C . CYS A 1 340 ? 21.430 15.813 14.427 1.00 42.00 340 CYS A C 1
ATOM 2758 O O . CYS A 1 340 ? 20.446 16.013 15.149 1.00 42.00 340 CYS A O 1
ATOM 2760 N N . LYS A 1 341 ? 22.102 14.647 14.440 1.00 43.44 341 LYS A N 1
ATOM 2761 C CA . LYS A 1 341 ? 21.753 13.505 15.309 1.00 43.44 341 LYS A CA 1
ATOM 2762 C C . LYS A 1 341 ? 22.400 13.600 16.693 1.00 43.44 341 LYS A C 1
ATOM 2764 O O . LYS A 1 341 ? 23.571 13.949 16.810 1.00 43.44 341 LYS A O 1
ATOM 2769 N N . ALA A 1 342 ? 21.649 13.272 17.745 1.00 42.88 342 ALA A N 1
ATOM 2770 C CA . ALA A 1 342 ? 22.194 13.161 19.100 1.00 42.88 342 ALA A CA 1
ATOM 2771 C C . ALA A 1 342 ? 22.696 11.732 19.370 1.00 42.88 342 ALA A C 1
ATOM 2773 O O . ALA A 1 342 ? 21.904 10.845 19.693 1.00 42.88 342 ALA A O 1
ATOM 2774 N N . ASP A 1 343 ? 24.008 11.514 19.268 1.00 33.78 343 ASP A N 1
ATOM 2775 C CA . ASP A 1 343 ? 24.633 10.261 19.694 1.00 33.78 343 ASP A CA 1
ATOM 2776 C C . ASP A 1 343 ? 24.750 10.207 21.228 1.00 33.78 343 ASP A C 1
ATOM 2778 O O . ASP A 1 343 ? 25.357 11.073 21.856 1.00 33.78 343 ASP A O 1
ATOM 2782 N N . GLY A 1 344 ? 24.154 9.173 21.833 1.00 38.41 344 GLY A N 1
ATOM 2783 C CA . GLY A 1 344 ? 24.519 8.679 23.167 1.00 38.41 344 GLY A CA 1
ATOM 2784 C C . GLY A 1 344 ? 24.277 9.590 24.383 1.00 38.41 344 GLY A C 1
ATOM 2785 O O . GLY A 1 344 ? 25.202 9.788 25.163 1.00 38.41 344 GLY A O 1
ATOM 2786 N N . LEU A 1 345 ? 23.050 10.077 24.631 1.00 30.34 345 LEU A N 1
ATOM 2787 C CA . LEU A 1 345 ? 22.733 10.826 25.867 1.00 30.34 345 LEU A CA 1
ATOM 2788 C C . LEU A 1 345 ? 21.607 10.202 26.712 1.00 30.34 345 LEU A C 1
ATOM 2790 O O . LEU A 1 345 ? 20.597 9.712 26.200 1.00 30.34 345 LEU A O 1
ATOM 2794 N N . THR A 1 346 ? 21.790 10.243 28.036 1.00 33.09 346 THR A N 1
ATOM 2795 C CA . THR A 1 346 ? 20.865 9.757 29.072 1.00 33.09 346 THR A CA 1
ATOM 2796 C C . THR A 1 346 ? 19.631 10.655 29.242 1.00 33.09 346 THR A C 1
ATOM 2798 O O . THR A 1 346 ? 19.602 11.826 28.867 1.00 33.09 346 THR A O 1
ATOM 2801 N N . GLU A 1 347 ? 18.570 10.078 29.817 1.00 34.16 347 GLU A N 1
ATOM 2802 C CA . GLU A 1 347 ? 17.180 10.572 29.817 1.00 34.16 347 GLU A CA 1
ATOM 2803 C C . GLU A 1 347 ? 16.959 11.976 30.430 1.00 34.16 347 GLU A C 1
ATOM 2805 O O . GLU A 1 347 ? 15.918 12.587 30.193 1.00 34.16 347 GLU A O 1
ATOM 2810 N N . SER A 1 348 ? 17.929 12.525 31.168 1.00 29.06 348 SER A N 1
ATOM 2811 C CA . SER A 1 348 ? 17.891 13.876 31.749 1.00 29.06 348 SER A CA 1
ATOM 2812 C C . SER A 1 348 ? 18.467 14.981 30.847 1.00 29.06 348 SER A C 1
ATOM 2814 O O . SER A 1 348 ? 18.251 16.154 31.140 1.00 29.06 348 SER A O 1
ATOM 2816 N N . MET A 1 349 ? 19.143 14.647 29.739 1.00 31.42 349 MET A N 1
ATOM 2817 C CA . MET A 1 349 ? 19.846 15.614 28.873 1.00 31.42 349 MET A CA 1
ATOM 2818 C C . MET A 1 349 ? 19.166 15.894 27.518 1.00 31.42 349 MET A C 1
ATOM 2820 O O . MET A 1 349 ? 19.663 16.700 26.738 1.00 31.42 349 MET A O 1
ATOM 2824 N N . ARG A 1 350 ? 17.985 15.320 27.240 1.00 40.78 350 ARG A N 1
ATOM 2825 C CA . ARG A 1 350 ? 17.255 15.453 25.952 1.00 40.78 350 ARG A CA 1
ATOM 2826 C C . ARG A 1 350 ? 16.753 16.867 25.575 1.00 40.78 350 ARG A C 1
ATOM 2828 O O . ARG A 1 350 ? 15.990 16.994 24.625 1.00 40.78 350 ARG A O 1
ATOM 2835 N N . LYS A 1 351 ? 17.133 17.933 26.287 1.00 40.06 351 LYS A N 1
ATOM 2836 C CA . LYS A 1 351 ? 16.596 19.293 26.062 1.00 40.06 351 LYS A CA 1
ATOM 2837 C C . LYS A 1 351 ? 17.485 20.246 25.268 1.00 40.06 351 LYS A C 1
ATOM 2839 O O . LYS A 1 351 ? 17.026 21.341 24.966 1.00 40.06 351 LYS A O 1
ATOM 2844 N N . ARG A 1 352 ? 18.711 19.868 24.905 1.00 33.62 352 ARG A N 1
ATOM 2845 C CA . ARG A 1 352 ? 19.561 20.721 24.067 1.00 33.62 352 ARG A CA 1
ATOM 2846 C C . ARG A 1 352 ? 20.415 19.875 23.138 1.00 33.62 352 ARG A C 1
ATOM 2848 O O . ARG A 1 352 ? 21.197 19.046 23.592 1.00 33.62 352 ARG A O 1
ATOM 2855 N N . SER A 1 353 ? 20.248 20.085 21.839 1.00 39.50 353 SER A N 1
ATOM 2856 C CA . SER A 1 353 ? 21.238 19.666 20.851 1.00 39.50 353 SER A CA 1
ATOM 2857 C C . SER A 1 353 ? 22.520 20.492 21.036 1.00 39.50 353 SER A C 1
ATOM 2859 O O . SER A 1 353 ? 22.504 21.557 21.659 1.00 39.50 353 SER A O 1
ATOM 2861 N N . ARG A 1 354 ? 23.642 20.014 20.483 1.00 37.91 354 ARG A N 1
ATOM 2862 C CA . ARG A 1 354 ? 24.951 20.694 20.539 1.00 37.91 354 ARG A CA 1
ATOM 2863 C C . ARG A 1 354 ? 24.919 22.115 19.926 1.00 37.91 354 ARG A C 1
ATOM 2865 O O . ARG A 1 354 ? 25.815 22.897 20.201 1.00 37.91 354 ARG A O 1
ATOM 2872 N N . CYS A 1 355 ? 23.875 22.450 19.157 1.00 39.28 355 CYS A N 1
ATOM 2873 C CA . CYS A 1 355 ? 23.641 23.761 18.539 1.00 39.28 355 CYS A CA 1
ATOM 2874 C C . CYS A 1 355 ? 22.638 24.663 19.289 1.00 39.28 355 CYS A C 1
ATOM 2876 O O . CYS A 1 355 ? 22.340 25.754 18.822 1.00 39.28 355 CYS A O 1
ATOM 2878 N N . GLY A 1 356 ? 22.104 24.251 20.445 1.00 32.12 356 GLY A N 1
ATOM 2879 C CA . GLY A 1 356 ? 21.205 25.101 21.237 1.00 32.12 356 GLY A CA 1
ATOM 2880 C C . GLY A 1 356 ? 19.722 25.067 20.837 1.00 32.12 356 GLY A C 1
ATOM 2881 O O . GLY A 1 356 ? 18.912 25.588 21.605 1.00 32.12 356 GLY A O 1
ATOM 2882 N N . CYS A 1 357 ? 19.353 24.416 19.727 1.00 35.25 357 CYS A N 1
ATOM 2883 C CA . CYS A 1 357 ? 17.974 24.339 19.223 1.00 35.25 357 CYS A CA 1
ATOM 2884 C C . CYS A 1 357 ? 17.144 23.206 19.862 1.00 35.25 357 CYS A C 1
ATOM 2886 O O . CYS A 1 357 ? 17.672 22.150 20.242 1.00 35.25 357 CYS A O 1
ATOM 2888 N N . PHE A 1 358 ? 15.827 23.427 19.950 1.00 35.38 358 PHE A N 1
ATOM 2889 C CA . PHE A 1 358 ? 14.831 22.469 20.442 1.00 35.38 358 PHE A CA 1
ATOM 2890 C C . PHE A 1 358 ? 14.426 21.469 19.341 1.00 35.38 358 PHE A C 1
ATOM 2892 O O . PHE A 1 358 ? 14.255 21.854 18.189 1.00 35.38 358 PHE A O 1
ATOM 2899 N N . LEU A 1 359 ? 14.255 20.185 19.690 1.00 36.44 359 LEU A N 1
ATOM 2900 C CA . LEU A 1 359 ? 13.644 19.198 18.790 1.00 36.44 359 LEU A CA 1
ATOM 2901 C C . LEU A 1 359 ? 12.140 19.493 18.668 1.00 36.44 359 LEU A C 1
ATOM 2903 O O . LEU A 1 359 ? 11.434 19.416 19.674 1.00 36.44 359 LEU A O 1
ATOM 2907 N N . PHE A 1 360 ? 11.653 19.792 17.463 1.00 36.44 360 PHE A N 1
ATOM 2908 C CA . PHE A 1 360 ? 10.221 19.893 17.170 1.00 36.44 360 PHE A CA 1
ATOM 2909 C C . PHE A 1 360 ? 9.806 18.907 16.074 1.00 36.44 360 PHE A C 1
ATOM 2911 O O . PHE A 1 360 ? 10.565 18.606 15.159 1.00 36.44 360 PHE A O 1
ATOM 2918 N N . VAL A 1 361 ? 8.565 18.429 16.148 1.00 34.25 361 VAL A N 1
ATOM 2919 C CA . VAL A 1 361 ? 7.875 17.775 15.029 1.00 34.25 361 VAL A CA 1
ATOM 2920 C C . VAL A 1 361 ? 7.136 18.874 14.270 1.00 34.25 361 VAL A C 1
ATOM 2922 O O . VAL A 1 361 ? 6.210 19.459 14.822 1.00 34.25 361 VAL A O 1
ATOM 2925 N N . THR A 1 362 ? 7.525 19.184 13.033 1.00 33.00 362 THR A N 1
ATOM 2926 C CA . THR A 1 362 ? 6.805 20.144 12.176 1.00 33.00 362 THR A CA 1
ATOM 2927 C C . THR A 1 362 ? 5.830 19.415 11.248 1.00 33.00 362 THR A C 1
ATOM 2929 O O . THR A 1 362 ? 5.859 18.198 11.080 1.00 33.00 362 THR A O 1
ATOM 2932 N N . THR A 1 363 ? 4.903 20.134 10.625 1.00 33.16 363 THR A N 1
ATOM 2933 C CA . THR A 1 363 ? 3.938 19.551 9.676 1.00 33.16 363 THR A CA 1
ATOM 2934 C C . THR A 1 363 ? 4.589 19.070 8.375 1.00 33.16 363 THR A C 1
ATOM 2936 O O . THR A 1 363 ? 4.036 18.201 7.701 1.00 33.16 363 THR A O 1
ATOM 2939 N N . GLU A 1 364 ? 5.823 19.506 8.097 1.00 36.97 364 GLU A N 1
ATOM 2940 C CA . GLU A 1 364 ? 6.711 18.920 7.084 1.00 36.97 364 GLU A CA 1
ATOM 2941 C C . GLU A 1 364 ? 7.025 17.440 7.354 1.00 36.97 364 GLU A C 1
ATOM 2943 O O . GLU A 1 364 ? 7.316 16.687 6.429 1.00 36.97 364 GLU A O 1
ATOM 2948 N N . THR A 1 365 ? 6.896 16.982 8.604 1.00 38.44 365 THR A N 1
ATOM 2949 C CA . THR A 1 365 ? 7.085 15.577 8.984 1.00 38.44 365 THR A CA 1
ATOM 2950 C C . THR A 1 365 ? 5.817 14.718 8.797 1.00 38.44 365 THR A C 1
ATOM 2952 O O . THR A 1 365 ? 5.899 13.494 8.872 1.00 38.44 365 THR A O 1
ATOM 2955 N N . LEU A 1 366 ? 4.637 15.306 8.529 1.00 36.53 366 LEU A N 1
ATOM 2956 C CA . LEU A 1 366 ? 3.331 14.607 8.597 1.00 36.53 366 LEU A CA 1
ATOM 2957 C C . LEU A 1 366 ? 2.807 14.065 7.261 1.00 36.53 366 LEU A C 1
ATOM 2959 O O . LEU A 1 366 ? 1.969 13.165 7.256 1.00 36.53 366 LEU A O 1
ATOM 2963 N N . LEU A 1 367 ? 3.324 14.564 6.142 1.00 36.41 367 LEU A N 1
ATOM 2964 C CA . LEU A 1 367 ? 3.217 13.913 4.830 1.00 36.41 367 LEU A CA 1
ATOM 2965 C C . LEU A 1 367 ? 4.492 13.105 4.494 1.00 36.41 367 LEU A C 1
ATOM 2967 O O . LEU A 1 367 ? 4.562 12.445 3.458 1.00 36.41 367 LEU A O 1
ATOM 2971 N N . GLY A 1 368 ? 5.495 13.151 5.378 1.00 47.94 368 GLY A N 1
ATOM 2972 C CA . GLY A 1 368 ? 6.846 12.664 5.125 1.00 47.94 368 GLY A CA 1
ATOM 2973 C C . GLY A 1 368 ? 7.497 13.333 3.913 1.00 47.94 368 GLY A C 1
ATOM 2974 O O . GLY A 1 368 ? 7.079 14.385 3.449 1.00 47.94 368 GLY A O 1
ATOM 2975 N N . ASP A 1 369 ? 8.485 12.639 3.372 1.00 50.16 369 ASP A N 1
ATOM 2976 C CA . ASP A 1 369 ? 9.145 12.777 2.071 1.00 50.16 369 ASP A CA 1
ATOM 2977 C C . ASP A 1 369 ? 8.210 13.066 0.862 1.00 50.16 369 ASP A C 1
ATOM 2979 O O . ASP A 1 369 ? 8.662 13.549 -0.180 1.00 50.16 369 ASP A O 1
ATOM 2983 N N . ALA A 1 370 ? 6.900 12.793 0.972 1.00 59.09 370 ALA A N 1
ATOM 2984 C CA . ALA A 1 370 ? 5.955 12.790 -0.147 1.00 59.09 370 ALA A CA 1
ATOM 2985 C C . ALA A 1 370 ? 5.658 14.159 -0.788 1.00 59.09 370 ALA A C 1
ATOM 2987 O O . ALA A 1 370 ? 5.648 14.200 -2.013 1.00 59.09 370 ALA A O 1
ATOM 2988 N N . PRO A 1 371 ? 5.454 15.282 -0.067 1.00 63.06 371 PRO A N 1
ATOM 2989 C CA . PRO A 1 371 ? 5.221 16.590 -0.681 1.00 63.06 371 PRO A CA 1
ATOM 2990 C C . PRO A 1 371 ? 6.478 17.146 -1.334 1.00 63.06 371 PRO A C 1
ATOM 2992 O O . PRO A 1 371 ? 6.379 17.801 -2.363 1.00 63.06 371 PRO A O 1
ATOM 2995 N N . ARG A 1 372 ? 7.656 16.869 -0.756 1.00 70.75 372 ARG A N 1
ATOM 2996 C CA . ARG A 1 372 ? 8.949 17.274 -1.323 1.00 70.75 372 ARG A CA 1
ATOM 2997 C C . ARG A 1 372 ? 9.205 16.529 -2.632 1.00 70.75 372 ARG A C 1
ATOM 2999 O O . ARG A 1 372 ? 9.481 17.162 -3.644 1.00 70.75 372 ARG A O 1
ATOM 3006 N N . LEU A 1 373 ? 9.005 15.209 -2.639 1.00 82.06 373 LEU A N 1
ATOM 3007 C CA . LEU A 1 373 ? 9.075 14.416 -3.865 1.00 82.06 373 LEU A CA 1
ATOM 3008 C C . LEU A 1 373 ? 7.999 14.830 -4.877 1.00 82.06 373 LEU A C 1
ATOM 3010 O O . LEU A 1 373 ? 8.301 14.986 -6.055 1.00 82.06 373 LEU A O 1
ATOM 3014 N N . TYR A 1 374 ? 6.760 15.038 -4.427 1.00 83.75 374 TYR A N 1
ATOM 3015 C CA . TYR A 1 374 ? 5.664 15.521 -5.265 1.00 83.75 374 TYR A CA 1
ATOM 3016 C C . TYR A 1 374 ? 6.015 16.844 -5.934 1.00 83.75 374 TYR A C 1
ATOM 3018 O O . TYR A 1 374 ? 5.784 16.970 -7.129 1.00 83.75 374 TYR A O 1
ATOM 3026 N N . GLN A 1 375 ? 6.561 17.812 -5.194 1.00 78.12 375 GLN A N 1
ATOM 3027 C CA . GLN A 1 375 ? 6.866 19.130 -5.733 1.00 78.12 375 GLN A CA 1
ATOM 3028 C C . GLN A 1 375 ? 7.906 19.015 -6.847 1.00 78.12 375 GLN A C 1
ATOM 3030 O O . GLN A 1 375 ? 7.659 19.489 -7.955 1.00 78.12 375 GLN A O 1
ATOM 3035 N N . SER A 1 376 ? 8.994 18.277 -6.598 1.00 87.75 376 SER A N 1
ATOM 3036 C CA . SER A 1 376 ? 10.008 18.007 -7.618 1.00 87.75 376 SER A CA 1
ATOM 3037 C C . SER A 1 376 ? 9.426 17.305 -8.847 1.00 87.75 376 SER A C 1
ATOM 3039 O O . SER A 1 376 ? 9.706 17.694 -9.977 1.00 87.75 376 SER A O 1
ATOM 3041 N N . VAL A 1 377 ? 8.579 16.290 -8.652 1.00 89.69 377 VAL A N 1
ATOM 3042 C CA . VAL A 1 377 ? 7.916 15.588 -9.760 1.00 89.69 377 VAL A CA 1
ATOM 3043 C C . VAL A 1 377 ? 6.980 16.526 -10.528 1.00 89.69 377 VAL A C 1
ATOM 3045 O O . VAL A 1 377 ? 7.001 16.551 -11.758 1.00 89.69 377 VAL A O 1
ATOM 3048 N N . PHE A 1 378 ? 6.157 17.298 -9.820 1.00 87.06 378 PHE A N 1
ATOM 3049 C CA . PHE A 1 378 ? 5.187 18.223 -10.393 1.00 87.06 378 PHE A CA 1
ATOM 3050 C C . PHE A 1 378 ? 5.876 19.269 -11.263 1.00 87.06 378 PHE A C 1
ATOM 3052 O O . PHE A 1 378 ? 5.408 19.537 -12.367 1.00 87.06 378 PHE A O 1
ATOM 3059 N N . ASP A 1 379 ? 7.018 19.794 -10.826 1.00 85.56 379 ASP A N 1
ATOM 3060 C CA . ASP A 1 379 ? 7.788 20.766 -11.596 1.00 85.56 379 ASP A CA 1
ATOM 3061 C C . ASP A 1 379 ? 8.305 20.215 -12.932 1.00 85.56 379 ASP A C 1
ATOM 3063 O O . ASP A 1 379 ? 8.410 20.979 -13.895 1.00 85.56 379 ASP A O 1
ATOM 3067 N N . HIS A 1 380 ? 8.532 18.900 -13.040 1.00 87.88 380 HIS A N 1
ATOM 3068 C CA . HIS A 1 380 ? 8.904 18.256 -14.306 1.00 87.88 380 HIS A CA 1
ATOM 3069 C C . HIS A 1 380 ? 7.715 17.907 -15.201 1.00 87.88 380 HIS A C 1
ATOM 3071 O O . HIS A 1 380 ? 7.873 17.929 -16.419 1.00 87.88 380 HIS A O 1
ATOM 3077 N N . VAL A 1 381 ? 6.536 17.609 -14.644 1.00 87.12 381 VAL A N 1
ATOM 3078 C CA . VAL A 1 381 ? 5.381 17.146 -15.444 1.00 87.12 381 VAL A CA 1
ATOM 3079 C C . VAL A 1 381 ? 4.329 18.222 -15.718 1.00 87.12 381 VAL A C 1
ATOM 3081 O O . VAL A 1 381 ? 3.520 18.052 -16.626 1.00 87.12 381 VAL A O 1
ATOM 3084 N N . LYS A 1 382 ? 4.310 19.337 -14.974 1.00 82.50 382 LYS A N 1
ATOM 3085 C CA . LYS A 1 382 ? 3.238 20.353 -15.038 1.00 82.50 382 LYS A CA 1
ATOM 3086 C C . LYS A 1 382 ? 2.990 20.916 -16.437 1.00 82.50 382 LYS A C 1
ATOM 3088 O O . LYS A 1 382 ? 1.837 21.100 -16.811 1.00 82.50 382 LYS A O 1
ATOM 3093 N N . ASN A 1 383 ? 4.048 21.123 -17.219 1.00 80.25 383 ASN A N 1
ATOM 3094 C CA . ASN A 1 383 ? 3.948 21.718 -18.554 1.00 80.25 383 ASN A CA 1
ATOM 3095 C C . ASN A 1 383 ? 3.366 20.754 -19.597 1.00 80.25 383 ASN A C 1
ATOM 3097 O O . ASN A 1 383 ? 2.893 21.199 -20.635 1.00 80.25 383 ASN A O 1
ATOM 3101 N N . ALA A 1 384 ? 3.364 19.448 -19.320 1.00 79.06 384 ALA A N 1
ATOM 3102 C CA . ALA A 1 384 ? 2.826 18.452 -20.239 1.00 79.06 384 ALA A CA 1
ATOM 3103 C C . ALA A 1 384 ? 1.283 18.369 -20.195 1.00 79.06 384 ALA A C 1
ATOM 3105 O O . ALA A 1 384 ? 0.658 17.812 -21.090 1.00 79.06 384 ALA A O 1
ATOM 3106 N N . PHE A 1 385 ? 0.644 18.968 -19.181 1.00 71.25 385 PHE A N 1
ATOM 3107 C CA . PHE A 1 385 ? -0.816 19.023 -19.033 1.00 71.25 385 PHE A CA 1
ATOM 3108 C C . PHE A 1 385 ? -1.350 20.432 -19.311 1.00 71.25 385 PHE A C 1
ATOM 3110 O O . PHE A 1 385 ? -1.973 21.058 -18.452 1.00 71.25 385 PHE A O 1
ATOM 3117 N N . TRP A 1 386 ? -1.109 20.914 -20.526 1.00 55.16 386 TRP A N 1
ATOM 3118 C CA . TRP A 1 386 ? -1.393 22.275 -20.991 1.00 55.16 386 TRP A CA 1
ATOM 3119 C C . TRP A 1 386 ? -2.847 22.756 -20.777 1.00 55.16 386 TRP A C 1
ATOM 3121 O O . TRP A 1 386 ? -3.054 23.954 -20.615 1.00 55.16 386 TRP A O 1
ATOM 3131 N N . ASN A 1 387 ? -3.830 21.849 -20.663 1.00 58.16 387 ASN A N 1
ATOM 3132 C CA . ASN A 1 387 ? -5.251 22.192 -20.458 1.00 58.16 387 ASN A CA 1
ATOM 3133 C C . ASN A 1 387 ? -5.828 21.929 -19.058 1.00 58.16 387 ASN A C 1
ATOM 3135 O O . ASN A 1 387 ? -6.893 22.452 -18.735 1.00 58.16 387 ASN A O 1
ATOM 3139 N N . ASP A 1 388 ? -5.205 21.086 -18.227 1.00 73.62 388 ASP A N 1
ATOM 3140 C CA . ASP A 1 388 ? -5.767 20.751 -16.911 1.00 73.62 388 ASP A CA 1
ATOM 3141 C C . ASP A 1 388 ? -4.676 20.441 -15.886 1.00 73.62 388 ASP A C 1
ATOM 3143 O O . ASP A 1 388 ? -4.240 19.300 -15.690 1.00 73.62 388 ASP A O 1
ATOM 3147 N N . ILE A 1 389 ? -4.292 21.480 -15.148 1.00 76.44 389 ILE A N 1
ATOM 3148 C CA . ILE A 1 389 ? -3.305 21.390 -14.073 1.00 76.44 389 ILE A CA 1
ATOM 3149 C C . ILE A 1 389 ? -3.714 20.398 -12.970 1.00 76.44 389 ILE A C 1
ATOM 3151 O O . ILE A 1 389 ? -2.854 19.884 -12.256 1.00 76.44 389 ILE A O 1
ATOM 3155 N N . ARG A 1 390 ? -5.005 20.069 -12.808 1.00 75.94 390 ARG A N 1
ATOM 3156 C CA . ARG A 1 390 ? -5.456 19.065 -11.826 1.00 75.94 390 ARG A CA 1
ATOM 3157 C C . ARG A 1 390 ? -5.016 17.663 -12.239 1.00 75.94 390 ARG A C 1
ATOM 3159 O O . ARG A 1 390 ? -4.685 16.854 -11.367 1.00 75.94 390 ARG A O 1
ATOM 3166 N N . ASN A 1 391 ? -4.946 17.389 -13.543 1.00 85.31 391 ASN A N 1
ATOM 3167 C CA . ASN A 1 391 ? -4.412 16.134 -14.063 1.00 85.31 391 ASN A CA 1
ATOM 3168 C C . ASN A 1 391 ? -2.898 16.050 -13.852 1.00 85.31 391 ASN A C 1
ATOM 3170 O O . ASN A 1 391 ? -2.438 14.995 -13.417 1.00 85.31 391 ASN A O 1
ATOM 3174 N N . ALA A 1 392 ? -2.158 17.155 -14.020 1.00 82.88 392 ALA A N 1
ATOM 3175 C CA . ALA A 1 392 ? -0.736 17.219 -13.658 1.00 82.88 392 ALA A CA 1
ATOM 3176 C C . ALA A 1 392 ? -0.504 16.951 -12.171 1.00 82.88 392 ALA A C 1
ATOM 3178 O O . ALA A 1 392 ? 0.335 16.127 -11.812 1.00 82.88 392 ALA A O 1
ATOM 3179 N N . LYS A 1 393 ? -1.277 17.607 -11.295 1.00 81.75 393 LYS A N 1
ATOM 3180 C CA . LYS A 1 393 ? -1.186 17.399 -9.842 1.00 81.75 393 LYS A CA 1
ATOM 3181 C C . LYS A 1 393 ? -1.448 15.938 -9.486 1.00 81.75 393 LYS A C 1
ATOM 3183 O O . LYS A 1 393 ? -0.681 15.338 -8.743 1.00 81.75 393 LYS A O 1
ATOM 3188 N N . THR A 1 394 ? -2.509 15.351 -10.042 1.00 88.00 394 THR A N 1
ATOM 3189 C CA . THR A 1 394 ? -2.862 13.945 -9.791 1.00 88.00 394 THR A CA 1
ATOM 3190 C C . THR A 1 394 ? -1.772 12.999 -10.309 1.00 88.00 394 THR A C 1
ATOM 3192 O O . THR A 1 394 ? -1.376 12.091 -9.584 1.00 88.00 394 THR A O 1
ATOM 3195 N N . CYS A 1 395 ? -1.225 13.249 -11.504 1.00 92.00 395 CYS A N 1
ATOM 3196 C CA . CYS A 1 395 ? -0.101 12.502 -12.075 1.00 92.00 395 CYS A CA 1
ATOM 3197 C C . CYS A 1 395 ? 1.134 12.544 -11.169 1.00 92.00 395 CYS A C 1
ATOM 3199 O O . CYS A 1 395 ? 1.667 11.498 -10.805 1.00 92.00 395 CYS A O 1
ATOM 3201 N N . ALA A 1 396 ? 1.554 13.740 -10.751 1.00 89.50 396 ALA A N 1
ATOM 3202 C CA . ALA A 1 396 ? 2.725 13.916 -9.900 1.00 89.50 396 ALA A CA 1
ATOM 3203 C C . ALA A 1 396 ? 2.578 13.195 -8.556 1.00 89.50 396 ALA A C 1
ATOM 3205 O O . ALA A 1 396 ? 3.504 12.537 -8.083 1.00 89.50 396 ALA A O 1
ATOM 3206 N N . TRP A 1 397 ? 1.380 13.250 -7.977 1.00 88.31 397 TRP A N 1
ATOM 3207 C CA . TRP A 1 397 ? 1.056 12.528 -6.757 1.00 88.31 397 TRP A CA 1
ATOM 3208 C C . TRP A 1 397 ? 1.089 11.008 -6.933 1.00 88.31 397 TRP A C 1
ATOM 3210 O O . TRP A 1 397 ? 1.627 10.319 -6.070 1.00 88.31 397 TRP A O 1
ATOM 3220 N N . MET A 1 398 ? 0.579 10.472 -8.046 1.00 92.94 398 MET A N 1
ATOM 3221 C CA . MET A 1 398 ? 0.661 9.034 -8.337 1.00 92.94 398 MET A CA 1
ATOM 3222 C C . MET A 1 398 ? 2.103 8.567 -8.551 1.00 92.94 398 MET A C 1
ATOM 3224 O O . MET A 1 398 ? 2.469 7.513 -8.042 1.00 92.94 398 MET A O 1
ATOM 3228 N N . VAL A 1 399 ? 2.947 9.356 -9.224 1.00 94.81 399 VAL A N 1
ATOM 3229 C CA . VAL A 1 399 ? 4.376 9.039 -9.398 1.00 94.81 399 VAL A CA 1
ATOM 3230 C C . VAL A 1 399 ? 5.112 9.057 -8.055 1.00 94.81 399 VAL A C 1
ATOM 3232 O O . VAL A 1 399 ? 5.808 8.097 -7.725 1.00 94.81 399 VAL A O 1
ATOM 3235 N N . ALA A 1 400 ? 4.921 10.097 -7.236 1.00 90.62 400 ALA A N 1
ATOM 3236 C CA . ALA A 1 400 ? 5.515 10.167 -5.900 1.00 90.62 400 ALA A CA 1
ATOM 3237 C C . ALA A 1 400 ? 5.045 8.997 -5.012 1.00 90.62 400 ALA A C 1
ATOM 3239 O O . ALA A 1 400 ? 5.853 8.347 -4.345 1.00 90.62 400 ALA A O 1
ATOM 3240 N N . ALA A 1 401 ? 3.751 8.669 -5.058 1.00 89.25 401 ALA A N 1
ATOM 3241 C CA . ALA A 1 401 ? 3.186 7.535 -4.338 1.00 89.25 401 ALA A CA 1
ATOM 3242 C C . ALA A 1 401 ? 3.730 6.189 -4.838 1.00 89.25 401 ALA A C 1
ATOM 3244 O O . ALA A 1 401 ? 4.005 5.311 -4.019 1.00 89.25 401 ALA A O 1
ATOM 3245 N N . LEU A 1 402 ? 3.933 6.013 -6.147 1.00 93.44 402 LEU A N 1
ATOM 3246 C CA . LEU A 1 402 ? 4.539 4.811 -6.721 1.00 93.44 402 LEU A CA 1
ATOM 3247 C C . LEU A 1 402 ? 5.981 4.631 -6.233 1.00 93.44 402 LEU A C 1
ATOM 3249 O O . LEU A 1 402 ? 6.331 3.546 -5.768 1.00 93.44 402 LEU A O 1
ATOM 3253 N N . ILE A 1 403 ? 6.793 5.693 -6.267 1.00 92.44 403 ILE A N 1
ATOM 3254 C CA . ILE A 1 403 ? 8.189 5.669 -5.802 1.00 92.44 403 ILE A CA 1
ATOM 3255 C C . ILE A 1 403 ? 8.259 5.288 -4.314 1.00 92.44 403 ILE A C 1
ATOM 3257 O O . ILE A 1 403 ? 9.031 4.406 -3.927 1.00 92.44 403 ILE A O 1
ATOM 3261 N N . LEU A 1 404 ? 7.421 5.898 -3.471 1.00 87.44 404 LEU A N 1
ATOM 3262 C CA . LEU A 1 404 ? 7.441 5.663 -2.024 1.00 87.44 404 LEU A CA 1
ATOM 3263 C C . LEU A 1 404 ? 6.847 4.303 -1.626 1.00 87.44 404 LEU A C 1
ATOM 3265 O O . LEU A 1 404 ? 7.408 3.611 -0.770 1.00 87.44 404 LEU A O 1
ATOM 3269 N N . SER A 1 405 ? 5.737 3.896 -2.249 1.00 86.81 405 SER A N 1
ATOM 3270 C CA . SER A 1 405 ? 5.050 2.631 -1.944 1.00 86.81 405 SER A CA 1
ATOM 3271 C C . SER A 1 405 ? 5.730 1.408 -2.560 1.00 86.81 405 SER A C 1
ATOM 3273 O O . SER A 1 405 ? 5.667 0.322 -1.976 1.00 86.81 405 SER A O 1
ATOM 3275 N N . ARG A 1 406 ? 6.391 1.576 -3.716 1.00 90.00 406 ARG A N 1
ATOM 3276 C CA . ARG A 1 406 ? 6.932 0.501 -4.567 1.00 90.00 406 ARG A CA 1
ATOM 3277 C C . ARG A 1 406 ? 5.873 -0.530 -4.962 1.00 90.00 406 ARG A C 1
ATOM 3279 O O . ARG A 1 406 ? 6.135 -1.726 -4.990 1.00 90.00 406 ARG A O 1
ATOM 3286 N N . ARG A 1 407 ? 4.642 -0.074 -5.181 1.00 89.38 407 ARG A N 1
ATOM 3287 C CA . ARG A 1 407 ? 3.531 -0.920 -5.622 1.00 89.38 407 ARG A CA 1
ATOM 3288 C C . ARG A 1 407 ? 2.684 -0.147 -6.606 1.00 89.38 407 ARG A C 1
ATOM 3290 O O . ARG A 1 407 ? 2.185 0.907 -6.250 1.00 89.38 407 ARG A O 1
ATOM 3297 N N . ALA A 1 408 ? 2.445 -0.676 -7.791 1.00 90.62 408 ALA A N 1
ATOM 3298 C CA . ALA A 1 408 ? 1.575 -0.119 -8.817 1.00 90.62 408 ALA A CA 1
ATOM 3299 C C . ALA A 1 408 ? 0.099 -0.457 -8.541 1.00 90.62 408 ALA A C 1
ATOM 3301 O O . ALA A 1 408 ? -0.687 -0.718 -9.448 1.00 90.62 408 ALA A O 1
ATOM 3302 N N . THR A 1 409 ? -0.284 -0.463 -7.264 1.00 86.50 409 THR A N 1
ATOM 3303 C CA . THR A 1 409 ? -1.644 -0.735 -6.807 1.00 86.50 409 THR A CA 1
ATOM 3304 C C . THR A 1 409 ? -2.254 0.579 -6.317 1.00 86.50 409 THR A C 1
ATOM 3306 O O . THR A 1 409 ? -1.779 1.113 -5.313 1.00 86.50 409 T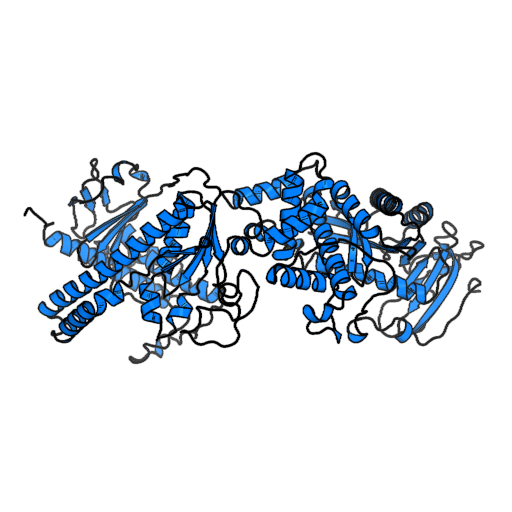HR A O 1
ATOM 3309 N N . PRO A 1 410 ? -3.333 1.092 -6.940 1.00 82.50 410 PRO A N 1
ATOM 3310 C CA . PRO A 1 410 ? -3.951 2.363 -6.546 1.00 82.50 410 PRO A CA 1
ATOM 3311 C C . PRO A 1 410 ? -4.289 2.475 -5.051 1.00 82.50 410 PRO A C 1
ATOM 3313 O O . PRO A 1 410 ? -4.114 3.527 -4.439 1.00 82.50 410 PRO A O 1
ATOM 3316 N N . SER A 1 411 ? -4.717 1.378 -4.419 1.00 78.31 411 SER A N 1
ATOM 3317 C CA . SER A 1 411 ? -5.019 1.349 -2.983 1.00 78.31 411 SER A CA 1
ATOM 3318 C C . SER A 1 411 ? -3.772 1.448 -2.091 1.00 78.31 411 SER A C 1
ATOM 3320 O O . SER A 1 411 ? -3.857 1.957 -0.972 1.00 78.31 411 SER A O 1
ATOM 3322 N N . ALA A 1 412 ? -2.600 1.026 -2.578 1.00 79.69 412 ALA A N 1
ATOM 3323 C CA . ALA A 1 412 ? -1.326 1.174 -1.873 1.00 79.69 412 ALA A CA 1
ATOM 3324 C C . ALA A 1 412 ? -0.808 2.622 -1.894 1.00 79.69 412 ALA A C 1
ATOM 3326 O O . ALA A 1 412 ? 0.018 2.986 -1.058 1.00 79.69 412 ALA A O 1
ATOM 3327 N N . TRP A 1 413 ? -1.308 3.454 -2.814 1.00 83.56 413 TRP A N 1
ATOM 3328 C CA . TRP A 1 413 ? -0.934 4.865 -2.935 1.00 83.56 413 TRP A CA 1
ATOM 3329 C C . TRP A 1 413 ? -1.662 5.767 -1.944 1.00 83.56 413 TRP A C 1
ATOM 3331 O O . TRP A 1 413 ? -1.160 6.839 -1.624 1.00 83.56 413 TRP A O 1
ATOM 3341 N N . LEU A 1 414 ? -2.805 5.330 -1.407 1.00 75.06 414 LEU A N 1
ATOM 3342 C CA . LEU A 1 414 ? -3.660 6.127 -0.518 1.00 75.06 414 LEU A CA 1
ATOM 3343 C C . LEU A 1 414 ? -2.922 6.835 0.638 1.00 75.06 414 LEU A C 1
ATOM 3345 O O . LEU A 1 414 ? -3.281 7.976 0.917 1.00 75.06 414 LEU A O 1
ATOM 3349 N N . PRO A 1 415 ? -1.909 6.238 1.304 1.00 71.00 415 PRO A N 1
ATOM 3350 C CA . PRO A 1 415 ? -1.169 6.917 2.372 1.00 71.00 415 PRO A CA 1
ATOM 3351 C C . PRO A 1 415 ? -0.260 8.065 1.905 1.00 71.00 415 PRO A C 1
ATOM 3353 O O . PRO A 1 415 ? 0.185 8.842 2.742 1.00 71.00 415 PRO A O 1
ATOM 3356 N N . TYR A 1 416 ? 0.045 8.149 0.607 1.00 75.06 416 TYR A N 1
ATOM 3357 C CA . TYR A 1 416 ? 1.013 9.085 0.017 1.00 75.06 416 TYR A CA 1
ATOM 3358 C C . TYR A 1 416 ? 0.358 10.171 -0.841 1.00 75.06 416 TYR A C 1
ATOM 3360 O O . TYR A 1 416 ? 1.043 11.062 -1.330 1.00 75.06 416 TYR A O 1
ATOM 3368 N N . LEU A 1 417 ? -0.952 10.076 -1.061 1.00 69.88 417 LEU A N 1
ATOM 3369 C CA . LEU A 1 417 ? -1.730 11.019 -1.855 1.00 69.88 417 LEU A CA 1
ATOM 3370 C C . LEU A 1 417 ? -2.320 12.108 -0.950 1.00 69.88 417 LEU A C 1
ATOM 3372 O O . LEU A 1 417 ? -2.609 11.849 0.223 1.00 69.88 417 LEU A O 1
ATOM 3376 N N . PRO A 1 418 ? -2.539 13.326 -1.476 1.00 59.28 418 PRO A N 1
ATOM 3377 C CA . PRO A 1 418 ? -3.080 14.419 -0.698 1.00 59.28 418 PRO A CA 1
ATOM 3378 C C . PRO A 1 418 ? -4.493 14.024 -0.284 1.00 59.28 418 PRO A C 1
ATOM 3380 O O . PRO A 1 418 ? -5.291 13.502 -1.067 1.00 59.28 418 PRO A O 1
ATOM 3383 N N . ALA A 1 419 ? -4.778 14.209 0.994 1.00 51.47 419 ALA A N 1
ATOM 3384 C CA . ALA A 1 419 ? -5.954 13.636 1.602 1.00 51.47 419 ALA A CA 1
ATOM 3385 C C . ALA A 1 419 ? -7.250 14.267 1.055 1.00 51.47 419 ALA A C 1
ATOM 3387 O O . ALA A 1 419 ? -7.564 15.424 1.318 1.00 51.47 419 ALA A O 1
ATOM 3388 N N . GLY A 1 420 ? -8.054 13.473 0.346 1.00 42.25 420 GLY A N 1
ATOM 3389 C CA . GLY A 1 420 ? -9.498 13.689 0.268 1.00 42.25 420 GLY A CA 1
ATOM 3390 C C . GLY A 1 420 ? -10.171 13.271 1.583 1.00 42.25 420 GLY A C 1
ATOM 3391 O O . GLY A 1 420 ? -9.670 12.388 2.278 1.00 42.25 420 GLY A O 1
ATOM 3392 N N . ARG A 1 421 ? -11.342 13.849 1.908 1.00 39.06 421 ARG A N 1
ATOM 3393 C CA . ARG A 1 421 ? -12.155 13.545 3.120 1.00 39.06 421 ARG A CA 1
ATOM 3394 C C . ARG A 1 421 ? -12.350 12.044 3.410 1.00 39.06 421 ARG A C 1
ATOM 3396 O O . ARG A 1 421 ? -12.628 11.675 4.548 1.00 39.06 421 ARG A O 1
ATOM 3403 N N . TYR A 1 422 ? -12.234 11.190 2.391 1.00 47.97 422 TYR A N 1
ATOM 3404 C CA . TYR A 1 422 ? -12.374 9.739 2.473 1.00 47.97 422 TYR A CA 1
ATOM 3405 C C . TYR A 1 422 ? -11.364 9.049 1.547 1.00 47.97 422 TYR A C 1
ATOM 3407 O O . TYR A 1 422 ? -11.185 9.488 0.411 1.00 47.97 422 TYR A O 1
ATOM 3415 N N . ALA A 1 423 ? -10.801 7.912 1.972 1.00 47.81 423 ALA A N 1
ATOM 3416 C CA . ALA A 1 423 ? -9.949 7.056 1.132 1.00 47.81 423 ALA A CA 1
ATOM 3417 C C . ALA A 1 423 ? -10.621 6.690 -0.207 1.00 47.81 423 ALA A C 1
ATOM 3419 O O . ALA A 1 423 ? -9.989 6.730 -1.257 1.00 47.81 423 ALA A O 1
ATOM 3420 N N . GLN A 1 424 ? -11.938 6.462 -0.181 1.00 59.97 424 GLN A N 1
ATOM 3421 C CA . GLN A 1 424 ? -12.743 6.199 -1.375 1.00 59.97 424 GLN A CA 1
ATOM 3422 C C . GLN A 1 424 ? -12.759 7.376 -2.369 1.00 59.97 424 GLN A C 1
ATOM 3424 O O . GLN A 1 424 ? -12.890 7.170 -3.569 1.00 59.97 424 GLN A O 1
ATOM 3429 N N . SER A 1 425 ? -12.642 8.621 -1.898 1.00 62.53 425 SER A N 1
ATOM 3430 C CA . SER A 1 425 ? -12.589 9.795 -2.779 1.00 62.53 425 SER A CA 1
ATOM 3431 C C . SER A 1 425 ? -11.270 9.862 -3.540 1.00 62.53 425 SER A C 1
ATOM 3433 O O . SER A 1 425 ? -11.267 10.203 -4.719 1.00 62.53 425 SER A O 1
ATOM 3435 N N . ILE A 1 426 ? -10.169 9.532 -2.863 1.00 66.25 426 ILE A N 1
ATOM 3436 C CA . ILE A 1 426 ? -8.826 9.492 -3.449 1.00 66.25 426 ILE A CA 1
ATOM 3437 C C . ILE A 1 426 ? -8.751 8.347 -4.461 1.00 66.25 426 ILE A C 1
ATOM 3439 O O . ILE A 1 426 ? -8.332 8.549 -5.594 1.00 66.25 426 ILE A O 1
ATOM 3443 N N . GLU A 1 427 ? -9.260 7.169 -4.097 1.00 75.88 427 GLU A N 1
ATOM 3444 C CA . GLU A 1 427 ? -9.363 6.031 -5.013 1.00 75.88 427 GLU A CA 1
ATOM 3445 C C . GLU A 1 427 ? -10.189 6.384 -6.259 1.00 75.88 427 GLU A C 1
ATOM 3447 O O . GLU A 1 427 ? -9.742 6.157 -7.378 1.00 75.88 427 GLU A O 1
ATOM 3452 N N . ARG A 1 428 ? -11.344 7.046 -6.096 1.00 79.75 428 ARG A N 1
ATOM 3453 C CA . ARG A 1 428 ? -12.143 7.540 -7.231 1.00 79.75 428 ARG A CA 1
ATOM 3454 C C . ARG A 1 428 ? -11.400 8.568 -8.079 1.00 79.75 428 ARG A C 1
ATOM 3456 O O . ARG A 1 428 ? -11.615 8.594 -9.283 1.00 79.75 428 ARG A O 1
ATOM 3463 N N . GLN A 1 429 ? -10.570 9.426 -7.489 1.00 82.31 429 GLN A N 1
ATOM 3464 C CA . GLN A 1 429 ? -9.762 10.387 -8.243 1.00 82.31 429 GLN A CA 1
ATOM 3465 C C . GLN A 1 429 ? -8.725 9.674 -9.116 1.00 82.31 429 GLN A C 1
ATOM 3467 O O . GLN A 1 429 ? -8.636 9.983 -10.300 1.00 82.31 429 GLN A O 1
ATOM 3472 N N . ILE A 1 430 ? -8.003 8.695 -8.559 1.00 86.56 430 ILE A N 1
ATOM 3473 C CA . ILE A 1 430 ? -7.047 7.867 -9.312 1.00 86.56 430 ILE A CA 1
ATOM 3474 C C . ILE A 1 430 ? -7.770 7.130 -10.438 1.00 86.56 430 ILE A C 1
ATOM 3476 O O . ILE A 1 430 ? -7.350 7.195 -11.588 1.00 86.56 430 ILE A O 1
ATOM 3480 N N . VAL A 1 431 ? -8.888 6.470 -10.122 1.00 86.88 431 VAL A N 1
ATOM 3481 C CA . VAL A 1 431 ? -9.679 5.718 -11.103 1.00 86.88 431 VAL A CA 1
ATOM 3482 C C . VAL A 1 431 ? -10.168 6.635 -12.222 1.00 86.88 431 VAL A C 1
ATOM 3484 O O . VAL A 1 431 ? -9.945 6.319 -13.381 1.00 86.88 431 VAL A O 1
ATOM 3487 N N . ARG A 1 432 ? -10.730 7.811 -11.904 1.00 89.75 432 ARG A N 1
ATOM 3488 C CA . ARG A 1 432 ? -11.151 8.801 -12.914 1.00 89.75 432 ARG A CA 1
ATOM 3489 C C . ARG A 1 432 ? -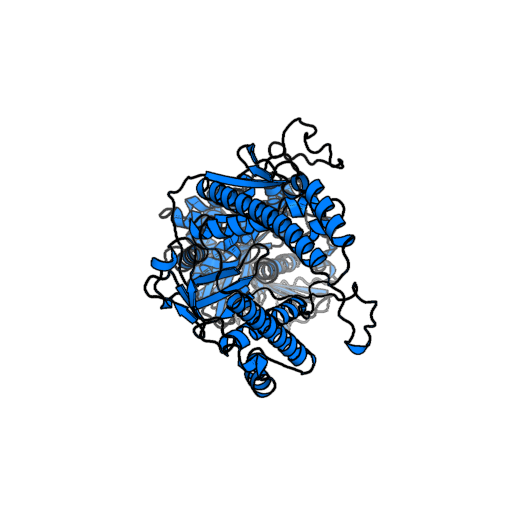10.003 9.267 -13.796 1.00 89.75 432 ARG A C 1
ATOM 3491 O O . ARG A 1 432 ? -10.215 9.472 -14.982 1.00 89.75 432 ARG A O 1
ATOM 3498 N N . TRP A 1 433 ? -8.817 9.459 -13.225 1.00 92.62 433 TRP A N 1
ATOM 3499 C CA . TRP A 1 433 ? -7.643 9.853 -13.994 1.00 92.62 433 TRP A CA 1
ATOM 3500 C C . TRP A 1 433 ? -7.211 8.730 -14.947 1.00 92.62 433 TRP A C 1
ATOM 3502 O O . TRP A 1 433 ? -6.995 8.985 -16.127 1.00 92.62 433 TRP A O 1
ATOM 3512 N N . LEU A 1 434 ? -7.177 7.478 -14.475 1.00 92.75 434 LEU A N 1
ATOM 3513 C CA . LEU A 1 434 ? -6.883 6.304 -15.311 1.00 92.75 434 LEU A CA 1
ATOM 3514 C C . LEU A 1 434 ? -7.952 6.076 -16.396 1.00 92.75 434 LEU A C 1
ATOM 3516 O O . LEU A 1 434 ? -7.631 5.631 -17.495 1.00 92.75 434 LEU A O 1
ATOM 3520 N N . ASP A 1 435 ? -9.210 6.408 -16.108 1.00 91.88 435 ASP A N 1
ATOM 3521 C CA . ASP A 1 435 ? -10.342 6.347 -17.040 1.00 91.88 435 ASP A CA 1
ATOM 3522 C C . ASP A 1 435 ? -10.378 7.506 -18.052 1.00 91.88 435 ASP A C 1
ATOM 3524 O O . ASP A 1 435 ? -11.109 7.444 -19.043 1.00 91.88 435 ASP A O 1
ATOM 3528 N N . ASN A 1 436 ? -9.613 8.578 -17.831 1.00 91.44 436 ASN A N 1
ATOM 3529 C CA . ASN A 1 436 ? -9.738 9.798 -18.618 1.00 91.44 436 ASN A CA 1
ATOM 3530 C C . ASN A 1 436 ? -9.093 9.656 -20.002 1.00 91.44 436 ASN A C 1
ATOM 3532 O O . ASN A 1 436 ? -7.889 9.840 -20.153 1.00 91.44 436 ASN A O 1
ATOM 3536 N N . LYS A 1 437 ? -9.916 9.420 -21.029 1.00 89.44 437 LYS A N 1
ATOM 3537 C CA . LYS A 1 437 ? -9.494 9.235 -22.429 1.00 89.44 437 LYS A CA 1
ATOM 3538 C C . LYS A 1 437 ? -8.693 10.398 -23.021 1.00 89.44 437 LYS A C 1
ATOM 3540 O O . LYS A 1 437 ? -7.903 10.150 -23.921 1.00 89.44 437 LYS A O 1
ATOM 3545 N N . HIS A 1 438 ? -8.827 11.611 -22.486 1.00 88.62 438 HIS A N 1
ATOM 3546 C CA . HIS A 1 438 ? -8.084 12.786 -22.952 1.00 88.62 438 HIS A CA 1
ATOM 3547 C C . HIS A 1 438 ? -6.625 12.832 -22.469 1.00 88.62 438 HIS A C 1
ATOM 3549 O O . HIS A 1 438 ? -5.864 13.689 -22.902 1.00 88.62 438 HIS A O 1
ATOM 3555 N N . ILE A 1 439 ? -6.221 11.937 -21.563 1.00 89.38 439 ILE A N 1
ATOM 3556 C CA . ILE A 1 439 ? -4.854 11.865 -21.035 1.00 89.38 439 ILE A CA 1
ATOM 3557 C C . ILE A 1 439 ? -4.039 10.901 -21.899 1.00 89.38 439 ILE A C 1
ATOM 3559 O O . ILE A 1 439 ? -3.959 9.711 -21.600 1.00 89.38 439 ILE A O 1
ATOM 3563 N N . ASN A 1 440 ? -3.448 11.387 -22.985 1.00 89.06 440 ASN A N 1
ATOM 3564 C CA . ASN A 1 440 ? -2.570 10.566 -23.816 1.00 89.06 440 ASN A CA 1
ATOM 3565 C C . ASN A 1 440 ? -1.219 10.352 -23.113 1.00 89.06 440 ASN A C 1
ATOM 3567 O O . ASN A 1 440 ? -0.569 11.312 -22.698 1.00 89.06 440 ASN A O 1
ATOM 3571 N N . ALA A 1 441 ? -0.795 9.093 -22.974 1.00 89.62 441 ALA A N 1
ATOM 3572 C CA . ALA A 1 441 ? 0.456 8.749 -22.303 1.00 89.62 441 ALA A CA 1
ATOM 3573 C C . ALA A 1 441 ? 1.676 9.407 -22.966 1.00 89.62 441 ALA A C 1
ATOM 3575 O O . ALA A 1 441 ? 2.586 9.877 -22.283 1.00 89.62 441 ALA A O 1
ATOM 3576 N N . THR A 1 442 ? 1.670 9.487 -24.293 1.00 86.06 442 THR A N 1
ATOM 3577 C CA . THR A 1 442 ? 2.798 10.007 -25.066 1.00 86.06 442 THR A CA 1
ATOM 3578 C C . THR A 1 442 ? 2.911 11.514 -24.954 1.00 86.06 442 THR A C 1
ATOM 3580 O O . THR A 1 442 ? 4.005 12.016 -24.719 1.00 86.06 442 THR A O 1
ATOM 3583 N N . ASP A 1 443 ? 1.795 12.234 -25.047 1.00 86.25 443 ASP A N 1
ATOM 3584 C CA . ASP A 1 443 ? 1.793 13.700 -24.956 1.00 86.25 443 ASP A CA 1
ATOM 3585 C C . ASP A 1 443 ? 2.360 14.176 -23.609 1.00 86.25 443 ASP A C 1
ATOM 3587 O O . ASP A 1 443 ? 2.922 15.264 -23.502 1.00 86.25 443 ASP A O 1
ATOM 3591 N N . ILE A 1 444 ? 2.253 13.328 -22.581 1.00 89.69 444 ILE A N 1
ATOM 3592 C CA . ILE A 1 444 ? 2.778 13.591 -21.243 1.00 89.69 444 ILE A CA 1
ATOM 3593 C C . ILE A 1 444 ? 4.237 13.146 -21.110 1.00 89.69 444 ILE A C 1
ATOM 3595 O O . ILE A 1 444 ? 5.068 13.895 -20.593 1.00 89.69 444 ILE A O 1
ATOM 3599 N N . TYR A 1 445 ? 4.559 11.923 -21.536 1.00 93.81 445 TYR A N 1
ATOM 3600 C CA . TYR A 1 445 ? 5.885 11.339 -21.326 1.00 93.81 445 TYR A CA 1
ATOM 3601 C C . TYR A 1 445 ? 6.937 11.822 -22.331 1.00 93.81 445 TYR A C 1
ATOM 3603 O O . TYR A 1 445 ? 8.085 12.045 -21.950 1.00 93.81 445 TYR A O 1
ATOM 3611 N N . GLY A 1 446 ? 6.548 12.033 -23.591 1.00 91.12 446 GLY A N 1
ATOM 3612 C CA . GLY A 1 446 ? 7.417 12.491 -24.678 1.00 91.12 446 GLY A CA 1
ATOM 3613 C C . GLY A 1 446 ? 8.235 13.730 -24.297 1.00 91.12 446 GLY A C 1
ATOM 3614 O O . GLY A 1 446 ? 9.463 13.676 -24.341 1.00 91.12 446 GLY A O 1
ATOM 3615 N N . PRO A 1 447 ? 7.612 14.825 -23.819 1.00 90.06 447 PRO A N 1
ATOM 3616 C CA . PRO A 1 447 ? 8.344 16.005 -23.354 1.00 90.06 447 PRO A CA 1
ATOM 3617 C C . PRO A 1 447 ? 9.334 15.729 -22.216 1.00 90.06 447 PRO A C 1
ATOM 3619 O O . PRO A 1 447 ? 10.416 16.318 -22.184 1.00 90.06 447 PRO A O 1
ATOM 3622 N N . ALA A 1 448 ? 8.993 14.826 -21.292 1.00 92.00 448 ALA A N 1
ATOM 3623 C CA . ALA A 1 448 ? 9.861 14.477 -20.171 1.00 92.00 448 ALA A CA 1
ATOM 3624 C C . ALA A 1 448 ? 11.117 13.724 -20.637 1.00 92.00 448 ALA A C 1
ATOM 3626 O O . ALA A 1 448 ? 12.222 14.066 -20.211 1.00 92.00 448 ALA A O 1
ATOM 3627 N N . VAL A 1 449 ? 10.971 12.749 -21.540 1.00 94.19 449 VAL A N 1
ATOM 3628 C CA . VAL A 1 449 ? 12.117 12.001 -22.081 1.00 94.19 449 VAL A CA 1
ATOM 3629 C C . VAL A 1 449 ? 12.955 12.851 -23.044 1.00 94.19 449 VAL A C 1
ATOM 3631 O O . VAL A 1 449 ? 14.178 12.803 -22.963 1.00 94.19 449 VAL A O 1
ATOM 3634 N N . MET A 1 450 ? 12.344 13.724 -23.859 1.00 92.56 450 MET A N 1
ATOM 3635 C CA . MET A 1 450 ? 13.085 14.689 -24.693 1.00 92.56 450 MET A CA 1
ATOM 3636 C C . MET A 1 450 ? 13.956 15.615 -23.842 1.00 92.56 450 MET A C 1
ATOM 3638 O O . MET A 1 450 ? 15.133 15.818 -24.133 1.00 92.56 450 MET A O 1
ATOM 3642 N N . LYS A 1 451 ? 13.401 16.144 -22.742 1.00 91.75 451 LYS A N 1
ATOM 3643 C CA . LYS A 1 451 ? 14.162 16.959 -21.787 1.00 91.75 451 LYS A CA 1
ATOM 3644 C C . LYS A 1 451 ? 15.335 16.176 -21.196 1.00 91.75 451 LYS A C 1
ATOM 3646 O O . LYS A 1 451 ? 16.413 16.745 -21.044 1.00 91.75 451 LYS A O 1
ATOM 3651 N N . ALA A 1 452 ? 15.131 14.896 -20.889 1.00 94.75 452 ALA A N 1
ATOM 3652 C CA . ALA A 1 452 ? 16.176 14.043 -20.342 1.00 94.75 452 ALA A CA 1
ATOM 3653 C C . ALA A 1 452 ? 17.309 13.774 -21.347 1.00 94.75 452 ALA A C 1
ATOM 3655 O O . ALA A 1 452 ? 18.471 13.736 -20.952 1.00 94.75 452 ALA A O 1
ATOM 3656 N N . LEU A 1 453 ? 16.986 13.647 -22.636 1.00 95.44 453 LEU A N 1
ATOM 3657 C CA . LEU A 1 453 ? 17.941 13.380 -23.718 1.00 95.44 453 LEU A CA 1
ATOM 3658 C C . LEU A 1 453 ? 18.685 14.620 -24.234 1.00 95.44 453 LEU A C 1
ATOM 3660 O O . LEU A 1 453 ? 19.626 14.477 -25.007 1.00 95.44 453 LEU A O 1
ATOM 3664 N N . ARG A 1 454 ? 18.334 15.833 -23.786 1.00 90.88 454 ARG A N 1
ATOM 3665 C CA . ARG A 1 454 ? 18.946 17.092 -24.258 1.00 90.88 454 ARG A CA 1
ATOM 3666 C C . ARG A 1 454 ? 20.483 17.107 -24.191 1.00 90.88 454 ARG A C 1
ATOM 3668 O O . ARG A 1 454 ? 21.118 17.811 -24.967 1.00 90.88 454 ARG A O 1
ATOM 3675 N N . HIS A 1 455 ? 21.073 16.368 -23.252 1.00 89.06 455 HIS A N 1
ATOM 3676 C CA . HIS A 1 455 ? 22.523 16.297 -23.042 1.00 89.06 455 HIS A CA 1
ATOM 3677 C C . HIS A 1 455 ? 23.115 14.934 -23.424 1.00 89.06 455 HIS A C 1
ATOM 3679 O O . HIS A 1 455 ? 24.154 14.546 -22.896 1.00 89.06 455 HIS A O 1
ATOM 3685 N N . TRP A 1 456 ? 22.456 14.193 -24.320 1.00 93.50 456 TRP A N 1
ATOM 3686 C CA . TRP A 1 456 ? 22.931 12.883 -24.759 1.00 93.50 456 TRP A CA 1
ATOM 3687 C C . TRP A 1 456 ? 24.266 12.961 -25.511 1.00 93.50 456 TRP A C 1
ATOM 3689 O O . TRP A 1 456 ? 25.121 12.104 -25.319 1.00 93.50 456 TRP A O 1
ATOM 3699 N N . GLY A 1 457 ? 24.477 14.008 -26.316 1.00 87.81 457 GLY A N 1
ATOM 3700 C CA . GLY A 1 457 ? 25.700 14.186 -27.105 1.00 87.81 457 GLY A CA 1
ATOM 3701 C C . GLY A 1 457 ? 25.761 13.284 -28.351 1.00 87.81 457 GLY A C 1
ATOM 3702 O O . GLY A 1 457 ? 24.748 12.704 -28.734 1.00 87.81 457 GLY A O 1
ATOM 3703 N N . PRO A 1 458 ? 26.939 13.138 -28.988 1.00 90.56 458 PRO A N 1
ATOM 3704 C CA . PRO A 1 458 ? 27.107 12.445 -30.276 1.00 90.56 458 PRO A CA 1
ATOM 3705 C C . PRO A 1 458 ? 27.141 10.907 -30.159 1.00 90.56 458 PRO A C 1
ATOM 3707 O O . PRO A 1 458 ? 27.610 10.209 -31.058 1.00 90.56 458 PRO A O 1
ATOM 3710 N N . HIS A 1 459 ? 26.718 10.358 -29.021 1.00 92.69 459 HIS A N 1
ATOM 3711 C CA . HIS A 1 459 ? 26.834 8.935 -28.725 1.00 92.69 459 HIS A CA 1
ATOM 3712 C C . HIS A 1 459 ? 25.689 8.133 -29.347 1.00 92.69 459 HIS A C 1
ATOM 3714 O O . HIS A 1 459 ? 24.543 8.578 -29.354 1.00 92.69 459 HIS A O 1
ATOM 3720 N N . VAL A 1 460 ? 25.982 6.904 -29.784 1.00 93.38 460 VAL A N 1
ATOM 3721 C CA . VAL A 1 460 ? 24.966 5.970 -30.294 1.00 93.38 460 VAL A CA 1
ATOM 3722 C C . VAL A 1 460 ? 23.906 5.722 -29.218 1.00 93.38 460 VAL A C 1
ATOM 3724 O O . VAL A 1 460 ? 24.212 5.207 -28.138 1.00 93.38 460 VAL A O 1
ATOM 3727 N N . LEU A 1 461 ? 22.651 6.058 -29.513 1.00 95.56 461 LEU A N 1
ATOM 3728 C CA . LEU A 1 461 ? 21.521 5.763 -28.643 1.00 95.56 461 LEU A CA 1
ATOM 3729 C C . LEU A 1 461 ? 20.990 4.362 -28.944 1.00 95.56 461 LEU A C 1
ATOM 3731 O O . LEU A 1 461 ? 20.471 4.084 -30.024 1.00 95.56 461 LEU A O 1
ATOM 3735 N N . LYS A 1 462 ? 21.118 3.464 -27.968 1.00 95.06 462 LYS A N 1
ATOM 3736 C CA . LYS A 1 462 ? 20.658 2.081 -28.098 1.00 95.06 462 LYS A CA 1
ATOM 3737 C C . LYS A 1 462 ? 19.198 1.979 -27.673 1.00 95.06 462 LYS A C 1
ATOM 3739 O O . LYS A 1 462 ? 18.852 2.272 -26.526 1.00 95.06 462 LYS A O 1
ATOM 3744 N N . LEU A 1 463 ? 18.351 1.543 -28.593 1.00 96.25 463 LEU A N 1
ATOM 3745 C CA . LEU A 1 463 ? 16.963 1.190 -28.337 1.00 96.25 463 LEU A CA 1
ATOM 3746 C C . LEU A 1 463 ? 16.821 -0.316 -28.295 1.00 96.25 463 LEU A C 1
ATOM 3748 O O . LEU A 1 463 ? 17.500 -1.027 -29.027 1.00 96.25 463 LEU A O 1
ATOM 3752 N N . ALA A 1 464 ? 15.879 -0.802 -27.506 1.00 94.38 464 ALA A N 1
ATOM 3753 C CA . ALA A 1 464 ? 15.454 -2.179 -27.613 1.00 94.38 464 ALA A CA 1
ATOM 3754 C C . ALA A 1 464 ? 13.922 -2.282 -27.614 1.00 94.38 464 ALA A C 1
ATOM 3756 O O . ALA A 1 464 ? 13.229 -1.514 -26.937 1.00 94.38 464 ALA A O 1
ATOM 3757 N N . LEU A 1 465 ? 13.409 -3.208 -28.424 1.00 93.31 465 LEU A N 1
ATOM 3758 C CA . LEU A 1 465 ? 11.992 -3.532 -28.555 1.00 93.31 465 LEU A CA 1
ATOM 3759 C C . LEU A 1 465 ? 11.702 -4.851 -27.861 1.00 93.31 465 LEU A C 1
ATOM 3761 O O . LEU A 1 465 ? 12.384 -5.851 -28.094 1.00 93.31 465 LEU A O 1
ATOM 3765 N N . ASP A 1 466 ? 10.646 -4.854 -27.058 1.00 90.00 466 ASP A N 1
ATOM 3766 C CA . ASP A 1 466 ? 10.138 -6.079 -26.471 1.00 90.00 466 ASP A CA 1
ATOM 3767 C C . ASP A 1 466 ? 8.654 -5.964 -26.114 1.00 90.00 466 ASP A C 1
ATOM 3769 O O . ASP A 1 466 ? 8.042 -4.889 -26.137 1.00 90.00 466 ASP A O 1
ATOM 3773 N N . THR A 1 467 ? 8.079 -7.107 -25.769 1.00 91.88 467 THR A N 1
ATOM 3774 C CA . THR A 1 467 ? 6.675 -7.255 -25.410 1.00 91.88 467 THR A CA 1
ATOM 3775 C C . THR A 1 467 ? 6.528 -8.030 -24.116 1.00 91.88 467 THR A C 1
ATOM 3777 O O . THR A 1 467 ? 7.282 -8.954 -23.823 1.00 91.88 467 THR A O 1
ATOM 3780 N N . SER A 1 468 ? 5.518 -7.682 -23.326 1.00 91.00 468 SER A N 1
ATOM 3781 C CA . SER A 1 468 ? 5.195 -8.418 -22.112 1.00 91.00 468 SER A CA 1
ATOM 3782 C C . SER A 1 468 ? 3.708 -8.698 -22.031 1.00 91.00 468 SER A C 1
ATOM 3784 O O . SER A 1 468 ? 2.881 -7.789 -22.122 1.00 91.00 468 SER A O 1
ATOM 3786 N N . MET A 1 469 ? 3.367 -9.966 -21.806 1.00 91.25 469 MET A N 1
ATOM 3787 C CA . MET A 1 469 ? 1.994 -10.348 -21.509 1.00 91.25 469 MET A CA 1
ATOM 3788 C C . MET A 1 469 ? 1.617 -9.891 -20.100 1.00 91.25 469 MET A C 1
ATOM 3790 O O . MET A 1 469 ? 2.333 -10.145 -19.124 1.00 91.25 469 MET A O 1
ATOM 3794 N N . LEU A 1 470 ? 0.462 -9.238 -20.008 1.00 90.06 470 LEU A N 1
ATOM 3795 C CA . LEU A 1 470 ? -0.193 -8.830 -18.775 1.00 90.06 470 LEU A CA 1
ATOM 3796 C C . LEU A 1 470 ? -1.522 -9.577 -18.664 1.00 90.06 470 LEU A C 1
ATOM 3798 O O . LEU A 1 470 ? -2.399 -9.479 -19.529 1.00 90.06 470 LEU A O 1
ATOM 3802 N N . PHE A 1 471 ? -1.674 -10.333 -17.576 1.00 90.25 471 PHE A N 1
ATOM 3803 C CA . PHE A 1 471 ? -2.907 -11.064 -17.254 1.00 90.25 471 PHE A CA 1
ATOM 3804 C C . PHE A 1 471 ? -3.390 -12.009 -18.368 1.00 90.25 471 PHE A C 1
ATOM 3806 O O . PHE A 1 471 ? -4.591 -12.239 -18.498 1.00 90.25 471 PHE A O 1
ATOM 3813 N N . ASN A 1 472 ? -2.472 -12.507 -19.205 1.00 89.12 472 ASN A N 1
ATOM 3814 C CA . ASN A 1 472 ? -2.749 -13.365 -20.366 1.00 89.12 472 ASN A CA 1
ATOM 3815 C C . ASN A 1 472 ? -3.800 -12.803 -21.347 1.00 89.12 472 ASN A C 1
ATOM 3817 O O . ASN A 1 472 ? -4.403 -13.558 -22.100 1.00 89.12 472 ASN A O 1
ATOM 3821 N N . THR A 1 473 ? -4.052 -11.491 -21.317 1.00 91.75 473 THR A N 1
ATOM 3822 C CA . THR A 1 473 ? -5.126 -10.841 -22.095 1.00 91.75 473 THR A CA 1
ATOM 3823 C C . THR A 1 473 ? -4.633 -9.604 -22.838 1.00 91.75 473 THR A C 1
ATOM 3825 O O . THR A 1 473 ? -5.162 -9.262 -23.895 1.00 91.75 473 THR A O 1
ATOM 3828 N N . TYR A 1 474 ? -3.641 -8.916 -22.275 1.00 94.44 474 TYR A N 1
ATOM 3829 C CA . TYR A 1 474 ? -3.084 -7.695 -22.837 1.00 94.44 474 TYR A CA 1
ATOM 3830 C C . TYR A 1 474 ? -1.611 -7.915 -23.156 1.00 94.44 474 TYR A C 1
ATOM 3832 O O . TYR A 1 474 ? -0.891 -8.530 -22.366 1.00 94.44 474 TYR A O 1
ATOM 3840 N N . CYS A 1 475 ? -1.168 -7.375 -24.282 1.00 93.94 475 CYS A N 1
ATOM 3841 C CA . CYS A 1 475 ? 0.231 -7.308 -24.661 1.00 93.94 475 CYS A CA 1
ATOM 3842 C C . CYS A 1 475 ? 0.700 -5.862 -24.500 1.00 93.94 475 CYS A C 1
ATOM 3844 O O . CYS A 1 475 ? 0.143 -4.941 -25.099 1.00 93.94 475 CYS A O 1
ATOM 3846 N N . MET A 1 476 ? 1.697 -5.656 -23.646 1.00 93.88 476 MET A N 1
ATOM 3847 C CA . MET A 1 476 ? 2.390 -4.383 -23.514 1.00 93.88 476 MET A CA 1
ATOM 3848 C C . MET A 1 476 ? 3.585 -4.387 -24.459 1.00 93.88 476 MET A C 1
ATOM 3850 O O . MET A 1 476 ? 4.518 -5.157 -24.248 1.00 93.88 476 MET A O 1
ATOM 3854 N N . ILE A 1 477 ? 3.565 -3.517 -25.462 1.00 94.06 477 ILE A N 1
ATOM 3855 C CA . ILE A 1 477 ? 4.658 -3.294 -26.407 1.00 94.06 477 ILE A CA 1
ATOM 3856 C C . ILE A 1 477 ? 5.472 -2.104 -25.910 1.00 94.06 477 ILE A C 1
ATOM 3858 O O . ILE A 1 477 ? 4.907 -1.051 -25.595 1.00 94.06 477 ILE A O 1
ATOM 3862 N N . ARG A 1 478 ? 6.795 -2.248 -25.837 1.00 93.38 478 ARG A N 1
ATOM 3863 C CA . ARG A 1 478 ? 7.662 -1.176 -25.353 1.00 93.38 478 ARG A CA 1
ATOM 3864 C C . ARG A 1 478 ? 8.944 -1.062 -26.165 1.00 93.38 478 ARG A C 1
ATOM 3866 O O . ARG A 1 478 ? 9.678 -2.033 -26.316 1.00 93.38 478 ARG A O 1
ATOM 3873 N N . ILE A 1 479 ? 9.239 0.164 -26.591 1.00 95.31 479 ILE A N 1
ATOM 3874 C CA . ILE A 1 479 ? 10.571 0.578 -27.033 1.00 95.31 479 ILE A CA 1
ATOM 3875 C C . ILE A 1 479 ? 11.228 1.287 -25.851 1.00 95.31 479 ILE A C 1
ATOM 3877 O O . ILE A 1 479 ? 10.641 2.209 -25.279 1.00 95.31 479 ILE A O 1
ATOM 3881 N N . SER A 1 480 ? 12.422 0.850 -25.462 1.00 96.06 480 SER A N 1
ATOM 3882 C CA . SER A 1 480 ? 13.163 1.403 -24.323 1.00 96.06 480 SER A CA 1
ATOM 3883 C C . SER A 1 480 ? 14.558 1.854 -24.732 1.00 96.06 480 SER A C 1
ATOM 3885 O O . SER A 1 480 ? 15.206 1.192 -25.536 1.00 96.06 480 SER A O 1
ATOM 3887 N N . ILE A 1 481 ? 15.034 2.940 -24.131 1.00 95.56 481 ILE A N 1
ATOM 3888 C CA . ILE A 1 481 ? 16.431 3.370 -24.172 1.00 95.56 481 ILE A CA 1
ATOM 3889 C C . ILE A 1 481 ? 17.221 2.475 -23.217 1.00 95.56 481 ILE A C 1
ATOM 3891 O O . ILE A 1 481 ? 16.893 2.378 -22.029 1.00 95.56 481 ILE A O 1
ATOM 3895 N N . LEU A 1 482 ? 18.267 1.830 -23.721 1.00 92.19 482 LEU A N 1
ATOM 3896 C CA . LEU A 1 482 ? 19.208 1.088 -22.894 1.00 92.19 482 LEU A CA 1
ATOM 3897 C C . LEU A 1 482 ? 20.218 2.063 -22.294 1.00 92.19 482 LEU A C 1
ATOM 3899 O O . LEU A 1 482 ? 21.001 2.690 -23.005 1.00 92.19 482 LEU A O 1
ATOM 3903 N N . PHE A 1 483 ? 20.185 2.205 -20.973 1.00 91.06 483 PHE A N 1
ATOM 3904 C CA . PHE A 1 483 ? 21.003 3.169 -20.252 1.00 91.06 483 PHE A CA 1
ATOM 3905 C C . PHE A 1 483 ? 21.528 2.565 -18.950 1.00 91.06 483 PHE A C 1
ATOM 3907 O O . PHE A 1 483 ? 20.749 2.173 -18.078 1.00 91.06 483 PHE A O 1
ATOM 3914 N N . ARG A 1 484 ? 22.859 2.476 -18.816 1.00 86.81 484 ARG A N 1
ATOM 3915 C CA . ARG A 1 484 ? 23.556 2.032 -17.589 1.00 86.81 484 ARG A CA 1
ATOM 3916 C C . ARG A 1 484 ? 23.016 0.707 -17.013 1.00 86.81 484 ARG A C 1
ATOM 3918 O O . ARG A 1 484 ? 22.772 0.565 -15.812 1.00 86.81 484 ARG A O 1
ATOM 3925 N N . GLY A 1 485 ? 22.756 -0.265 -17.893 1.00 80.75 485 GLY A N 1
ATOM 3926 C CA . GLY A 1 485 ? 22.226 -1.583 -17.517 1.00 80.75 485 GLY A CA 1
ATOM 3927 C C . GLY A 1 485 ? 20.757 -1.586 -17.067 1.00 80.75 485 GLY A C 1
ATOM 3928 O O . GLY A 1 485 ? 20.337 -2.486 -16.331 1.00 80.75 485 GLY A O 1
ATOM 3929 N N . ARG A 1 486 ? 19.972 -0.574 -17.454 1.00 87.06 486 ARG A N 1
ATOM 3930 C CA . ARG A 1 486 ? 18.515 -0.510 -17.274 1.00 87.06 486 ARG A CA 1
ATOM 3931 C C . ARG A 1 486 ? 17.832 -0.095 -18.575 1.00 87.06 486 ARG A C 1
ATOM 3933 O O . ARG 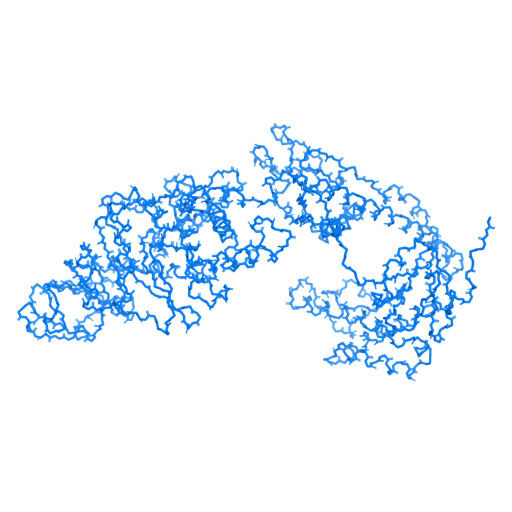A 1 486 ? 18.408 0.618 -19.390 1.00 87.06 486 ARG A O 1
ATOM 3940 N N . ALA A 1 487 ? 16.585 -0.521 -18.736 1.00 90.94 487 ALA A N 1
ATOM 3941 C CA . ALA A 1 487 ? 15.719 -0.098 -19.826 1.00 90.94 487 ALA A CA 1
ATOM 3942 C C . ALA A 1 487 ? 14.802 1.039 -19.359 1.00 90.94 487 ALA A C 1
ATOM 3944 O O . ALA A 1 487 ? 13.853 0.816 -18.604 1.00 90.94 487 ALA A O 1
ATOM 3945 N N . VAL A 1 488 ? 15.096 2.263 -19.794 1.00 94.75 488 VAL A N 1
ATOM 3946 C CA . VAL A 1 488 ? 14.239 3.432 -19.564 1.00 94.75 488 VAL A CA 1
ATOM 3947 C C . VAL A 1 488 ? 13.206 3.480 -20.691 1.00 94.75 488 VAL A C 1
ATOM 3949 O O . VAL A 1 488 ? 13.607 3.531 -21.852 1.00 94.75 488 VAL A O 1
ATOM 3952 N N . PRO A 1 489 ? 11.890 3.453 -20.416 1.00 95.56 489 PRO A N 1
ATOM 3953 C CA . PRO A 1 489 ? 10.891 3.478 -21.482 1.00 95.56 489 PRO A CA 1
ATOM 3954 C C . PRO A 1 489 ? 11.059 4.708 -22.383 1.00 95.56 489 PRO A C 1
ATOM 3956 O O . PRO A 1 489 ? 11.333 5.797 -21.884 1.00 95.56 489 PRO A O 1
ATOM 3959 N N . LEU A 1 490 ? 10.874 4.541 -23.693 1.00 95.69 490 LEU A N 1
ATOM 3960 C CA . LEU A 1 490 ? 10.763 5.631 -24.669 1.00 95.69 490 LEU A CA 1
ATOM 3961 C C . LEU A 1 490 ? 9.311 5.767 -25.127 1.00 95.69 490 LEU A C 1
ATOM 3963 O O . LEU A 1 490 ? 8.710 6.828 -24.992 1.00 95.69 490 LEU A O 1
ATOM 3967 N N . VAL A 1 491 ? 8.736 4.659 -25.600 1.00 95.44 491 VAL A N 1
ATOM 3968 C CA . VAL A 1 491 ? 7.323 4.544 -25.970 1.00 95.44 491 VAL A CA 1
ATOM 3969 C C . VAL A 1 491 ? 6.772 3.250 -25.389 1.00 95.44 491 VAL A C 1
ATOM 3971 O O . VAL A 1 491 ? 7.392 2.195 -25.517 1.00 95.44 491 VAL A O 1
ATOM 3974 N N . THR A 1 492 ? 5.603 3.324 -24.753 1.00 94.56 492 THR A N 1
ATOM 3975 C CA . THR A 1 492 ? 4.857 2.148 -24.286 1.00 94.56 492 THR A CA 1
ATOM 3976 C C . THR A 1 492 ? 3.440 2.210 -24.822 1.00 94.56 492 THR A C 1
ATOM 3978 O O . THR A 1 492 ? 2.778 3.234 -24.676 1.00 94.56 492 THR A O 1
ATOM 3981 N N . ARG A 1 493 ? 2.968 1.095 -25.375 1.00 94.69 493 ARG A N 1
ATOM 3982 C CA . ARG A 1 493 ? 1.583 0.914 -25.798 1.00 94.69 493 ARG A CA 1
ATOM 3983 C C . ARG A 1 493 ? 1.044 -0.387 -25.234 1.00 94.69 493 ARG A C 1
ATOM 3985 O O . ARG A 1 493 ? 1.759 -1.387 -25.189 1.00 94.69 493 ARG A O 1
ATOM 3992 N N . VAL A 1 494 ? -0.205 -0.384 -24.792 1.00 94.88 494 VAL A N 1
ATOM 3993 C CA . VAL A 1 494 ? -0.885 -1.611 -24.365 1.00 94.88 494 VAL A CA 1
ATOM 3994 C C . VAL A 1 494 ? -1.958 -1.915 -25.390 1.00 94.88 494 VAL A C 1
ATOM 3996 O O . VAL A 1 494 ? -2.689 -1.018 -25.776 1.00 94.88 494 VAL A O 1
ATOM 3999 N N . ILE A 1 495 ? -2.043 -3.166 -25.832 1.00 94.38 495 ILE A N 1
ATOM 4000 C CA . ILE A 1 495 ? -3.099 -3.636 -26.730 1.00 94.38 495 ILE A CA 1
ATOM 4001 C C . ILE A 1 495 ? -3.757 -4.884 -26.153 1.00 94.38 495 ILE A C 1
ATOM 4003 O O . ILE A 1 495 ? -3.101 -5.718 -25.519 1.00 94.38 495 ILE A O 1
ATOM 4007 N N . LYS A 1 496 ? -5.060 -5.056 -26.368 1.00 94.38 496 LYS A N 1
ATOM 4008 C CA . LYS A 1 496 ? -5.726 -6.333 -26.091 1.00 94.38 496 LYS A CA 1
ATOM 4009 C C . LYS A 1 496 ? -5.313 -7.370 -27.140 1.00 94.38 496 LYS A C 1
ATOM 4011 O O . LYS A 1 496 ? -5.835 -7.389 -28.250 1.00 94.38 496 LYS A O 1
ATOM 4016 N N . HIS A 1 497 ? -4.372 -8.236 -26.781 1.00 92.94 497 HIS A N 1
ATOM 4017 C CA . HIS A 1 497 ? -3.784 -9.226 -27.675 1.00 92.94 497 HIS A CA 1
ATOM 4018 C C . HIS A 1 497 ? -3.361 -10.458 -26.872 1.00 92.94 497 HIS A C 1
ATOM 4020 O O . HIS A 1 497 ? -2.808 -10.320 -25.783 1.00 92.94 497 HIS A O 1
ATOM 4026 N N . ALA A 1 498 ? -3.636 -11.659 -27.387 1.00 87.69 498 ALA A N 1
ATOM 4027 C CA . ALA A 1 498 ? -3.419 -12.919 -26.666 1.00 87.69 498 ALA A CA 1
ATOM 4028 C C . ALA A 1 498 ? -1.976 -13.454 -26.762 1.00 87.69 498 ALA A C 1
ATOM 4030 O O . ALA A 1 498 ? -1.650 -14.457 -26.130 1.00 87.69 498 ALA A O 1
ATOM 4031 N N . SER A 1 499 ? -1.118 -12.800 -27.548 1.00 89.31 499 SER A N 1
ATOM 4032 C CA . SER A 1 499 ? 0.265 -13.213 -27.795 1.00 89.31 499 SER A CA 1
ATOM 4033 C C . SER A 1 499 ? 1.245 -12.063 -27.573 1.00 89.31 499 SER A C 1
ATOM 4035 O O . SER A 1 499 ? 0.911 -10.895 -27.780 1.00 89.31 499 SER A O 1
ATOM 4037 N N . ALA A 1 500 ? 2.471 -12.410 -27.184 1.00 86.06 500 ALA A N 1
ATOM 4038 C CA . ALA A 1 500 ? 3.593 -11.479 -27.130 1.00 86.06 500 ALA A CA 1
ATOM 4039 C C . ALA A 1 500 ? 4.087 -11.102 -28.542 1.00 86.06 500 ALA A C 1
ATOM 4041 O O . ALA A 1 500 ? 4.591 -10.010 -28.753 1.00 86.06 500 ALA A O 1
ATOM 4042 N N . GLN A 1 501 ? 3.897 -11.969 -29.540 1.00 87.50 501 GLN A N 1
ATOM 4043 C CA . GLN A 1 501 ? 4.253 -11.641 -30.923 1.00 87.50 501 GLN A CA 1
ATOM 4044 C C . GLN A 1 501 ? 3.239 -10.656 -31.500 1.00 87.50 501 GLN A C 1
ATOM 4046 O O . GLN A 1 501 ? 2.046 -10.951 -31.509 1.00 87.50 501 GLN A O 1
ATOM 4051 N N . VAL A 1 502 ? 3.716 -9.507 -31.974 1.00 88.38 502 VAL A N 1
ATOM 4052 C CA . VAL A 1 502 ? 2.899 -8.454 -32.590 1.00 88.38 502 VAL A CA 1
ATOM 4053 C C . VAL A 1 502 ? 3.348 -8.224 -34.028 1.00 88.38 502 VAL A C 1
ATOM 4055 O O . VAL A 1 502 ? 4.512 -8.440 -34.360 1.00 88.38 502 VAL A O 1
ATOM 4058 N N . SER A 1 503 ? 2.408 -7.825 -34.879 1.00 88.62 503 SER A N 1
ATOM 4059 C CA . SER A 1 503 ? 2.659 -7.581 -36.303 1.00 88.62 503 SER A CA 1
ATOM 4060 C C . SER A 1 503 ? 3.424 -6.277 -36.538 1.00 88.62 503 SER A C 1
ATOM 4062 O O . SER A 1 503 ? 3.373 -5.353 -35.720 1.00 88.62 503 SER A O 1
ATOM 4064 N N . THR A 1 504 ? 4.080 -6.164 -37.693 1.00 86.19 504 THR A N 1
ATOM 4065 C CA . THR A 1 504 ? 4.758 -4.930 -38.111 1.00 86.19 504 THR A CA 1
ATOM 4066 C C . THR A 1 504 ? 3.784 -3.755 -38.247 1.00 86.19 504 THR A C 1
ATOM 4068 O O . THR A 1 504 ? 4.106 -2.636 -37.841 1.00 86.19 504 THR A O 1
ATOM 4071 N N . GLU A 1 505 ? 2.544 -4.002 -38.677 1.00 88.38 505 GLU A N 1
ATOM 4072 C CA . GLU A 1 505 ? 1.468 -3.000 -38.693 1.00 88.38 505 GLU A CA 1
ATOM 4073 C C . GLU A 1 505 ? 1.223 -2.392 -37.297 1.00 88.38 505 GLU A C 1
ATOM 4075 O O . GLU A 1 505 ? 1.135 -1.174 -37.143 1.00 88.38 505 GLU A O 1
ATOM 4080 N N . GLN A 1 506 ? 1.202 -3.223 -36.248 1.00 90.62 506 GLN A N 1
ATOM 4081 C CA . GLN A 1 506 ? 1.040 -2.766 -34.862 1.00 90.62 506 GLN A CA 1
ATOM 4082 C C . GLN A 1 506 ? 2.272 -2.018 -34.327 1.00 90.62 506 GLN A C 1
ATOM 4084 O O . GLN A 1 506 ? 2.132 -1.143 -33.468 1.00 90.62 506 GLN A O 1
ATOM 4089 N N . LEU A 1 507 ? 3.473 -2.342 -34.819 1.00 92.62 507 LEU A N 1
ATOM 4090 C CA . LEU A 1 507 ? 4.732 -1.697 -34.425 1.00 92.62 507 LEU A CA 1
ATOM 4091 C C . LEU A 1 507 ? 4.954 -0.347 -35.112 1.00 92.62 507 LEU A C 1
ATOM 4093 O O . LEU A 1 507 ? 5.521 0.559 -34.501 1.00 92.62 507 LEU A O 1
ATOM 4097 N N . THR A 1 508 ? 4.479 -0.192 -36.345 1.00 93.56 508 THR A N 1
ATOM 4098 C CA . THR A 1 508 ? 4.652 1.013 -37.169 1.00 93.56 508 THR A CA 1
ATOM 4099 C C . THR A 1 508 ? 4.321 2.320 -36.432 1.00 93.56 508 THR A C 1
ATOM 4101 O O . THR A 1 508 ? 5.194 3.190 -36.363 1.00 93.56 508 THR A O 1
ATOM 4104 N N . PRO A 1 509 ? 3.139 2.492 -35.798 1.00 93.06 509 PRO A N 1
ATOM 4105 C CA . PRO A 1 509 ? 2.829 3.733 -35.084 1.00 93.06 509 PRO A CA 1
ATOM 4106 C C . PRO A 1 509 ? 3.728 3.970 -33.860 1.00 93.06 509 PRO A C 1
ATOM 4108 O O . PRO A 1 509 ? 4.003 5.115 -33.511 1.00 93.06 509 PRO A O 1
ATOM 4111 N N . ILE A 1 510 ? 4.207 2.904 -33.214 1.00 94.50 510 ILE A N 1
ATOM 4112 C CA . ILE A 1 510 ? 5.081 2.978 -32.033 1.00 94.50 510 ILE A CA 1
ATOM 4113 C C . ILE A 1 510 ? 6.487 3.431 -32.454 1.00 94.50 510 ILE A C 1
ATOM 4115 O O . ILE A 1 510 ? 7.083 4.293 -31.807 1.00 94.50 510 ILE A O 1
ATOM 4119 N N . ILE A 1 511 ? 7.000 2.896 -33.565 1.00 95.50 511 ILE A N 1
ATOM 4120 C CA . ILE A 1 511 ? 8.301 3.267 -34.140 1.00 95.50 511 ILE A CA 1
ATOM 4121 C C . ILE A 1 511 ? 8.268 4.696 -34.681 1.00 95.50 511 ILE A C 1
ATOM 4123 O O . ILE A 1 511 ? 9.170 5.476 -34.381 1.00 95.50 511 ILE A O 1
ATOM 4127 N N . ALA A 1 512 ? 7.212 5.076 -35.407 1.00 94.56 512 ALA A N 1
ATOM 4128 C CA . ALA A 1 512 ? 7.039 6.442 -35.903 1.00 94.56 512 ALA A CA 1
ATOM 4129 C C . ALA A 1 512 ? 7.047 7.466 -34.756 1.00 94.56 512 ALA A C 1
ATOM 4131 O O . ALA A 1 512 ? 7.691 8.512 -34.840 1.00 94.56 512 ALA A O 1
ATOM 4132 N N . GLN A 1 513 ? 6.390 7.134 -33.646 1.00 94.50 513 GLN A N 1
ATOM 4133 C CA . GLN A 1 513 ? 6.373 7.964 -32.450 1.00 94.50 513 GLN A CA 1
ATOM 4134 C C . GLN A 1 513 ? 7.745 8.051 -31.770 1.00 94.50 513 GLN A C 1
ATOM 4136 O O . GLN A 1 513 ? 8.181 9.146 -31.415 1.00 94.50 513 GLN A O 1
ATOM 4141 N N . ALA A 1 514 ? 8.450 6.926 -31.628 1.00 95.81 514 ALA A N 1
ATOM 4142 C CA . ALA A 1 514 ? 9.815 6.909 -31.107 1.00 95.81 514 ALA A CA 1
ATOM 4143 C C . ALA A 1 514 ? 10.757 7.764 -31.973 1.00 95.81 514 ALA A C 1
ATOM 4145 O O . ALA A 1 514 ? 11.516 8.569 -31.436 1.00 95.81 514 ALA A O 1
ATOM 4146 N N . ARG A 1 515 ? 10.647 7.669 -33.305 1.00 95.69 515 ARG A N 1
ATOM 4147 C CA . ARG A 1 515 ? 11.381 8.515 -34.257 1.00 95.69 515 ARG A CA 1
ATOM 4148 C C . ARG A 1 515 ? 11.081 9.993 -34.072 1.00 95.69 515 ARG A C 1
ATOM 4150 O O . ARG A 1 515 ? 12.020 10.777 -34.008 1.00 95.69 515 ARG A O 1
ATOM 4157 N N . GLY A 1 516 ? 9.811 10.372 -33.941 1.00 94.06 516 GLY A N 1
ATOM 4158 C CA . GLY A 1 516 ? 9.428 11.765 -33.704 1.00 94.06 516 GLY A CA 1
ATOM 4159 C C . GLY A 1 516 ? 10.040 12.335 -32.420 1.00 94.06 516 GLY A C 1
ATOM 4160 O O . GLY A 1 516 ? 10.598 13.430 -32.440 1.00 94.06 516 GLY A O 1
ATOM 4161 N N . ILE A 1 517 ? 9.998 11.572 -31.322 1.00 94.38 517 ILE A N 1
ATOM 4162 C CA . ILE A 1 517 ? 10.585 11.969 -30.031 1.00 94.38 517 ILE A CA 1
ATOM 4163 C C . ILE A 1 517 ? 12.106 12.133 -30.139 1.00 94.38 517 ILE A C 1
ATOM 4165 O O . ILE A 1 517 ? 12.650 13.122 -29.651 1.00 94.38 517 ILE A O 1
ATOM 4169 N N . LEU A 1 518 ? 12.798 11.180 -30.770 1.00 95.25 518 LEU A N 1
ATOM 4170 C CA . LEU A 1 518 ? 14.257 11.211 -30.902 1.00 95.25 518 LEU A CA 1
ATOM 4171 C C . LEU A 1 518 ? 14.728 12.331 -31.831 1.00 95.25 518 LEU A C 1
ATOM 4173 O O . LEU A 1 518 ? 15.634 13.073 -31.460 1.00 95.25 518 LEU A O 1
ATOM 4177 N N . ALA A 1 519 ? 14.052 12.533 -32.963 1.00 92.75 519 ALA A N 1
ATOM 4178 C CA . ALA A 1 519 ? 14.336 13.642 -33.868 1.00 92.75 519 ALA A CA 1
ATOM 4179 C C . ALA A 1 519 ? 14.156 15.000 -33.169 1.00 92.75 519 ALA A C 1
ATOM 4181 O O . ALA A 1 519 ? 15.021 15.867 -33.265 1.00 92.75 519 ALA A O 1
ATOM 4182 N N . ALA A 1 520 ? 13.078 15.172 -32.396 1.00 91.00 520 ALA A N 1
ATOM 4183 C CA . ALA A 1 520 ? 12.840 16.391 -31.621 1.00 91.00 520 ALA A CA 1
ATOM 4184 C C . ALA A 1 520 ? 13.846 16.592 -30.469 1.00 91.00 520 ALA A C 1
ATOM 4186 O O . ALA A 1 520 ? 14.089 17.725 -30.052 1.00 91.00 520 ALA A O 1
ATOM 4187 N N . ALA A 1 521 ? 14.453 15.513 -29.968 1.00 91.81 521 ALA A N 1
ATOM 4188 C CA . ALA A 1 521 ? 15.551 15.564 -29.005 1.00 91.81 521 ALA A CA 1
ATOM 4189 C C . ALA A 1 521 ? 16.931 15.798 -29.656 1.00 91.81 521 ALA A C 1
ATOM 4191 O O . ALA A 1 521 ? 17.912 15.940 -28.928 1.00 91.81 521 ALA A O 1
ATOM 4192 N N . GLY A 1 522 ? 17.015 15.856 -30.992 1.00 92.00 522 GLY A N 1
ATOM 4193 C CA . GLY A 1 522 ? 18.272 16.004 -31.728 1.00 92.00 522 GLY A CA 1
ATOM 4194 C C . GLY A 1 522 ? 19.113 14.726 -31.780 1.00 92.00 522 GLY A C 1
ATOM 4195 O O . GLY A 1 522 ? 20.332 14.814 -31.866 1.00 92.00 522 GLY A O 1
ATOM 4196 N N . ILE A 1 523 ? 18.478 13.553 -31.685 1.00 94.12 523 ILE A N 1
ATOM 4197 C CA . ILE A 1 523 ? 19.138 12.246 -31.761 1.00 94.12 523 ILE A CA 1
ATOM 4198 C C . ILE A 1 523 ? 18.892 11.628 -33.136 1.00 94.12 523 ILE A C 1
ATOM 4200 O O . ILE A 1 523 ? 17.762 11.283 -33.484 1.00 94.12 523 ILE A O 1
ATOM 4204 N N . ASP A 1 524 ? 19.968 11.445 -33.886 1.00 89.19 524 ASP A N 1
ATOM 4205 C CA . ASP A 1 524 ? 20.007 10.843 -35.219 1.00 89.19 524 ASP A CA 1
ATOM 4206 C C . ASP A 1 524 ? 20.731 9.486 -35.225 1.00 89.19 524 ASP A C 1
ATOM 4208 O O . ASP A 1 524 ? 20.319 8.564 -35.926 1.00 89.19 524 ASP A O 1
ATOM 4212 N N . ASN A 1 525 ? 21.754 9.320 -34.384 1.00 93.38 525 ASN A N 1
ATOM 4213 C CA . ASN A 1 525 ? 22.530 8.090 -34.273 1.00 93.38 525 ASN A CA 1
ATOM 4214 C C . ASN A 1 525 ? 21.858 7.059 -33.349 1.00 93.38 525 ASN A C 1
ATOM 4216 O O . ASN A 1 525 ? 22.059 7.057 -32.129 1.00 93.38 525 ASN A O 1
ATOM 4220 N N . VAL A 1 526 ? 21.053 6.171 -33.934 1.00 96.56 526 VAL A N 1
ATOM 4221 C CA . VAL A 1 526 ? 20.253 5.175 -33.209 1.00 96.56 526 VAL A CA 1
ATOM 4222 C C . VAL A 1 526 ? 20.621 3.757 -33.632 1.00 96.56 526 VAL A C 1
ATOM 4224 O O . VAL A 1 526 ? 20.689 3.448 -34.822 1.00 96.56 526 VAL A O 1
ATOM 4227 N N . ARG A 1 527 ? 20.773 2.868 -32.643 1.00 96.19 527 ARG A N 1
ATOM 4228 C CA . ARG A 1 527 ? 20.920 1.423 -32.849 1.00 96.19 527 ARG A CA 1
ATOM 4229 C C . ARG A 1 527 ? 19.789 0.657 -32.167 1.00 96.19 527 ARG A C 1
ATOM 4231 O O . ARG A 1 527 ? 19.632 0.728 -30.953 1.00 96.19 527 ARG A O 1
ATOM 4238 N N . PHE A 1 528 ? 19.006 -0.082 -32.939 1.00 96.44 528 PHE A N 1
ATOM 4239 C CA . PHE A 1 528 ? 17.777 -0.747 -32.520 1.00 96.44 528 PHE A CA 1
ATOM 4240 C C . PHE A 1 528 ? 17.978 -2.253 -32.327 1.00 96.44 528 PHE A C 1
ATOM 4242 O O . PHE A 1 528 ? 18.411 -2.948 -33.240 1.00 96.44 528 PHE A O 1
ATOM 4249 N N . LEU A 1 529 ? 17.636 -2.781 -31.154 1.00 94.88 529 LEU A N 1
ATOM 4250 C CA . LEU A 1 529 ? 17.813 -4.190 -30.803 1.00 94.88 529 LEU A CA 1
ATOM 4251 C C . LEU A 1 529 ? 16.460 -4.897 -30.654 1.00 94.88 529 LEU A C 1
ATOM 4253 O O . LEU A 1 529 ? 15.567 -4.394 -29.972 1.00 94.88 529 LEU A O 1
ATOM 4257 N N . ALA A 1 530 ? 16.308 -6.091 -31.227 1.00 92.00 530 ALA A N 1
ATOM 4258 C CA . ALA A 1 530 ? 15.086 -6.889 -31.076 1.00 92.00 530 ALA A CA 1
ATOM 4259 C C . ALA A 1 530 ? 15.361 -8.401 -31.057 1.00 92.00 530 ALA A C 1
ATOM 4261 O O . ALA A 1 530 ? 16.347 -8.877 -31.620 1.00 92.00 530 ALA A O 1
ATOM 4262 N N . ASP A 1 531 ? 14.486 -9.168 -30.402 1.00 88.06 531 ASP A N 1
ATOM 4263 C CA . ASP A 1 531 ? 14.589 -10.633 -30.347 1.00 88.06 531 ASP A CA 1
ATOM 4264 C C . ASP A 1 531 ? 13.935 -11.319 -31.568 1.00 88.06 531 ASP A C 1
ATOM 4266 O O . ASP A 1 531 ? 13.194 -10.711 -32.341 1.00 88.06 531 ASP A O 1
ATOM 4270 N N . ARG A 1 532 ? 14.151 -12.632 -31.705 1.00 81.44 532 ARG A N 1
ATOM 4271 C CA . ARG A 1 532 ? 13.678 -13.491 -32.810 1.00 81.44 532 ARG A CA 1
ATOM 4272 C C . ARG A 1 532 ? 12.173 -13.479 -33.056 1.00 81.44 532 ARG A C 1
ATOM 4274 O O . ARG A 1 532 ? 11.735 -13.889 -34.131 1.00 81.44 532 ARG A O 1
ATOM 4281 N N . GLY A 1 533 ? 11.385 -13.057 -32.068 1.00 78.25 533 GLY A N 1
ATOM 4282 C CA . GLY A 1 533 ? 9.940 -12.871 -32.199 1.00 78.25 533 GLY A CA 1
ATOM 4283 C C . GLY A 1 533 ? 9.553 -11.753 -33.171 1.00 78.25 533 GLY A C 1
ATOM 4284 O O . GLY A 1 533 ? 8.448 -11.795 -33.696 1.00 78.25 533 GLY A O 1
ATOM 4285 N N . PHE A 1 534 ? 10.472 -10.822 -33.443 1.00 77.88 534 PHE A N 1
ATOM 4286 C CA . PHE A 1 534 ? 10.268 -9.633 -34.276 1.00 77.88 534 PHE A CA 1
ATOM 4287 C C . PHE A 1 534 ? 11.085 -9.663 -35.572 1.00 77.88 534 PHE A C 1
ATOM 4289 O O . PHE A 1 534 ? 11.163 -8.665 -36.276 1.00 77.88 534 PHE A O 1
ATOM 4296 N N . CYS A 1 535 ? 11.737 -10.786 -35.881 1.00 75.06 535 CYS A N 1
ATOM 4297 C CA . CYS A 1 535 ? 12.498 -10.930 -37.117 1.00 75.06 535 CYS A CA 1
ATOM 4298 C C . CYS A 1 535 ? 11.538 -11.024 -38.313 1.00 75.06 535 CYS A C 1
ATOM 4300 O O . CYS A 1 535 ? 11.079 -12.115 -38.663 1.00 75.06 535 CYS A O 1
ATOM 4302 N N . ASP A 1 536 ? 11.248 -9.864 -38.898 1.00 81.12 536 ASP A N 1
ATOM 4303 C CA . ASP A 1 536 ? 10.408 -9.659 -40.073 1.00 81.12 536 ASP A CA 1
ATOM 4304 C C . ASP A 1 536 ? 11.084 -8.666 -41.033 1.00 81.12 536 ASP A C 1
ATOM 4306 O O . ASP A 1 536 ? 11.725 -7.703 -40.605 1.00 81.12 536 ASP A O 1
ATOM 4310 N N . VAL A 1 537 ? 10.962 -8.926 -42.333 1.00 86.31 537 VAL A N 1
ATOM 4311 C CA . VAL A 1 537 ? 11.529 -8.099 -43.405 1.00 86.31 537 VAL A CA 1
ATOM 4312 C C . VAL A 1 537 ? 10.909 -6.707 -43.398 1.00 86.31 537 VAL A C 1
ATOM 4314 O O . VAL A 1 537 ? 11.637 -5.726 -43.520 1.00 86.31 537 VAL A O 1
ATOM 4317 N N . GLU A 1 538 ? 9.599 -6.614 -43.173 1.00 88.12 538 GLU A N 1
ATOM 4318 C CA . GLU A 1 538 ? 8.889 -5.332 -43.125 1.00 88.12 538 GLU A CA 1
ATOM 4319 C C . GLU A 1 538 ? 9.390 -4.446 -41.976 1.00 88.12 538 GLU A C 1
ATOM 4321 O O . GLU A 1 538 ? 9.573 -3.243 -42.149 1.00 88.12 538 GLU A O 1
ATOM 4326 N N . LEU A 1 539 ? 9.671 -5.036 -40.806 1.00 89.88 539 LEU A N 1
ATOM 4327 C CA . LEU A 1 539 ? 10.233 -4.297 -39.677 1.00 89.88 539 LEU A CA 1
ATOM 4328 C C . LEU A 1 539 ? 11.645 -3.795 -39.988 1.00 89.88 539 LEU A C 1
ATOM 4330 O O . LEU A 1 539 ? 11.969 -2.651 -39.677 1.00 89.88 539 LEU A O 1
ATOM 4334 N N . MET A 1 540 ? 12.494 -4.643 -40.573 1.00 91.81 540 MET A N 1
ATOM 4335 C CA . MET A 1 540 ? 13.857 -4.244 -40.927 1.00 91.81 540 MET A CA 1
ATOM 4336 C C . MET A 1 540 ? 13.850 -3.098 -41.947 1.00 91.81 540 MET A C 1
ATOM 4338 O O . MET A 1 540 ? 14.596 -2.136 -41.768 1.00 91.81 540 MET A O 1
ATOM 4342 N N . ASP A 1 541 ? 12.970 -3.160 -42.950 1.00 90.69 541 ASP A N 1
ATOM 4343 C CA . ASP A 1 541 ? 12.814 -2.100 -43.947 1.00 90.69 541 ASP A CA 1
ATOM 4344 C C . ASP A 1 541 ? 12.331 -0.793 -43.301 1.00 90.69 541 ASP A C 1
ATOM 4346 O O . ASP A 1 541 ? 12.928 0.265 -43.500 1.00 90.69 541 ASP A O 1
ATOM 4350 N N . LEU A 1 542 ? 11.327 -0.868 -42.420 1.00 92.19 542 LEU A N 1
ATOM 4351 C CA . LEU A 1 542 ? 10.839 0.280 -41.654 1.00 92.19 542 LEU A CA 1
ATOM 4352 C C . LEU A 1 542 ? 11.951 0.944 -40.821 1.00 92.19 542 LEU A C 1
ATOM 4354 O O . LEU A 1 542 ? 12.047 2.171 -40.781 1.00 92.19 542 LEU A O 1
ATOM 4358 N N . LEU A 1 543 ? 12.807 0.158 -40.161 1.00 94.25 543 LEU A N 1
ATOM 4359 C CA . LEU A 1 543 ? 13.936 0.680 -39.379 1.00 94.25 543 LEU A CA 1
ATOM 4360 C C . LEU A 1 543 ? 14.985 1.351 -40.278 1.00 94.25 543 LEU A C 1
ATOM 4362 O O . LEU A 1 543 ? 15.483 2.426 -39.936 1.00 94.25 543 LEU A O 1
ATOM 4366 N N . SER A 1 544 ? 15.268 0.779 -41.450 1.00 92.44 544 SER A N 1
ATOM 4367 C CA . SER A 1 544 ? 16.143 1.402 -42.448 1.00 92.44 544 SER A CA 1
ATOM 4368 C C . SER A 1 544 ? 15.564 2.708 -43.002 1.00 92.44 544 SER A C 1
ATOM 4370 O O . SER A 1 544 ? 16.293 3.691 -43.108 1.00 92.44 544 SER A O 1
ATOM 4372 N N . GLN A 1 545 ? 14.254 2.786 -43.253 1.00 91.44 545 GLN A N 1
ATOM 4373 C CA . GLN A 1 545 ? 13.568 4.029 -43.643 1.00 91.44 545 GLN A CA 1
ATOM 4374 C C . GLN A 1 545 ? 13.577 5.100 -42.532 1.00 91.44 545 GLN A C 1
ATOM 4376 O O . GLN A 1 545 ? 13.458 6.302 -42.800 1.00 91.44 545 GLN A O 1
ATOM 4381 N N . CYS A 1 546 ? 13.721 4.690 -41.268 1.00 92.38 546 CYS A N 1
ATOM 4382 C CA . CYS A 1 546 ? 13.975 5.595 -40.145 1.00 92.38 546 CYS A CA 1
ATOM 4383 C C . CYS A 1 546 ? 15.416 6.122 -40.095 1.00 92.38 546 CYS A C 1
ATOM 4385 O O . CYS A 1 546 ? 15.675 7.046 -39.325 1.00 92.38 546 CYS A O 1
ATOM 4387 N N . GLY A 1 547 ? 16.329 5.569 -40.900 1.00 93.25 547 GLY A N 1
ATOM 4388 C CA . GLY A 1 547 ? 17.763 5.841 -40.823 1.00 93.25 547 GLY A CA 1
ATOM 4389 C C . GLY A 1 547 ? 18.424 5.199 -39.602 1.00 93.25 547 GLY A C 1
ATOM 4390 O O . GLY A 1 547 ? 19.469 5.664 -39.161 1.00 93.25 547 GLY A O 1
ATOM 4391 N N . TRP A 1 548 ? 17.801 4.178 -39.007 1.00 96.00 548 TRP A N 1
ATOM 4392 C CA . TRP A 1 548 ? 18.312 3.524 -37.807 1.00 96.00 548 TRP A CA 1
ATOM 4393 C C . TRP A 1 548 ? 19.101 2.276 -38.156 1.00 96.00 548 TRP A C 1
ATOM 4395 O O . TRP A 1 548 ? 18.671 1.453 -38.967 1.00 96.00 548 TRP A O 1
ATOM 4405 N N . ASN A 1 549 ? 20.218 2.095 -37.459 1.00 96.25 549 ASN A N 1
ATOM 4406 C CA . ASN A 1 549 ? 20.928 0.831 -37.484 1.00 96.25 549 ASN A CA 1
ATOM 4407 C C . ASN A 1 549 ? 20.198 -0.176 -36.606 1.00 96.25 549 ASN A C 1
ATOM 4409 O O . ASN A 1 549 ? 19.600 0.199 -35.598 1.00 96.25 549 ASN A O 1
ATOM 4413 N N . TYR A 1 550 ? 20.224 -1.456 -36.955 1.00 95.56 550 TYR A N 1
ATOM 4414 C CA . TYR A 1 550 ? 19.543 -2.486 -36.182 1.00 95.56 550 TYR A CA 1
ATOM 4415 C C . TYR A 1 550 ? 20.396 -3.728 -35.990 1.00 95.56 550 TYR A C 1
ATOM 4417 O O . TYR A 1 550 ? 21.219 -4.071 -36.827 1.00 95.56 550 TYR A O 1
ATOM 4425 N N . ILE A 1 551 ? 20.157 -4.424 -34.880 1.00 95.19 551 ILE A N 1
ATOM 4426 C CA . ILE A 1 551 ? 20.659 -5.769 -34.617 1.00 95.19 551 ILE A CA 1
ATOM 4427 C C . ILE A 1 551 ? 19.483 -6.603 -34.112 1.00 95.19 551 ILE A C 1
ATOM 4429 O O . ILE A 1 551 ? 18.989 -6.411 -32.999 1.00 95.19 551 ILE A O 1
ATOM 4433 N N . ILE A 1 552 ? 19.014 -7.537 -34.932 1.00 93.00 552 ILE A N 1
ATOM 4434 C CA . ILE A 1 552 ? 17.831 -8.348 -34.637 1.00 93.00 552 ILE A CA 1
ATOM 4435 C C . ILE A 1 552 ? 18.237 -9.813 -34.567 1.00 93.00 552 ILE A C 1
ATOM 4437 O O . ILE A 1 552 ? 18.912 -10.323 -35.461 1.00 93.00 552 ILE A O 1
ATOM 4441 N N . ARG A 1 553 ? 17.822 -10.528 -33.520 1.00 91.44 553 ARG A N 1
ATOM 4442 C CA . ARG A 1 553 ? 18.025 -11.981 -33.464 1.00 91.44 553 ARG A CA 1
ATOM 4443 C C . ARG A 1 553 ? 17.141 -12.665 -34.491 1.00 91.44 553 ARG A C 1
ATOM 4445 O O . ARG A 1 553 ? 15.978 -12.317 -34.642 1.00 91.44 553 ARG A O 1
ATOM 4452 N N . ILE A 1 554 ? 17.670 -13.667 -35.174 1.00 89.69 554 ILE A N 1
ATOM 4453 C CA . ILE A 1 554 ? 16.973 -14.361 -36.260 1.00 89.69 554 ILE A CA 1
ATOM 4454 C C . ILE A 1 554 ? 16.623 -15.799 -35.880 1.00 89.69 554 ILE A C 1
ATOM 4456 O O . ILE A 1 554 ? 17.186 -16.384 -34.952 1.00 89.69 554 ILE A O 1
ATOM 4460 N N . LYS A 1 555 ? 15.650 -16.377 -36.589 1.00 87.62 555 LYS A N 1
ATOM 4461 C CA . LYS A 1 555 ? 15.263 -17.784 -36.426 1.00 87.62 555 LYS A CA 1
ATOM 4462 C C . LYS A 1 555 ? 16.250 -18.683 -37.165 1.00 87.62 555 LYS A C 1
ATOM 4464 O O . LYS A 1 555 ? 16.610 -18.403 -38.303 1.00 87.62 555 LYS A O 1
ATOM 4469 N N . SER A 1 556 ? 16.577 -19.833 -36.584 1.00 88.19 556 SER A N 1
ATOM 4470 C CA . SER A 1 556 ? 17.471 -20.818 -37.212 1.00 88.19 556 SER A CA 1
ATOM 4471 C C . SER A 1 556 ? 16.912 -21.407 -38.515 1.00 88.19 556 SER A C 1
ATOM 4473 O O . SER A 1 556 ? 17.663 -21.913 -39.340 1.00 88.19 556 SER A O 1
ATOM 4475 N N . SER A 1 557 ? 15.597 -21.312 -38.734 1.00 87.00 557 SER A N 1
ATOM 4476 C CA . SER A 1 557 ? 14.937 -21.715 -39.979 1.00 87.00 557 SER A CA 1
ATOM 4477 C C . SER A 1 557 ? 15.083 -20.706 -41.124 1.00 87.00 557 SER A C 1
ATOM 4479 O O . SER A 1 557 ? 14.661 -21.010 -42.239 1.00 87.00 557 SER A O 1
ATOM 4481 N N . LEU A 1 558 ? 15.608 -19.504 -40.860 1.00 86.44 558 LEU A N 1
ATOM 4482 C CA . LEU A 1 558 ? 15.747 -18.451 -41.861 1.00 86.44 558 LEU A CA 1
ATOM 4483 C C . LEU A 1 558 ? 16.751 -18.878 -42.938 1.00 86.44 558 LEU A C 1
ATOM 4485 O O . LEU A 1 558 ? 17.811 -19.417 -42.625 1.00 86.44 558 LEU A O 1
ATOM 4489 N N . LEU A 1 559 ? 16.403 -18.650 -44.204 1.00 86.19 559 LEU A N 1
ATOM 4490 C CA . LEU A 1 559 ? 17.227 -19.042 -45.343 1.00 86.19 559 LEU A CA 1
ATOM 4491 C C . LEU A 1 559 ? 18.241 -17.950 -45.702 1.00 86.19 559 LEU A C 1
ATOM 4493 O O . LEU A 1 559 ? 17.843 -16.812 -45.968 1.00 86.19 559 LEU A O 1
ATOM 4497 N N . LEU A 1 560 ? 19.517 -18.331 -45.778 1.00 84.00 560 LEU A N 1
ATOM 4498 C CA . LEU A 1 560 ? 20.622 -17.499 -46.242 1.00 84.00 560 LEU A CA 1
ATOM 4499 C C . LEU A 1 560 ? 20.807 -17.633 -47.749 1.00 84.00 560 LEU A C 1
ATOM 4501 O O . LEU A 1 560 ? 20.790 -18.733 -48.307 1.00 84.00 560 LEU A O 1
ATOM 4505 N N . CYS A 1 561 ? 20.993 -16.494 -48.406 1.00 84.25 561 CYS A N 1
ATOM 4506 C CA . CYS A 1 561 ? 21.313 -16.402 -49.822 1.00 84.25 561 CYS A CA 1
ATOM 4507 C C . CYS A 1 561 ? 22.546 -15.513 -50.010 1.00 84.25 561 CYS A C 1
ATOM 4509 O O . CYS A 1 561 ? 22.725 -14.530 -49.287 1.00 84.25 561 CYS A O 1
ATOM 4511 N N . ALA A 1 562 ? 23.382 -15.854 -50.985 1.00 79.19 562 ALA A N 1
ATOM 4512 C CA . ALA A 1 562 ? 24.520 -15.041 -51.392 1.00 79.19 562 ALA A CA 1
ATOM 4513 C C . ALA A 1 562 ? 24.065 -13.714 -52.031 1.00 79.19 562 ALA A C 1
ATOM 4515 O O . ALA A 1 562 ? 22.888 -13.535 -52.362 1.00 79.19 562 ALA A O 1
ATOM 4516 N N . ALA A 1 563 ? 25.003 -12.788 -52.247 1.00 75.19 563 ALA A N 1
ATOM 4517 C CA . ALA A 1 563 ? 24.732 -11.488 -52.870 1.00 75.19 563 ALA A CA 1
ATOM 4518 C C . ALA A 1 563 ? 24.126 -11.608 -54.284 1.00 75.19 563 ALA A C 1
ATOM 4520 O O . ALA A 1 563 ? 23.215 -10.855 -54.629 1.00 75.19 563 ALA A O 1
ATOM 4521 N N . ASN A 1 564 ? 24.577 -12.602 -55.062 1.00 76.12 564 ASN A N 1
ATOM 4522 C CA . ASN A 1 564 ? 24.038 -12.971 -56.382 1.00 76.12 564 ASN A CA 1
ATOM 4523 C C . ASN A 1 564 ? 22.677 -13.693 -56.301 1.00 76.12 564 ASN A C 1
ATOM 4525 O O . ASN A 1 564 ? 22.100 -14.068 -57.317 1.00 76.12 564 ASN A O 1
ATOM 4529 N N . GLY A 1 565 ? 22.184 -13.919 -55.082 1.00 73.31 565 GLY A N 1
ATOM 4530 C CA . GLY A 1 565 ? 20.898 -14.519 -54.812 1.00 73.31 565 GLY A CA 1
ATOM 4531 C C . GLY A 1 565 ? 20.838 -16.043 -54.917 1.00 73.31 565 GLY A C 1
ATOM 4532 O O . GLY A 1 565 ? 19.747 -16.614 -54.833 1.00 73.31 565 GLY A O 1
ATOM 4533 N N . GLN A 1 566 ? 21.988 -16.706 -55.040 1.00 80.00 566 GLN A N 1
ATOM 4534 C CA . GLN A 1 566 ? 22.113 -18.149 -54.877 1.00 80.00 566 GLN A CA 1
ATOM 4535 C C . GLN A 1 566 ? 21.697 -18.554 -53.460 1.00 80.00 566 GLN A C 1
ATOM 4537 O O . GLN A 1 566 ? 22.150 -17.977 -52.468 1.00 80.00 566 GLN A O 1
ATOM 4542 N N . ARG A 1 567 ? 20.828 -19.559 -53.361 1.00 83.06 567 ARG A N 1
ATOM 4543 C CA . ARG A 1 567 ? 20.439 -20.160 -52.085 1.00 83.06 567 ARG A CA 1
ATOM 4544 C C . ARG A 1 567 ? 21.630 -20.915 -51.495 1.00 83.06 567 ARG A C 1
ATOM 4546 O O . ARG A 1 567 ? 22.204 -21.750 -52.181 1.00 83.06 567 ARG A O 1
ATOM 4553 N N . LEU A 1 568 ? 21.946 -20.649 -50.229 1.00 83.06 568 LEU A N 1
ATOM 4554 C CA . LEU A 1 568 ? 23.052 -21.298 -49.525 1.00 83.06 568 LEU A CA 1
ATOM 4555 C C . LEU A 1 568 ? 22.519 -22.381 -48.582 1.00 83.06 568 LEU A C 1
ATOM 4557 O O . LEU A 1 568 ? 22.384 -23.535 -48.967 1.00 83.06 568 LEU A O 1
ATOM 4561 N N . CYS A 1 569 ? 22.139 -22.006 -47.364 1.00 85.94 569 CYS A N 1
ATOM 4562 C CA . CYS A 1 569 ? 21.644 -22.916 -46.332 1.00 85.94 569 CYS A CA 1
ATOM 4563 C C . CYS A 1 569 ? 20.708 -22.174 -45.370 1.00 85.94 569 CYS A C 1
ATOM 4565 O O . CYS A 1 569 ? 20.530 -20.954 -45.468 1.00 85.94 569 CYS A O 1
ATOM 4567 N N . LYS A 1 570 ? 20.073 -22.885 -44.439 1.00 88.50 570 LYS A N 1
ATOM 4568 C CA . LYS A 1 570 ? 19.396 -22.238 -43.306 1.00 88.50 570 LYS A CA 1
ATOM 4569 C C . LYS A 1 570 ? 20.414 -21.830 -42.245 1.00 88.50 570 LYS A C 1
ATOM 4571 O O . LYS A 1 570 ? 21.420 -22.500 -42.053 1.00 88.50 570 LYS A O 1
ATOM 4576 N N . VAL A 1 571 ? 20.116 -20.778 -41.484 1.00 87.25 571 VAL A N 1
ATOM 4577 C CA . VAL A 1 571 ? 21.002 -20.274 -40.416 1.00 87.25 571 VAL A CA 1
ATOM 4578 C C . VAL A 1 571 ? 21.402 -21.374 -39.420 1.00 87.25 571 VAL A C 1
ATOM 4580 O O . VAL A 1 571 ? 22.553 -21.439 -39.004 1.00 87.25 571 VAL A O 1
ATOM 4583 N N . GLY A 1 572 ? 20.471 -22.255 -39.045 1.00 84.56 572 GLY A N 1
ATOM 4584 C CA . GLY A 1 572 ? 20.729 -23.363 -38.119 1.00 84.56 572 GLY A CA 1
ATOM 4585 C C . GLY A 1 572 ? 21.574 -24.504 -38.687 1.00 84.56 572 GLY A C 1
ATOM 4586 O O . GLY A 1 572 ? 22.028 -25.341 -37.916 1.00 84.56 572 GLY A O 1
ATOM 4587 N N . GLU A 1 573 ? 21.774 -24.553 -40.004 1.00 87.06 573 GLU A N 1
ATOM 4588 C CA . GLU A 1 573 ? 22.604 -25.563 -40.675 1.00 87.06 573 GLU A CA 1
ATOM 4589 C C . GLU A 1 573 ? 24.087 -25.150 -40.698 1.00 87.06 573 GLU A C 1
ATOM 4591 O O . GLU A 1 573 ? 24.954 -25.975 -40.977 1.00 87.06 573 GLU A O 1
ATOM 4596 N N . VAL A 1 574 ? 24.406 -23.892 -40.360 1.00 85.69 574 VAL A N 1
ATOM 4597 C CA . VAL A 1 574 ? 25.790 -23.423 -40.241 1.00 85.69 574 VAL A CA 1
ATOM 4598 C C . VAL A 1 574 ? 26.442 -24.064 -39.014 1.00 85.69 574 VAL A C 1
ATOM 4600 O O . VAL A 1 574 ? 26.099 -23.755 -37.872 1.00 85.69 574 VAL A O 1
ATOM 4603 N N . ALA A 1 575 ? 27.414 -24.946 -39.249 1.00 81.69 575 ALA A N 1
ATOM 4604 C CA . ALA A 1 575 ? 28.148 -25.618 -38.185 1.00 81.69 575 ALA A CA 1
ATOM 4605 C C . ALA A 1 575 ? 29.012 -24.626 -37.382 1.00 81.69 575 ALA A C 1
ATOM 4607 O O . ALA A 1 575 ? 29.864 -23.927 -37.947 1.00 81.69 575 ALA A O 1
ATOM 4608 N N . LEU A 1 576 ? 28.792 -24.600 -36.062 1.00 83.38 576 LEU A N 1
ATOM 4609 C CA . LEU A 1 576 ? 29.564 -23.832 -35.082 1.00 83.38 576 LEU A CA 1
ATOM 4610 C C . LEU A 1 576 ? 30.064 -24.743 -33.954 1.00 83.38 576 LEU A C 1
ATOM 4612 O O . LEU A 1 576 ? 29.276 -25.413 -33.265 1.00 83.38 576 LEU A O 1
ATOM 4616 N N . GLN A 1 577 ? 31.375 -24.736 -33.743 1.00 83.50 577 GLN A N 1
ATOM 4617 C CA . GLN A 1 577 ? 32.024 -25.335 -32.586 1.00 83.50 577 GLN A CA 1
ATOM 4618 C C . GLN A 1 577 ? 31.722 -24.523 -31.319 1.00 83.50 577 GLN A C 1
ATOM 4620 O O . GLN A 1 577 ? 31.322 -23.361 -31.365 1.00 83.50 577 GLN A O 1
ATOM 4625 N N . VAL A 1 578 ? 31.858 -25.159 -30.158 1.00 80.19 578 VAL A N 1
ATOM 4626 C CA . VAL A 1 578 ? 31.686 -24.484 -28.866 1.00 80.19 578 VAL A CA 1
ATOM 4627 C C . VAL A 1 578 ? 32.794 -23.439 -28.704 1.00 80.19 578 VAL A C 1
ATOM 4629 O O . VAL A 1 578 ? 33.968 -23.774 -28.809 1.00 80.19 578 VAL A O 1
ATOM 4632 N N . GLY A 1 579 ? 32.417 -22.187 -28.454 1.00 77.75 579 GLY A N 1
ATOM 4633 C CA . GLY A 1 579 ? 33.331 -21.046 -28.402 1.00 77.75 579 GLY A CA 1
ATOM 4634 C C . GLY A 1 579 ? 33.620 -20.394 -29.761 1.00 77.75 579 GLY A C 1
ATOM 4635 O O . GLY A 1 579 ? 34.395 -19.446 -29.797 1.00 77.75 579 GLY A O 1
ATOM 4636 N N . GLU A 1 580 ? 33.007 -20.852 -30.859 1.00 82.44 580 GLU A N 1
ATOM 4637 C CA . GLU A 1 580 ? 33.218 -20.305 -32.207 1.00 82.44 580 GLU A CA 1
ATOM 4638 C C . GLU A 1 580 ? 32.186 -19.223 -32.562 1.00 82.44 580 GLU A C 1
ATOM 4640 O O . GLU A 1 580 ? 31.006 -19.302 -32.188 1.00 82.44 580 GLU A O 1
ATOM 4645 N N . ALA A 1 581 ? 32.623 -18.241 -33.353 1.00 85.00 581 ALA A N 1
ATOM 4646 C CA . ALA A 1 581 ? 31.771 -17.227 -33.953 1.00 85.00 581 ALA A CA 1
ATOM 4647 C C . ALA A 1 581 ? 32.143 -16.976 -35.423 1.00 85.00 581 ALA A C 1
ATOM 4649 O O . ALA A 1 581 ? 33.316 -16.905 -35.784 1.00 85.00 581 ALA A O 1
ATOM 4650 N N . LYS A 1 582 ? 31.128 -16.818 -36.276 1.00 87.00 582 LYS A N 1
ATOM 4651 C CA . LYS A 1 582 ? 31.257 -16.555 -37.715 1.00 87.00 582 LYS A CA 1
ATOM 4652 C C . LYS A 1 582 ? 30.472 -15.312 -38.096 1.00 87.00 582 LYS A C 1
ATOM 4654 O O . LYS A 1 582 ? 29.306 -15.171 -37.719 1.00 87.00 582 LYS A O 1
ATOM 4659 N N . CYS A 1 583 ? 31.106 -14.445 -38.878 1.00 87.62 583 CYS A N 1
ATOM 4660 C CA . CYS A 1 583 ? 30.471 -13.266 -39.454 1.00 87.62 583 CYS A CA 1
ATOM 4661 C C . CYS A 1 583 ? 30.345 -13.421 -40.971 1.00 87.62 583 CYS A C 1
ATOM 4663 O O . CYS A 1 583 ? 31.298 -13.819 -41.640 1.00 87.62 583 CYS A O 1
ATOM 4665 N N . PHE A 1 584 ? 29.165 -13.099 -41.494 1.00 87.62 584 PHE A N 1
ATOM 4666 C CA . PHE A 1 584 ? 28.854 -13.109 -42.921 1.00 87.62 584 PHE A CA 1
ATOM 4667 C C . PHE A 1 584 ? 28.409 -11.714 -43.340 1.00 87.62 584 PHE A C 1
ATOM 4669 O O . PHE A 1 584 ? 27.671 -11.046 -42.614 1.00 87.62 584 PHE A O 1
ATOM 4676 N N . HIS A 1 585 ? 28.832 -11.261 -44.512 1.00 89.62 585 HIS A N 1
ATOM 4677 C CA . HIS A 1 585 ? 28.575 -9.900 -44.975 1.00 89.62 585 HIS A CA 1
ATOM 4678 C C . HIS A 1 585 ? 27.961 -9.893 -46.368 1.00 89.62 585 HIS A C 1
ATOM 4680 O O . HIS A 1 585 ? 28.191 -10.811 -47.150 1.00 89.62 585 HIS A O 1
ATOM 4686 N N . ASN A 1 586 ? 27.192 -8.844 -46.674 1.00 87.50 586 ASN A N 1
ATOM 4687 C CA . ASN A 1 586 ? 26.542 -8.657 -47.975 1.00 87.50 586 ASN A CA 1
ATOM 4688 C C . ASN A 1 586 ? 25.612 -9.822 -48.363 1.00 87.50 586 ASN A C 1
ATOM 4690 O O . ASN A 1 586 ? 25.557 -10.257 -49.513 1.00 87.50 586 ASN A O 1
ATOM 4694 N N . MET A 1 587 ? 24.870 -10.331 -47.382 1.00 86.62 587 MET A N 1
ATOM 4695 C CA . MET A 1 587 ? 23.964 -11.466 -47.526 1.00 86.62 587 MET A CA 1
ATOM 4696 C C . MET A 1 587 ? 22.548 -11.006 -47.880 1.00 86.62 587 MET A C 1
ATOM 4698 O O . MET A 1 587 ? 22.160 -9.870 -47.602 1.00 86.62 587 MET A O 1
ATOM 4702 N N . ARG A 1 588 ? 21.744 -11.911 -48.446 1.00 86.50 588 ARG A N 1
ATOM 4703 C CA . ARG A 1 588 ? 20.300 -11.719 -48.639 1.00 86.50 588 ARG A CA 1
ATOM 4704 C C . ARG A 1 588 ? 19.495 -12.734 -47.830 1.00 86.50 588 ARG A C 1
ATOM 4706 O O . ARG A 1 588 ? 19.893 -13.892 -47.692 1.00 86.50 588 ARG A O 1
ATOM 4713 N N . LEU A 1 589 ? 18.333 -12.316 -47.336 1.00 83.88 589 LEU A N 1
ATOM 4714 C CA . LEU A 1 589 ? 17.405 -13.151 -46.569 1.00 83.88 589 LEU A CA 1
ATOM 4715 C C . LEU A 1 589 ? 16.210 -13.600 -47.423 1.00 83.88 589 LEU A C 1
ATOM 4717 O O . LEU A 1 589 ? 15.782 -12.904 -48.345 1.00 83.88 589 LEU A O 1
ATOM 4721 N N . THR A 1 590 ? 15.622 -14.755 -47.085 1.00 72.25 590 THR A N 1
ATOM 4722 C CA . THR A 1 590 ? 14.333 -15.247 -47.635 1.00 72.25 590 THR A CA 1
ATOM 4723 C C . THR A 1 590 ? 14.279 -15.404 -49.165 1.00 72.25 590 THR A C 1
ATOM 4725 O O . THR A 1 590 ? 13.259 -15.124 -49.789 1.00 72.25 590 THR A O 1
ATOM 4728 N N . GLY A 1 591 ? 15.363 -15.875 -49.792 1.00 59.97 591 GLY A N 1
ATOM 4729 C CA . GLY A 1 591 ? 15.363 -16.155 -51.237 1.00 59.97 591 GLY A CA 1
ATOM 4730 C C . GLY A 1 591 ? 15.436 -14.896 -52.107 1.00 59.97 591 GLY A C 1
ATOM 4731 O O . GLY A 1 591 ? 14.673 -14.781 -53.055 1.00 59.97 591 GLY A O 1
ATOM 4732 N N . GLN A 1 592 ? 16.353 -13.975 -51.779 1.00 60.50 592 GLN A N 1
ATOM 4733 C CA . GLN A 1 592 ? 16.642 -12.683 -52.441 1.00 60.50 592 GLN A CA 1
ATOM 4734 C C . GLN A 1 592 ? 15.792 -11.465 -52.050 1.00 60.50 592 GLN A C 1
ATOM 4736 O O . GLN A 1 592 ? 16.106 -10.366 -52.508 1.00 60.50 592 GLN A O 1
ATOM 4741 N N . LYS A 1 593 ? 14.767 -11.625 -51.207 1.00 71.06 593 LYS A N 1
ATOM 4742 C CA . LYS A 1 593 ? 13.741 -10.592 -50.978 1.00 71.06 593 LYS A CA 1
ATOM 4743 C C . LYS A 1 593 ? 14.144 -9.443 -50.044 1.00 71.06 593 LYS A C 1
ATOM 4745 O O . LYS A 1 593 ? 13.403 -8.474 -49.961 1.00 71.06 593 LYS A O 1
ATOM 4750 N N . TYR A 1 594 ? 15.285 -9.532 -49.355 1.00 83.25 594 TYR A N 1
ATOM 4751 C CA . TYR A 1 594 ? 15.769 -8.459 -48.478 1.00 83.25 594 TYR A CA 1
ATOM 4752 C C . TYR A 1 594 ? 17.293 -8.509 -48.286 1.00 83.25 594 TYR A C 1
ATOM 4754 O O . TYR A 1 594 ? 17.847 -9.596 -48.093 1.00 83.25 594 TYR A O 1
ATOM 4762 N N . GLY A 1 595 ? 17.966 -7.357 -48.347 1.00 83.25 595 GLY A N 1
ATOM 4763 C CA . GLY A 1 595 ? 19.423 -7.204 -48.229 1.00 83.25 595 GLY A CA 1
ATOM 4764 C C . GLY A 1 595 ? 19.980 -6.064 -49.100 1.00 83.25 595 GLY A C 1
ATOM 4765 O O . GLY A 1 595 ? 19.221 -5.477 -49.871 1.00 83.25 595 GLY A O 1
ATOM 4766 N N . PRO A 1 596 ? 21.292 -5.766 -49.033 1.00 89.06 596 PRO A N 1
ATOM 4767 C CA . PRO A 1 596 ? 22.324 -6.510 -48.308 1.00 89.06 596 PRO A CA 1
ATOM 4768 C C . PRO A 1 596 ? 22.225 -6.357 -46.782 1.00 89.06 596 PRO A C 1
ATOM 4770 O O . PRO A 1 596 ? 21.917 -5.286 -46.274 1.00 89.06 596 PRO A O 1
ATOM 4773 N N . VAL A 1 597 ? 22.493 -7.445 -46.056 1.00 91.88 597 VAL A N 1
ATOM 4774 C CA . VAL A 1 597 ? 22.608 -7.476 -44.587 1.00 91.88 597 VAL A CA 1
ATOM 4775 C C . VAL A 1 597 ? 23.860 -8.238 -44.148 1.00 91.88 597 VAL A C 1
ATOM 4777 O O . VAL A 1 597 ? 24.478 -8.969 -44.926 1.00 91.88 597 VAL A O 1
ATOM 4780 N N . HIS A 1 598 ? 24.214 -8.108 -42.876 1.00 93.00 598 HIS A N 1
ATOM 4781 C CA . HIS A 1 598 ? 25.364 -8.750 -42.251 1.00 93.00 598 HIS A CA 1
ATOM 4782 C C . HIS A 1 598 ? 24.897 -9.614 -41.074 1.00 93.00 598 HIS A C 1
ATOM 4784 O O . HIS A 1 598 ? 23.971 -9.246 -40.355 1.00 93.00 598 HIS A O 1
ATOM 4790 N N . LEU A 1 599 ? 25.501 -10.783 -40.882 1.00 91.12 599 LEU A N 1
ATOM 4791 C CA . LEU A 1 599 ? 25.120 -11.736 -39.846 1.00 91.12 599 LEU A CA 1
ATOM 4792 C C . LEU A 1 599 ? 26.289 -12.036 -38.920 1.00 91.12 599 LEU A C 1
ATOM 4794 O O . LEU A 1 599 ? 27.388 -12.303 -39.395 1.00 91.12 599 LEU A O 1
ATOM 4798 N N . ALA A 1 600 ? 26.013 -12.113 -37.621 1.00 91.00 600 ALA A N 1
ATOM 4799 C CA . ALA A 1 600 ? 26.907 -12.717 -36.639 1.00 91.00 600 ALA A CA 1
ATOM 4800 C C . ALA A 1 600 ? 26.232 -13.945 -36.025 1.00 91.00 600 ALA A C 1
ATOM 4802 O O . ALA A 1 600 ? 25.146 -13.855 -35.441 1.00 91.00 600 ALA A O 1
ATOM 4803 N N . LEU A 1 601 ? 26.882 -15.098 -36.165 1.00 90.06 601 LEU A N 1
ATOM 4804 C CA . LEU A 1 601 ? 26.460 -16.364 -35.580 1.00 90.06 601 LEU A CA 1
ATOM 4805 C C . LEU A 1 601 ? 27.522 -16.805 -34.576 1.00 90.06 601 LEU A C 1
ATOM 4807 O O . LEU A 1 601 ? 28.698 -16.843 -34.919 1.00 90.06 601 LEU A O 1
ATOM 4811 N N . ALA A 1 602 ? 27.129 -17.158 -33.359 1.00 87.00 602 ALA A N 1
ATOM 4812 C CA . ALA A 1 602 ? 28.062 -17.574 -32.323 1.00 87.00 602 ALA A CA 1
ATOM 4813 C C . ALA A 1 602 ? 27.486 -18.665 -31.425 1.00 87.00 602 ALA A C 1
ATOM 4815 O O . ALA A 1 602 ? 26.282 -18.716 -31.154 1.00 87.00 602 ALA A O 1
ATOM 4816 N N . ARG A 1 603 ? 28.365 -19.533 -30.930 1.00 85.12 603 ARG A N 1
ATOM 4817 C CA . ARG A 1 603 ? 28.037 -20.564 -29.947 1.00 85.12 603 ARG A CA 1
ATOM 4818 C C . ARG A 1 603 ? 28.918 -20.369 -28.710 1.00 85.12 603 ARG A C 1
ATOM 4820 O O . ARG A 1 603 ? 30.085 -20.739 -28.757 1.00 85.12 603 ARG A O 1
ATOM 4827 N N . PRO A 1 604 ? 28.396 -19.797 -27.613 1.00 77.81 604 PRO A N 1
ATOM 4828 C CA . PRO A 1 604 ? 29.191 -19.542 -26.409 1.00 77.81 604 PRO A CA 1
ATOM 4829 C C . PRO A 1 604 ? 29.742 -20.832 -25.779 1.00 77.81 604 PRO A C 1
ATOM 4831 O O . PRO A 1 604 ? 29.089 -21.874 -25.845 1.00 77.81 604 PRO A O 1
ATOM 4834 N N . ALA A 1 605 ? 30.901 -20.764 -25.112 1.00 70.88 605 ALA A N 1
ATOM 4835 C CA . ALA A 1 605 ? 31.463 -21.876 -24.332 1.00 70.88 605 ALA A CA 1
ATOM 4836 C C . ALA A 1 605 ? 30.595 -22.266 -23.126 1.00 70.88 605 ALA A C 1
ATOM 4838 O O . ALA A 1 605 ? 30.578 -23.422 -22.698 1.00 70.88 605 ALA A O 1
ATOM 4839 N N . HIS A 1 606 ? 29.840 -21.303 -22.597 1.00 65.88 606 HIS A N 1
ATOM 4840 C CA . HIS A 1 606 ? 28.946 -21.473 -21.460 1.00 65.88 606 HIS A CA 1
ATOM 4841 C C . HIS A 1 606 ? 27.515 -21.092 -21.865 1.00 65.88 606 HIS A C 1
ATOM 4843 O O . HIS A 1 606 ? 27.145 -19.922 -21.875 1.00 65.88 606 HIS A O 1
ATOM 4849 N N . GLY A 1 607 ? 26.701 -22.087 -22.226 1.00 61.09 607 GLY A N 1
ATOM 4850 C CA . GLY A 1 607 ? 25.301 -21.896 -22.621 1.00 61.09 607 GLY A CA 1
ATOM 4851 C C . GLY A 1 607 ? 24.840 -22.935 -23.642 1.00 61.09 607 GLY A C 1
ATOM 4852 O O . GLY A 1 607 ? 25.644 -23.461 -24.404 1.00 61.09 607 GLY A O 1
ATOM 4853 N N . GLN A 1 608 ? 23.544 -23.261 -23.647 1.00 55.31 608 GLN A N 1
ATOM 4854 C CA . GLN A 1 608 ? 22.974 -24.207 -24.620 1.00 55.31 608 GLN A CA 1
ATOM 4855 C C . GLN A 1 608 ? 22.530 -23.528 -25.927 1.00 55.31 608 GLN A C 1
ATOM 4857 O O . GLN A 1 608 ? 22.453 -24.192 -26.958 1.00 55.31 608 GLN A O 1
ATOM 4862 N N . ASP A 1 609 ? 22.287 -22.213 -25.907 1.00 71.31 609 ASP A N 1
ATOM 4863 C CA . ASP A 1 609 ? 21.685 -21.491 -27.029 1.00 71.31 609 ASP A CA 1
ATOM 4864 C C . ASP A 1 609 ? 22.725 -20.832 -27.943 1.00 71.31 609 ASP A C 1
ATOM 4866 O O . ASP A 1 609 ? 23.572 -20.056 -27.499 1.00 71.31 609 ASP A O 1
ATOM 4870 N N . THR A 1 610 ? 22.593 -21.051 -29.253 1.00 83.31 610 THR A N 1
ATOM 4871 C CA . THR A 1 610 ? 23.327 -20.297 -30.277 1.00 83.31 610 THR A CA 1
ATOM 4872 C C . THR A 1 610 ? 22.782 -18.874 -30.409 1.00 83.31 610 THR A C 1
ATOM 4874 O O . THR A 1 610 ? 21.563 -18.640 -30.434 1.00 83.31 610 THR A O 1
ATOM 4877 N N . TRP A 1 611 ? 23.688 -17.913 -30.537 1.00 86.81 611 TRP A N 1
ATOM 4878 C CA . TRP A 1 611 ? 23.393 -16.514 -30.812 1.00 86.81 611 TRP A CA 1
ATOM 4879 C C . TRP A 1 611 ? 23.439 -16.311 -32.321 1.00 86.81 611 TRP A C 1
ATOM 4881 O O . TRP A 1 611 ? 24.392 -16.713 -32.976 1.00 86.81 611 TRP A O 1
ATOM 4891 N N . GLN A 1 612 ? 22.369 -15.767 -32.889 1.00 90.62 612 GLN A N 1
ATOM 4892 C CA . GLN A 1 612 ? 22.208 -15.622 -34.334 1.00 90.62 612 GLN A CA 1
ATOM 4893 C C . GLN A 1 612 ? 21.543 -14.274 -34.567 1.00 90.62 612 GLN A C 1
ATOM 4895 O O . GLN A 1 612 ? 20.359 -14.130 -34.259 1.00 90.62 612 GLN A O 1
ATOM 4900 N N . VAL A 1 613 ? 22.293 -13.282 -35.038 1.00 93.06 613 VAL A N 1
ATOM 4901 C CA . VAL A 1 613 ? 21.793 -11.916 -35.235 1.00 93.06 613 VAL A CA 1
ATOM 4902 C C . VAL A 1 613 ? 22.052 -11.431 -36.654 1.00 93.06 613 VAL A C 1
ATOM 4904 O O . VAL A 1 613 ? 23.025 -11.838 -37.289 1.00 93.06 613 VAL A O 1
ATOM 4907 N N . VAL A 1 614 ? 21.171 -10.559 -37.137 1.00 93.50 614 VAL A N 1
ATOM 4908 C CA . VAL A 1 614 ? 21.299 -9.829 -38.398 1.00 93.50 614 VAL A CA 1
ATOM 4909 C C . VAL A 1 614 ? 21.397 -8.333 -38.127 1.00 93.50 614 VAL A C 1
ATOM 4911 O O . VAL A 1 614 ? 20.750 -7.828 -37.210 1.00 93.50 614 VAL A O 1
ATOM 4914 N N . SER A 1 615 ? 22.194 -7.642 -38.932 1.00 94.56 615 SER A N 1
ATOM 4915 C CA . SER A 1 615 ? 22.463 -6.212 -38.858 1.00 94.56 615 SER A CA 1
ATOM 4916 C C . SER A 1 615 ? 22.490 -5.587 -40.253 1.00 94.56 615 SER A C 1
ATOM 4918 O O . SER A 1 615 ? 22.873 -6.246 -41.223 1.00 94.56 615 SER A O 1
ATOM 4920 N N . ASN A 1 616 ? 22.098 -4.317 -40.364 1.00 94.06 616 ASN A N 1
ATOM 4921 C CA . ASN A 1 616 ? 22.327 -3.507 -41.569 1.00 94.06 616 ASN A CA 1
ATOM 4922 C C . ASN A 1 616 ? 23.745 -2.908 -41.624 1.00 94.06 616 ASN A C 1
ATOM 4924 O O . ASN A 1 616 ? 24.149 -2.410 -42.667 1.00 94.06 616 ASN A O 1
ATOM 4928 N N . GLU A 1 617 ? 24.500 -2.977 -40.526 1.00 93.88 617 GLU A N 1
ATOM 4929 C CA . GLU A 1 617 ? 25.925 -2.636 -40.461 1.00 93.88 617 GLU A CA 1
ATOM 4930 C C . GLU A 1 617 ? 26.799 -3.903 -40.454 1.00 93.88 617 GLU A C 1
ATOM 4932 O O . GLU A 1 617 ? 26.350 -4.935 -39.934 1.00 93.88 617 GLU A O 1
ATOM 4937 N N . PRO A 1 618 ? 28.051 -3.843 -40.951 1.00 92.88 618 PRO A N 1
ATOM 4938 C CA . PRO A 1 618 ? 29.013 -4.937 -40.849 1.00 92.88 618 PRO A CA 1
ATOM 4939 C C . PRO A 1 618 ? 29.130 -5.492 -39.429 1.00 92.88 618 PRO A C 1
ATOM 4941 O O . PRO A 1 618 ? 29.308 -4.752 -38.463 1.00 92.88 618 PRO A O 1
ATOM 4944 N N . THR A 1 619 ? 29.018 -6.813 -39.306 1.00 90.75 619 THR A N 1
ATOM 4945 C CA . THR A 1 619 ? 29.019 -7.494 -38.011 1.00 90.75 619 THR A CA 1
ATOM 4946 C C . THR A 1 619 ? 30.416 -7.901 -37.544 1.00 90.75 619 THR A C 1
ATOM 4948 O O . THR A 1 619 ? 31.270 -8.302 -38.328 1.00 90.75 619 THR A O 1
ATOM 4951 N N . SER A 1 620 ? 30.633 -7.869 -36.236 1.00 87.44 620 SER A N 1
ATOM 4952 C CA . SER A 1 620 ? 31.841 -8.345 -35.554 1.00 87.44 620 SER A CA 1
ATOM 4953 C C . SER A 1 620 ? 31.447 -8.998 -34.219 1.00 87.44 620 SER A C 1
ATOM 4955 O O . SER A 1 620 ? 30.256 -9.095 -33.907 1.00 87.44 620 SER A O 1
ATOM 4957 N N . LEU A 1 621 ? 32.403 -9.436 -33.388 1.00 80.44 621 LEU A N 1
ATOM 4958 C CA . LEU A 1 621 ? 32.048 -9.848 -32.019 1.00 80.44 621 LEU A CA 1
ATOM 4959 C C . LEU A 1 621 ? 31.493 -8.690 -31.177 1.00 80.44 621 LEU A C 1
ATOM 4961 O O . LEU A 1 621 ? 30.631 -8.933 -30.336 1.00 80.44 621 LEU A O 1
ATOM 4965 N N . GLU A 1 622 ? 31.892 -7.444 -31.445 1.00 83.56 622 GLU A N 1
ATOM 4966 C CA . GLU A 1 622 ? 31.308 -6.267 -30.786 1.00 83.56 622 GLU A CA 1
ATOM 4967 C C . GLU A 1 622 ? 29.796 -6.184 -31.053 1.00 83.56 622 GLU A C 1
ATOM 4969 O O . GLU A 1 622 ? 29.017 -5.815 -30.179 1.00 83.56 622 GLU A O 1
ATOM 4974 N N . THR A 1 623 ? 29.330 -6.623 -32.229 1.00 88.25 623 THR A N 1
ATOM 4975 C CA . THR A 1 623 ? 27.890 -6.725 -32.518 1.00 88.25 623 THR A CA 1
ATOM 4976 C C . THR A 1 623 ? 27.171 -7.636 -31.521 1.00 88.25 623 THR A C 1
ATOM 4978 O O . THR A 1 623 ? 26.054 -7.330 -31.101 1.00 88.25 623 THR A O 1
ATOM 4981 N N . LEU A 1 624 ? 27.791 -8.752 -31.128 1.00 84.12 624 LEU A N 1
ATOM 4982 C CA . LEU A 1 624 ? 27.215 -9.682 -30.156 1.00 84.12 624 LEU A CA 1
ATOM 4983 C C . LEU A 1 624 ? 27.253 -9.100 -28.741 1.00 84.12 624 LEU A C 1
ATOM 4985 O O . LEU A 1 624 ? 26.285 -9.264 -28.001 1.00 84.12 624 LEU A O 1
ATOM 4989 N N . GLU A 1 625 ? 28.312 -8.373 -28.385 1.00 79.94 625 GLU A N 1
ATOM 4990 C CA . GLU A 1 625 ? 28.387 -7.636 -27.121 1.00 79.94 625 GLU A CA 1
ATOM 4991 C C . GLU A 1 625 ? 27.272 -6.587 -27.027 1.00 79.94 625 GLU A C 1
ATOM 4993 O O . GLU A 1 625 ? 26.482 -6.606 -26.081 1.00 79.94 625 GLU A O 1
ATOM 4998 N N . VAL A 1 626 ? 27.111 -5.755 -28.058 1.00 85.00 626 VAL A N 1
ATOM 4999 C CA . VAL A 1 626 ? 26.039 -4.754 -28.131 1.00 85.00 626 VAL A CA 1
ATOM 5000 C C . VAL A 1 626 ? 24.664 -5.420 -28.083 1.00 85.00 626 VAL A C 1
ATOM 5002 O O . VAL A 1 626 ? 23.768 -4.936 -27.394 1.00 85.00 626 VAL A O 1
ATOM 5005 N N . TYR A 1 627 ? 24.479 -6.555 -28.764 1.00 87.75 627 TYR A N 1
ATOM 5006 C CA . TYR A 1 627 ? 23.228 -7.309 -28.688 1.00 87.75 627 TYR A CA 1
ATOM 5007 C C . TYR A 1 627 ? 22.953 -7.849 -27.274 1.00 87.75 627 TYR A C 1
ATOM 5009 O O . TYR A 1 627 ? 21.796 -7.891 -26.849 1.00 87.75 627 TYR A O 1
ATOM 5017 N N . SER A 1 628 ? 23.989 -8.215 -26.512 1.00 81.31 628 SER A N 1
ATOM 5018 C CA . SER A 1 628 ? 23.840 -8.671 -25.124 1.00 81.31 628 SER A CA 1
ATOM 5019 C C . SER A 1 628 ? 23.221 -7.598 -24.216 1.00 81.31 628 SER A C 1
ATOM 5021 O O . SER A 1 628 ? 22.483 -7.918 -23.285 1.00 81.31 628 SER A O 1
ATOM 5023 N N . GLU A 1 629 ? 23.399 -6.312 -24.524 1.00 81.56 629 GLU A N 1
ATOM 5024 C CA . GLU A 1 629 ? 22.782 -5.226 -23.756 1.00 81.56 629 GLU A CA 1
ATOM 5025 C C . GLU A 1 629 ? 21.246 -5.237 -23.835 1.00 81.56 629 GLU A C 1
ATOM 5027 O O . GLU A 1 629 ? 20.583 -4.717 -22.932 1.00 81.56 629 GLU A O 1
ATOM 5032 N N . ARG A 1 630 ? 20.653 -5.905 -24.842 1.00 83.00 630 ARG A N 1
ATOM 5033 C CA . ARG A 1 630 ? 19.196 -6.109 -24.959 1.00 83.00 630 ARG A CA 1
ATOM 5034 C C . ARG A 1 630 ? 18.603 -6.772 -23.711 1.00 83.00 630 ARG A C 1
ATOM 5036 O O . ARG A 1 630 ? 17.467 -6.463 -23.350 1.00 83.00 630 ARG A O 1
ATOM 5043 N N . PHE A 1 631 ? 19.359 -7.620 -23.002 1.00 74.50 631 PHE A N 1
ATOM 5044 C CA . PHE A 1 631 ? 18.909 -8.239 -21.744 1.00 74.50 631 PHE A CA 1
ATOM 5045 C C . PHE A 1 631 ? 18.546 -7.204 -20.659 1.00 74.50 631 PHE A C 1
ATOM 5047 O O . PHE A 1 631 ? 17.778 -7.509 -19.746 1.00 74.50 631 PHE A O 1
ATOM 5054 N N . GLY A 1 632 ? 19.002 -5.949 -20.780 1.00 64.50 632 GLY A N 1
ATOM 5055 C CA . GLY A 1 632 ? 18.568 -4.839 -19.928 1.00 64.50 632 GLY A CA 1
ATOM 5056 C C . GLY A 1 632 ? 17.057 -4.559 -19.971 1.00 64.50 632 GLY A C 1
ATOM 5057 O O . GLY A 1 632 ? 16.518 -4.012 -19.007 1.00 64.50 632 GLY A O 1
ATOM 5058 N N . ILE A 1 633 ? 16.351 -4.965 -21.035 1.00 69.94 633 ILE A N 1
ATOM 5059 C CA . ILE A 1 633 ? 14.883 -4.892 -21.099 1.00 69.94 633 ILE A CA 1
ATOM 5060 C C . ILE A 1 633 ? 14.207 -5.902 -20.182 1.00 69.94 633 ILE A C 1
ATOM 5062 O O . ILE A 1 633 ? 13.233 -5.552 -19.516 1.00 69.94 633 ILE A O 1
ATOM 5066 N N . GLU A 1 634 ? 14.715 -7.130 -20.112 1.00 74.25 634 GLU A N 1
ATOM 5067 C CA . GLU A 1 634 ? 14.147 -8.161 -19.239 1.00 74.25 634 GLU A CA 1
ATOM 5068 C C . GLU A 1 634 ? 14.224 -7.704 -17.778 1.00 74.25 634 GLU A C 1
ATOM 5070 O O . GLU A 1 634 ? 13.257 -7.823 -17.028 1.00 74.25 634 GLU A O 1
ATOM 5075 N N . GLU A 1 635 ? 15.330 -7.055 -17.405 1.00 76.12 635 GLU A N 1
ATOM 5076 C CA . GLU A 1 635 ? 15.489 -6.364 -16.124 1.00 76.12 635 GLU A CA 1
ATOM 5077 C C . GLU A 1 635 ? 14.480 -5.217 -15.930 1.00 76.12 635 GLU A C 1
ATOM 5079 O O . GLU A 1 635 ? 13.972 -5.039 -14.823 1.00 76.12 635 GLU A O 1
ATOM 5084 N N . GLY A 1 636 ? 14.143 -4.470 -16.985 1.00 78.06 636 GLY A N 1
ATOM 5085 C CA . GLY A 1 636 ? 13.101 -3.437 -16.957 1.00 78.06 636 GLY A CA 1
ATOM 5086 C C . GLY A 1 636 ? 11.695 -4.002 -16.719 1.00 78.06 636 GLY A C 1
ATOM 5087 O O . GLY A 1 636 ? 10.959 -3.496 -15.872 1.00 78.06 636 GLY A O 1
ATOM 5088 N N . PHE A 1 637 ? 11.318 -5.093 -17.393 1.00 80.06 637 PHE A N 1
ATOM 5089 C CA . PHE A 1 637 ? 10.045 -5.771 -17.117 1.00 80.06 637 PHE A CA 1
ATOM 5090 C C . PHE A 1 637 ? 10.027 -6.452 -15.750 1.00 80.06 637 PHE A C 1
ATOM 5092 O O . PHE A 1 637 ? 8.981 -6.489 -15.097 1.00 80.06 637 PHE A O 1
ATOM 5099 N N . LEU A 1 638 ? 11.167 -6.966 -15.285 1.00 82.00 638 LEU A N 1
ATOM 5100 C CA . LEU A 1 638 ? 11.306 -7.448 -13.917 1.00 82.00 638 LEU A CA 1
ATOM 5101 C C . LEU A 1 638 ? 11.070 -6.309 -12.922 1.00 82.00 638 LEU A C 1
ATOM 5103 O O . LEU A 1 638 ? 10.306 -6.512 -11.981 1.00 82.00 638 LEU A O 1
ATOM 5107 N N . ASP A 1 639 ? 11.652 -5.125 -13.132 1.00 85.69 639 ASP A N 1
ATOM 5108 C CA . ASP A 1 639 ? 11.430 -3.948 -12.284 1.00 85.69 639 ASP A CA 1
ATOM 5109 C C . ASP A 1 639 ? 9.943 -3.547 -12.247 1.00 85.69 639 ASP A C 1
ATOM 5111 O O . ASP A 1 639 ? 9.400 -3.349 -11.158 1.00 85.69 639 ASP A O 1
ATOM 5115 N N . ASP A 1 640 ? 9.247 -3.529 -13.388 1.00 84.50 640 ASP A N 1
ATOM 5116 C CA . ASP A 1 640 ? 7.801 -3.268 -13.441 1.00 84.50 640 ASP A CA 1
ATOM 5117 C C . ASP A 1 640 ? 6.983 -4.321 -12.681 1.00 84.50 640 ASP A C 1
ATOM 5119 O O . ASP A 1 640 ? 6.032 -3.989 -11.969 1.00 84.50 640 ASP A O 1
ATOM 5123 N N . LYS A 1 641 ? 7.348 -5.600 -12.814 1.00 83.25 641 LYS A N 1
ATOM 5124 C CA . LYS A 1 641 ? 6.676 -6.739 -12.177 1.00 83.25 641 LYS A CA 1
ATOM 5125 C C . LYS A 1 641 ? 7.250 -6.997 -10.779 1.00 83.25 641 LYS A C 1
ATOM 5127 O O . LYS A 1 641 ? 7.142 -6.164 -9.887 1.00 83.25 641 LYS A O 1
ATOM 5132 N N . SER A 1 642 ? 7.813 -8.171 -10.515 1.00 78.50 642 SER A N 1
ATOM 5133 C CA . SER A 1 642 ? 8.176 -8.606 -9.157 1.00 78.50 642 SER A CA 1
ATOM 5134 C C . SER A 1 642 ? 9.412 -7.918 -8.558 1.00 78.50 642 SER A C 1
ATOM 5136 O O . SER A 1 642 ? 9.654 -8.037 -7.358 1.00 78.50 642 SER A O 1
ATOM 5138 N N . GLY A 1 643 ? 10.215 -7.238 -9.374 1.00 70.75 643 GLY A N 1
ATOM 5139 C CA . GLY A 1 643 ? 11.507 -6.656 -9.011 1.00 70.75 643 GLY A CA 1
ATOM 5140 C C . GLY A 1 643 ? 11.405 -5.341 -8.243 1.00 70.75 643 GLY A C 1
ATOM 5141 O O . GLY A 1 643 ? 12.189 -5.129 -7.309 1.00 70.75 643 GLY A O 1
ATOM 5142 N N . LEU A 1 644 ? 10.430 -4.487 -8.580 1.00 82.31 644 LEU A N 1
ATOM 5143 C CA . LEU A 1 644 ? 10.206 -3.238 -7.857 1.00 82.31 644 LEU A CA 1
ATOM 5144 C C . LEU A 1 644 ? 8.737 -2.843 -7.709 1.00 82.31 644 LEU A C 1
ATOM 5146 O O . LEU A 1 644 ? 8.314 -2.644 -6.574 1.00 82.31 644 LEU A O 1
ATOM 5150 N N . PHE A 1 645 ? 7.988 -2.690 -8.802 1.00 89.00 645 PHE A N 1
ATOM 5151 C CA . PHE A 1 645 ? 6.697 -1.998 -8.793 1.00 89.00 645 PHE A CA 1
ATOM 5152 C C . PHE A 1 645 ? 5.470 -2.904 -8.695 1.00 89.00 645 PHE A C 1
ATOM 5154 O O . PHE A 1 645 ? 4.396 -2.398 -8.406 1.00 89.00 645 PHE A O 1
ATOM 5161 N N . GLN A 1 646 ? 5.577 -4.219 -8.849 1.00 88.19 646 GLN A N 1
ATOM 5162 C CA . GLN A 1 646 ? 4.464 -5.170 -8.687 1.00 88.19 646 GLN A CA 1
ATOM 5163 C C . GLN A 1 646 ? 3.253 -4.846 -9.587 1.00 88.19 646 GLN A C 1
ATOM 5165 O O . GLN A 1 646 ? 2.111 -4.915 -9.141 1.00 88.19 646 GLN A O 1
ATOM 5170 N N . LEU A 1 647 ? 3.483 -4.504 -10.863 1.00 88.44 647 LEU A N 1
ATOM 5171 C CA . LEU A 1 647 ? 2.452 -4.121 -11.846 1.00 88.44 647 LEU A CA 1
ATOM 5172 C C . LEU A 1 647 ? 1.261 -5.089 -11.908 1.00 88.44 647 LEU A C 1
ATOM 5174 O O . LEU A 1 647 ? 0.109 -4.662 -12.012 1.00 88.44 647 LEU A O 1
ATOM 5178 N N . GLU A 1 648 ? 1.511 -6.393 -11.801 1.00 85.88 648 GLU A N 1
ATOM 5179 C CA . GLU A 1 648 ? 0.458 -7.412 -11.863 1.00 85.88 648 GLU A CA 1
ATOM 5180 C C . GLU A 1 648 ? -0.457 -7.415 -10.616 1.00 85.88 648 GLU A C 1
ATOM 5182 O O . GLU A 1 648 ? -1.608 -7.844 -10.697 1.00 85.88 648 GLU A O 1
ATOM 5187 N N . GLU A 1 649 ? -0.035 -6.832 -9.487 1.00 86.06 649 GLU A N 1
ATOM 5188 C CA . GLU A 1 649 ? -0.903 -6.625 -8.315 1.00 86.06 649 GLU A CA 1
ATOM 5189 C C . GLU A 1 649 ? -1.923 -5.485 -8.516 1.00 86.06 649 GLU A C 1
ATOM 5191 O O . GLU A 1 649 ? -2.811 -5.300 -7.683 1.00 86.06 649 GLU A O 1
ATOM 5196 N N . SER A 1 650 ? -1.836 -4.709 -9.606 1.00 85.88 650 SER A N 1
ATOM 5197 C CA . SER A 1 650 ? -2.774 -3.609 -9.891 1.00 85.88 650 SER A CA 1
ATOM 5198 C C . SER A 1 650 ? -4.211 -4.081 -10.128 1.00 85.88 650 SER A C 1
ATOM 5200 O O . SER A 1 650 ? -5.154 -3.337 -9.867 1.00 85.88 650 SER A O 1
ATOM 5202 N N . MET A 1 651 ? -4.380 -5.310 -10.631 1.00 78.88 651 MET A N 1
ATOM 5203 C CA . MET A 1 651 ? -5.666 -5.903 -11.019 1.00 78.88 651 MET A CA 1
ATOM 5204 C C . MET A 1 651 ? -6.486 -5.077 -12.036 1.00 78.88 651 MET A C 1
ATOM 5206 O O . MET A 1 651 ? -7.674 -5.339 -12.221 1.00 78.88 651 MET A O 1
ATOM 5210 N N . LEU A 1 652 ? -5.872 -4.116 -12.741 1.00 87.88 652 LEU A N 1
ATOM 5211 C CA . LEU A 1 652 ? -6.531 -3.371 -13.818 1.00 87.88 652 LEU A CA 1
ATOM 5212 C C . LEU A 1 652 ? -6.730 -4.279 -15.042 1.00 87.88 652 LEU A C 1
ATOM 5214 O O . LEU A 1 652 ? -5.837 -5.037 -15.424 1.00 87.88 652 LEU A O 1
ATOM 5218 N N . ARG A 1 653 ? -7.929 -4.242 -15.631 1.00 91.50 653 ARG A N 1
ATOM 5219 C CA . ARG A 1 653 ? -8.348 -5.084 -16.768 1.00 91.50 653 ARG A CA 1
ATOM 5220 C C . ARG A 1 653 ? -8.964 -4.221 -17.869 1.00 91.50 653 ARG A C 1
ATOM 5222 O O . ARG A 1 653 ? -10.108 -4.420 -18.261 1.00 91.50 653 ARG A O 1
ATOM 5229 N N . ASP A 1 654 ? -8.217 -3.211 -18.297 1.00 93.88 654 ASP A N 1
ATOM 5230 C CA . ASP A 1 654 ? -8.598 -2.301 -19.377 1.00 93.88 654 ASP A CA 1
ATOM 5231 C C . ASP A 1 654 ? -7.338 -1.771 -20.069 1.00 93.88 654 ASP A C 1
ATOM 5233 O O . ASP A 1 654 ? -6.377 -1.410 -19.390 1.00 93.88 654 ASP A O 1
ATOM 5237 N N . GLU A 1 655 ? -7.346 -1.735 -21.401 1.00 93.00 655 GLU A N 1
ATOM 5238 C CA . GLU A 1 655 ? -6.199 -1.334 -22.225 1.00 93.00 655 GLU A CA 1
ATOM 5239 C C . GLU A 1 655 ? -5.756 0.104 -21.926 1.00 93.00 655 GLU A C 1
ATOM 5241 O O . GLU A 1 655 ? -4.601 0.342 -21.573 1.00 93.00 655 GLU A O 1
ATOM 5246 N N . GLY A 1 656 ? -6.698 1.051 -21.955 1.00 93.12 656 GLY A N 1
ATOM 5247 C CA . GLY A 1 656 ? -6.411 2.467 -21.736 1.00 93.12 656 GLY A CA 1
ATOM 5248 C C . GLY A 1 656 ? -5.972 2.770 -20.304 1.00 93.12 656 GLY A C 1
ATOM 5249 O O . GLY A 1 656 ? -5.079 3.592 -20.091 1.00 93.12 656 GLY A O 1
ATOM 5250 N N . LYS A 1 657 ? -6.550 2.090 -19.303 1.00 94.56 657 LYS A N 1
ATOM 5251 C CA . LYS A 1 657 ? -6.099 2.219 -17.904 1.00 94.56 657 LYS A CA 1
ATOM 5252 C C . LYS A 1 657 ? -4.697 1.661 -17.707 1.00 94.56 657 LYS A C 1
ATOM 5254 O O . LYS A 1 657 ? -3.919 2.251 -16.960 1.00 94.56 657 LYS A O 1
ATOM 5259 N N . LEU A 1 658 ? -4.386 0.523 -18.330 1.00 94.06 658 LEU A N 1
ATOM 5260 C CA . LEU A 1 658 ? -3.065 -0.096 -18.238 1.00 94.06 658 LEU A CA 1
ATOM 5261 C C . LEU A 1 658 ? -2.005 0.771 -18.911 1.00 94.06 658 LEU A C 1
ATOM 5263 O O . LEU A 1 658 ? -0.941 0.959 -18.329 1.00 94.06 658 LEU A O 1
ATOM 5267 N N . GLU A 1 659 ? -2.304 1.366 -20.063 1.00 94.56 659 GLU A N 1
ATOM 5268 C CA . GLU A 1 659 ? -1.396 2.300 -20.731 1.00 94.56 659 GLU A CA 1
ATOM 5269 C C . GLU A 1 659 ? -1.128 3.548 -19.874 1.00 94.56 659 GLU A C 1
ATOM 5271 O O . GLU A 1 659 ? 0.024 3.918 -19.643 1.00 94.56 659 GLU A O 1
ATOM 5276 N N . ARG A 1 660 ? -2.174 4.143 -19.286 1.00 95.06 660 ARG A N 1
ATOM 5277 C CA . ARG A 1 660 ? -2.032 5.266 -18.343 1.00 95.06 660 ARG A CA 1
ATOM 5278 C C . ARG A 1 660 ? -1.316 4.889 -17.048 1.00 95.06 660 ARG A C 1
ATOM 5280 O O . ARG A 1 660 ? -0.623 5.726 -16.478 1.00 95.06 660 ARG A O 1
ATOM 5287 N N . LEU A 1 661 ? -1.434 3.649 -16.578 1.00 95.12 661 LEU A N 1
ATOM 5288 C CA . LEU A 1 661 ? -0.613 3.158 -15.472 1.00 95.12 661 LEU A CA 1
ATOM 5289 C C . LEU A 1 661 ? 0.855 3.029 -15.906 1.00 95.12 661 LEU A C 1
ATOM 5291 O O . LEU A 1 661 ? 1.737 3.479 -15.178 1.00 95.12 661 LEU A O 1
ATOM 5295 N N . CYS A 1 662 ? 1.125 2.503 -17.104 1.00 94.69 662 CYS A N 1
ATOM 5296 C CA . CYS A 1 662 ? 2.476 2.407 -17.662 1.00 94.69 662 CYS A CA 1
ATOM 5297 C C . CYS A 1 662 ? 3.144 3.777 -17.836 1.00 94.69 662 CYS A C 1
ATOM 5299 O O . CYS A 1 662 ? 4.353 3.878 -17.640 1.00 94.69 662 CYS A O 1
ATOM 5301 N N . LEU A 1 663 ? 2.383 4.841 -18.116 1.00 95.31 663 LEU A N 1
ATOM 5302 C CA . LEU A 1 663 ? 2.878 6.223 -18.060 1.00 95.31 663 LEU A CA 1
ATOM 5303 C C . LEU A 1 663 ? 3.455 6.561 -16.671 1.00 95.31 663 LEU A C 1
ATOM 5305 O O . LEU A 1 663 ? 4.561 7.091 -16.575 1.00 95.31 663 LEU A O 1
ATOM 5309 N N . ILE A 1 664 ? 2.742 6.226 -15.588 1.00 96.50 664 ILE A N 1
ATOM 5310 C CA . ILE A 1 664 ? 3.207 6.482 -14.212 1.00 96.50 664 ILE A CA 1
ATOM 5311 C C . ILE A 1 664 ? 4.487 5.692 -13.908 1.00 96.50 664 ILE A C 1
ATOM 5313 O O . ILE A 1 664 ? 5.412 6.245 -13.310 1.00 96.50 664 ILE A O 1
ATOM 5317 N N . LEU A 1 665 ? 4.570 4.430 -14.351 1.00 95.38 665 LEU A N 1
ATOM 5318 C CA . LEU A 1 665 ? 5.787 3.620 -14.218 1.00 95.38 665 LEU A CA 1
ATOM 5319 C C . LEU A 1 665 ? 6.946 4.214 -15.029 1.00 95.38 665 LEU A C 1
ATOM 5321 O O . LEU A 1 665 ? 8.053 4.317 -14.511 1.00 95.38 665 LEU A O 1
ATOM 5325 N N . SER A 1 666 ? 6.691 4.668 -16.257 1.00 95.62 666 SER A N 1
ATOM 5326 C CA . SER A 1 666 ? 7.713 5.247 -17.139 1.00 95.62 666 SER A CA 1
ATOM 5327 C C . SER A 1 666 ? 8.317 6.520 -16.547 1.00 95.62 666 SER A C 1
ATOM 5329 O O . SER A 1 666 ? 9.539 6.644 -16.479 1.00 95.62 666 SER A O 1
ATOM 5331 N N . LEU A 1 667 ? 7.480 7.422 -16.020 1.00 96.62 667 LEU A N 1
ATOM 5332 C CA . LEU A 1 667 ? 7.934 8.619 -15.304 1.00 96.62 667 LEU A CA 1
ATOM 5333 C C . LEU A 1 667 ? 8.763 8.262 -14.064 1.00 96.62 667 LEU A C 1
ATOM 5335 O O . LEU A 1 667 ? 9.834 8.829 -13.858 1.00 96.62 667 LEU A O 1
ATOM 5339 N N . ALA A 1 668 ? 8.302 7.306 -13.251 1.00 96.62 668 ALA A N 1
ATOM 5340 C CA . ALA A 1 668 ? 9.042 6.871 -12.069 1.00 96.62 668 ALA A CA 1
ATOM 5341 C C . ALA A 1 668 ? 10.404 6.262 -12.437 1.00 96.62 668 ALA A C 1
ATOM 5343 O O . ALA A 1 668 ? 11.406 6.601 -11.813 1.00 96.62 668 ALA A O 1
ATOM 5344 N N . THR A 1 669 ? 10.459 5.408 -13.460 1.00 95.88 669 THR A N 1
ATOM 5345 C CA . THR A 1 669 ? 11.700 4.801 -13.956 1.00 95.88 669 THR A CA 1
ATOM 5346 C C . THR A 1 669 ? 12.674 5.858 -14.465 1.00 95.88 669 THR A C 1
ATOM 5348 O O . THR A 1 669 ? 13.831 5.844 -14.049 1.00 95.88 669 THR A O 1
ATOM 5351 N N . LEU A 1 670 ? 12.213 6.811 -15.282 1.00 96.44 670 LEU A N 1
ATOM 5352 C CA . LEU A 1 670 ? 13.036 7.918 -15.773 1.00 96.44 670 LEU A CA 1
ATOM 5353 C C . LEU A 1 670 ? 13.641 8.721 -14.612 1.00 96.44 670 LEU A C 1
ATOM 5355 O O . LEU A 1 670 ? 14.853 8.907 -14.553 1.00 96.44 670 LEU A O 1
ATOM 5359 N N . PHE A 1 671 ? 12.818 9.134 -13.645 1.00 96.56 671 PHE A N 1
ATOM 5360 C CA . PHE A 1 671 ? 13.274 9.917 -12.494 1.00 96.56 671 PHE A CA 1
ATOM 5361 C C . PHE A 1 671 ? 14.263 9.157 -11.609 1.00 96.56 671 PHE A C 1
ATOM 5363 O O . PHE A 1 671 ? 15.272 9.720 -11.189 1.00 96.56 671 PHE A O 1
ATOM 5370 N N . LEU A 1 672 ? 14.006 7.877 -11.339 1.00 95.94 672 LEU A N 1
ATOM 5371 C CA . LEU A 1 672 ? 14.892 7.052 -10.521 1.00 95.94 672 LEU A CA 1
ATOM 5372 C C . LEU A 1 672 ? 16.227 6.782 -11.212 1.00 95.94 672 LEU A C 1
ATOM 5374 O O . LEU A 1 672 ? 17.264 6.818 -10.557 1.00 95.94 672 LEU A O 1
ATOM 5378 N N . VAL A 1 673 ? 16.220 6.513 -12.517 1.00 94.88 673 VAL A N 1
ATOM 5379 C CA . VAL A 1 673 ? 17.456 6.274 -13.268 1.00 94.88 673 VAL A CA 1
ATOM 5380 C C . VAL A 1 673 ? 18.280 7.557 -13.373 1.00 94.88 673 VAL A C 1
ATOM 5382 O O . VAL A 1 673 ? 19.471 7.508 -13.075 1.00 94.88 673 VAL A O 1
ATOM 5385 N N . SER A 1 674 ? 17.662 8.703 -13.679 1.00 95.19 674 SER A N 1
ATOM 5386 C CA . SER A 1 674 ? 18.357 9.998 -13.708 1.00 95.19 674 SER A CA 1
ATOM 5387 C C . SER A 1 674 ? 18.957 10.384 -12.352 1.00 95.19 674 SER A C 1
ATOM 5389 O O . SER A 1 674 ? 20.106 10.811 -12.291 1.00 95.19 674 SER A O 1
ATOM 5391 N N . GLU A 1 675 ? 18.223 10.205 -11.248 1.00 94.62 675 GLU A N 1
ATOM 5392 C CA . GLU A 1 675 ? 18.757 10.493 -9.907 1.00 94.62 675 GLU A CA 1
ATOM 5393 C C . GLU A 1 675 ? 19.894 9.531 -9.532 1.00 94.62 675 GLU A C 1
ATOM 5395 O O . GLU A 1 675 ? 20.863 9.922 -8.881 1.00 94.62 675 GLU A O 1
ATOM 5400 N N . GLY A 1 676 ? 19.791 8.266 -9.949 1.00 93.00 676 GLY A N 1
ATOM 5401 C CA . GLY A 1 676 ? 20.849 7.280 -9.770 1.00 93.00 676 GLY A CA 1
ATOM 5402 C C . GLY A 1 676 ? 22.125 7.659 -10.513 1.00 93.00 676 GLY A C 1
ATOM 5403 O O . GLY A 1 676 ? 23.204 7.601 -9.927 1.00 93.00 676 GLY A O 1
ATOM 5404 N N . ASP A 1 677 ? 21.999 8.078 -11.772 1.00 92.00 677 ASP A N 1
ATOM 5405 C CA . ASP A 1 677 ? 23.123 8.490 -12.617 1.00 92.00 677 ASP A CA 1
ATOM 5406 C C . ASP A 1 677 ? 23.817 9.728 -12.047 1.00 92.00 677 ASP A C 1
ATOM 5408 O O . ASP A 1 677 ? 25.021 9.702 -11.797 1.00 92.00 677 ASP A O 1
ATOM 5412 N N . ALA A 1 678 ? 23.040 10.749 -11.674 1.00 92.06 678 ALA A N 1
ATOM 5413 C CA . ALA A 1 678 ? 23.555 11.939 -11.004 1.00 92.06 678 ALA A CA 1
ATOM 5414 C C . ALA A 1 678 ? 24.264 11.607 -9.678 1.00 92.06 678 ALA A C 1
ATOM 5416 O O . ALA A 1 678 ? 25.328 12.151 -9.384 1.00 92.06 678 ALA A O 1
ATOM 5417 N N . CYS A 1 679 ? 23.709 10.689 -8.879 1.00 91.19 679 CYS A N 1
ATOM 5418 C CA . CYS A 1 679 ? 24.320 10.244 -7.627 1.00 91.19 679 CYS A CA 1
ATOM 5419 C C . CYS A 1 679 ? 25.687 9.583 -7.855 1.00 91.19 679 CYS A C 1
ATOM 5421 O O . CYS A 1 679 ? 26.626 9.826 -7.096 1.00 91.19 679 CYS A O 1
ATOM 5423 N N . VAL A 1 680 ? 25.819 8.764 -8.898 1.00 90.06 680 VAL A N 1
ATOM 5424 C CA . VAL A 1 680 ? 27.088 8.114 -9.240 1.00 90.06 680 VAL A CA 1
ATOM 5425 C C . VAL A 1 680 ? 28.087 9.122 -9.803 1.00 90.06 680 VAL A C 1
ATOM 5427 O O . VAL A 1 680 ? 29.216 9.161 -9.320 1.00 90.06 680 VAL A O 1
ATOM 5430 N N . ALA A 1 681 ? 27.670 9.971 -10.743 1.00 89.38 681 ALA A N 1
ATOM 5431 C CA . ALA A 1 681 ? 28.520 10.989 -11.361 1.00 89.38 681 ALA A CA 1
ATOM 5432 C C . ALA A 1 681 ? 29.097 11.985 -10.338 1.00 89.38 681 ALA A C 1
ATOM 5434 O O . ALA A 1 681 ? 30.229 12.435 -10.475 1.00 89.38 681 ALA A O 1
ATOM 5435 N N . GLN A 1 682 ? 28.354 12.285 -9.269 1.00 89.62 682 GLN A N 1
ATOM 5436 C CA . GLN A 1 682 ? 28.811 13.140 -8.164 1.00 89.62 682 GLN A CA 1
ATOM 5437 C C . GLN A 1 682 ? 29.705 12.414 -7.139 1.00 89.62 682 GLN A C 1
ATOM 5439 O O . GLN A 1 682 ? 30.060 12.991 -6.116 1.00 89.62 682 GLN A O 1
ATOM 5444 N N . GLY A 1 683 ? 30.031 11.133 -7.344 1.00 87.81 683 GLY A N 1
ATOM 5445 C CA . GLY A 1 683 ? 30.813 10.338 -6.390 1.00 87.81 683 GLY A CA 1
ATOM 5446 C C . GLY A 1 683 ? 30.039 9.922 -5.131 1.00 87.81 683 GLY A C 1
ATOM 5447 O O . GLY A 1 683 ? 30.616 9.386 -4.184 1.00 87.81 683 GLY A O 1
ATOM 5448 N N . HIS A 1 684 ? 28.717 10.106 -5.105 1.00 88.38 684 HIS A N 1
ATOM 5449 C CA . HIS A 1 684 ? 27.863 9.854 -3.940 1.00 88.38 684 HIS A CA 1
ATOM 5450 C C . HIS A 1 684 ? 27.363 8.407 -3.823 1.00 88.38 684 HIS A C 1
ATOM 5452 O O . HIS A 1 684 ? 26.654 8.077 -2.872 1.00 88.38 684 HIS A O 1
ATOM 5458 N N . ARG A 1 685 ? 27.760 7.501 -4.726 1.00 87.56 685 ARG A N 1
ATOM 5459 C CA . ARG A 1 685 ? 27.323 6.091 -4.725 1.00 87.56 685 ARG A CA 1
ATOM 5460 C C . ARG A 1 685 ? 27.476 5.405 -3.363 1.00 87.56 685 ARG A C 1
ATOM 5462 O O . ARG A 1 685 ? 26.564 4.716 -2.909 1.00 87.56 685 ARG A O 1
ATOM 5469 N N . ARG A 1 686 ? 28.607 5.623 -2.682 1.00 85.62 686 ARG A N 1
ATOM 5470 C CA . ARG A 1 686 ? 28.909 5.012 -1.372 1.00 85.62 686 ARG A CA 1
ATOM 5471 C C . ARG A 1 686 ? 27.962 5.458 -0.255 1.00 85.62 686 ARG A C 1
ATOM 5473 O O . ARG A 1 686 ? 27.849 4.762 0.748 1.00 85.62 686 ARG A O 1
ATOM 5480 N N . LEU A 1 687 ? 27.259 6.578 -0.428 1.00 82.38 687 LEU A N 1
ATOM 5481 C CA . LEU A 1 687 ? 26.276 7.055 0.544 1.00 82.38 687 LEU A CA 1
ATOM 5482 C C . LEU A 1 687 ? 24.999 6.203 0.543 1.00 82.38 687 LEU A C 1
ATOM 5484 O O . LEU A 1 687 ? 24.278 6.193 1.538 1.00 82.38 687 LEU A O 1
ATOM 5488 N N . VAL A 1 688 ? 24.697 5.516 -0.563 1.00 85.81 688 VAL A N 1
ATOM 5489 C CA . VAL A 1 688 ? 23.390 4.875 -0.807 1.00 85.81 688 VAL A CA 1
ATOM 5490 C C . VAL A 1 688 ? 23.484 3.400 -1.208 1.00 85.81 688 VAL A C 1
ATOM 5492 O O . VAL A 1 688 ? 22.470 2.695 -1.205 1.00 85.81 688 VAL A O 1
ATOM 5495 N N . ASP A 1 689 ? 24.688 2.922 -1.523 1.00 83.50 689 ASP A N 1
ATOM 5496 C CA . ASP A 1 689 ? 24.998 1.534 -1.862 1.00 83.50 689 ASP A CA 1
ATOM 5497 C C . ASP A 1 689 ? 26.107 0.992 -0.935 1.00 83.50 689 ASP A C 1
ATOM 5499 O O . ASP A 1 689 ? 27.298 1.182 -1.203 1.00 83.50 689 ASP A O 1
ATOM 5503 N N . PRO A 1 690 ? 25.746 0.314 0.172 1.00 76.25 690 PRO A N 1
ATOM 5504 C CA . PRO A 1 690 ? 26.715 -0.193 1.146 1.00 76.25 690 PRO A CA 1
ATOM 5505 C C . PRO A 1 690 ? 27.578 -1.343 0.603 1.00 76.25 690 PRO A C 1
ATOM 5507 O O . PRO A 1 690 ? 28.586 -1.690 1.213 1.00 76.25 690 PRO A O 1
ATOM 5510 N N . HIS A 1 691 ? 27.204 -1.941 -0.532 1.00 75.56 691 HIS A N 1
ATOM 5511 C CA . HIS A 1 691 ? 27.926 -3.047 -1.162 1.00 75.56 691 HIS A CA 1
ATOM 5512 C C . HIS A 1 691 ? 28.389 -2.668 -2.573 1.00 75.56 691 HIS A C 1
ATOM 5514 O O . HIS A 1 691 ? 28.209 -3.444 -3.511 1.00 75.56 691 HIS A O 1
ATOM 5520 N N . TRP A 1 692 ? 28.996 -1.485 -2.712 1.00 65.81 692 TRP A N 1
ATOM 5521 C CA . TRP A 1 692 ? 29.353 -0.857 -3.990 1.00 65.81 692 TRP A CA 1
ATOM 5522 C C . TRP A 1 692 ? 30.220 -1.720 -4.930 1.00 65.81 692 TRP A C 1
ATOM 5524 O O . TRP A 1 692 ? 30.066 -1.598 -6.140 1.00 65.81 692 TRP A O 1
ATOM 5534 N N . GLU A 1 693 ? 31.042 -2.641 -4.411 1.00 61.16 693 GLU A N 1
ATOM 5535 C CA . GLU A 1 693 ? 31.829 -3.592 -5.226 1.00 61.16 693 GLU A CA 1
ATOM 5536 C C . GLU A 1 693 ? 30.962 -4.607 -5.992 1.00 61.16 693 GLU A C 1
ATOM 5538 O O . GLU A 1 693 ? 31.261 -4.959 -7.129 1.00 61.16 693 GLU A O 1
ATOM 5543 N N . ARG A 1 694 ? 29.867 -5.085 -5.381 1.00 64.69 694 ARG A N 1
ATOM 5544 C CA . ARG A 1 694 ? 28.858 -5.925 -6.064 1.00 64.69 694 ARG A CA 1
ATOM 5545 C C . ARG A 1 694 ? 27.798 -5.075 -6.754 1.00 64.69 694 ARG A C 1
ATOM 5547 O O . ARG A 1 694 ? 27.175 -5.543 -7.697 1.00 64.69 694 ARG A O 1
ATOM 5554 N N . GLY A 1 695 ? 27.561 -3.898 -6.184 1.00 68.25 695 GLY A N 1
ATOM 5555 C CA . GLY A 1 695 ? 26.661 -2.813 -6.531 1.00 68.25 695 GLY A CA 1
ATOM 5556 C C . GLY A 1 695 ? 25.195 -3.151 -6.823 1.00 68.25 695 GLY A C 1
ATOM 5557 O O . GLY A 1 695 ? 24.798 -4.288 -7.092 1.00 68.25 695 GLY A O 1
ATOM 5558 N N . ILE A 1 696 ? 24.336 -2.142 -6.728 1.00 83.81 696 ILE A N 1
ATOM 5559 C CA . ILE A 1 696 ? 22.927 -2.205 -7.151 1.00 83.81 696 ILE A CA 1
ATOM 5560 C C . ILE A 1 696 ? 22.716 -1.416 -8.452 1.00 83.81 696 ILE A C 1
ATOM 5562 O O . ILE A 1 696 ? 23.583 -0.653 -8.864 1.00 83.81 696 ILE A O 1
ATOM 5566 N N . SER A 1 697 ? 21.578 -1.622 -9.122 1.00 86.38 697 SER A N 1
ATOM 5567 C CA . SER A 1 697 ? 21.257 -0.912 -10.366 1.00 86.38 697 SER A CA 1
ATOM 5568 C C . SER A 1 697 ? 21.062 0.587 -10.154 1.00 86.38 697 SER A C 1
ATOM 5570 O O . SER A 1 697 ? 20.590 0.989 -9.092 1.00 86.38 697 SER A O 1
ATOM 5572 N N . PHE A 1 698 ? 21.313 1.399 -11.187 1.00 89.19 698 PHE A N 1
ATOM 5573 C CA . PHE A 1 698 ? 21.095 2.854 -11.164 1.00 89.19 698 PHE A CA 1
ATOM 5574 C C . PHE A 1 698 ? 19.686 3.239 -10.699 1.00 89.19 698 PHE A C 1
ATOM 5576 O O . PHE A 1 698 ? 19.530 4.124 -9.866 1.00 89.19 698 PHE A O 1
ATOM 5583 N N . LEU A 1 699 ? 18.666 2.483 -11.107 1.00 90.75 699 LEU A N 1
ATOM 5584 C CA . LEU A 1 699 ? 17.295 2.659 -10.626 1.00 90.75 699 LEU A CA 1
ATOM 5585 C C . LEU A 1 699 ? 17.177 2.496 -9.092 1.00 90.75 699 LEU A C 1
ATOM 5587 O O . LEU A 1 699 ? 16.528 3.292 -8.411 1.00 90.75 699 LEU A O 1
ATOM 5591 N N . LYS A 1 700 ? 17.833 1.479 -8.515 1.00 89.31 700 LYS A N 1
ATOM 5592 C CA . LYS A 1 700 ? 17.858 1.242 -7.059 1.00 89.31 700 LYS A CA 1
ATOM 5593 C C . LYS A 1 700 ? 18.750 2.244 -6.322 1.00 89.31 700 LYS A C 1
ATOM 5595 O O . LYS A 1 700 ? 18.407 2.620 -5.201 1.00 89.31 700 LYS A O 1
ATOM 5600 N N . ILE A 1 701 ? 19.845 2.693 -6.940 1.00 90.81 701 ILE A N 1
ATOM 5601 C CA . ILE A 1 701 ? 20.687 3.787 -6.431 1.00 90.81 701 ILE A CA 1
ATOM 5602 C C . ILE A 1 701 ? 19.837 5.051 -6.306 1.00 90.81 701 ILE A C 1
ATOM 5604 O O . ILE A 1 701 ? 19.750 5.598 -5.210 1.00 90.81 701 ILE A O 1
ATOM 5608 N N . GLY A 1 702 ? 19.135 5.454 -7.368 1.00 92.69 702 GLY A N 1
ATOM 5609 C CA . GLY A 1 702 ? 18.247 6.613 -7.347 1.00 92.69 702 GLY A CA 1
ATOM 5610 C C . GLY A 1 702 ? 17.148 6.485 -6.300 1.00 92.69 702 GLY A C 1
ATOM 5611 O O . GLY A 1 702 ? 16.930 7.404 -5.521 1.00 92.69 702 GLY A O 1
ATOM 5612 N N . MET A 1 703 ? 16.526 5.311 -6.163 1.00 90.88 703 MET A N 1
ATOM 5613 C CA . MET A 1 703 ? 15.540 5.056 -5.102 1.00 90.88 703 MET A CA 1
ATOM 5614 C C . MET A 1 703 ? 16.113 5.278 -3.694 1.00 90.88 703 MET A C 1
ATOM 5616 O O . MET A 1 703 ? 15.468 5.893 -2.841 1.00 90.88 703 MET A O 1
ATOM 5620 N N . ASN A 1 704 ? 17.311 4.757 -3.426 1.00 89.62 704 ASN A N 1
ATOM 5621 C CA . ASN A 1 704 ? 17.968 4.930 -2.133 1.00 89.62 704 ASN A CA 1
ATOM 5622 C C . ASN A 1 704 ? 18.408 6.382 -1.920 1.00 89.62 704 ASN A C 1
ATOM 5624 O O . ASN A 1 704 ? 18.270 6.893 -0.808 1.00 89.62 704 ASN A O 1
ATOM 5628 N N . ARG A 1 705 ? 18.867 7.054 -2.981 1.00 90.25 705 ARG A N 1
ATOM 5629 C CA . ARG A 1 705 ? 19.246 8.465 -2.956 1.00 90.25 705 ARG A CA 1
ATOM 5630 C C . ARG A 1 705 ? 18.059 9.366 -2.668 1.00 90.25 705 ARG A C 1
ATOM 5632 O O . ARG A 1 705 ? 18.168 10.185 -1.766 1.00 90.25 705 ARG A O 1
ATOM 5639 N N . ILE A 1 706 ? 16.918 9.158 -3.324 1.00 89.19 706 ILE A N 1
ATOM 5640 C CA . ILE A 1 706 ? 15.681 9.896 -3.046 1.00 89.19 706 ILE A CA 1
ATOM 5641 C C . ILE A 1 706 ? 15.292 9.740 -1.572 1.00 89.19 706 ILE A C 1
ATOM 5643 O O . ILE A 1 706 ? 15.057 10.732 -0.893 1.00 89.19 706 ILE A O 1
ATOM 5647 N N . LYS A 1 707 ? 15.285 8.514 -1.035 1.00 84.06 707 LYS A N 1
ATOM 5648 C CA . LYS A 1 707 ? 14.960 8.281 0.386 1.00 84.06 707 LYS A CA 1
ATOM 5649 C C . LYS A 1 707 ? 15.936 8.964 1.338 1.00 84.06 707 LYS A C 1
ATOM 5651 O O . LYS A 1 707 ? 15.520 9.524 2.346 1.00 84.06 707 LYS A O 1
ATOM 5656 N N . GLN A 1 708 ? 17.230 8.903 1.039 1.00 84.00 708 GLN A N 1
ATOM 5657 C CA . GLN A 1 708 ? 18.251 9.566 1.839 1.00 84.00 708 GLN A CA 1
ATOM 5658 C C . GLN A 1 708 ? 18.084 11.088 1.798 1.00 84.00 708 GLN A C 1
ATOM 5660 O O . GLN A 1 708 ? 17.984 11.707 2.852 1.00 84.00 708 GLN A O 1
ATOM 5665 N N . ALA A 1 709 ? 18.019 11.671 0.602 1.00 79.00 709 ALA A N 1
ATOM 5666 C CA . ALA A 1 709 ? 17.874 13.104 0.385 1.00 79.00 709 ALA A CA 1
ATOM 5667 C C . ALA A 1 709 ? 16.626 13.648 1.087 1.00 79.00 709 ALA A C 1
ATOM 5669 O O . ALA A 1 709 ? 16.713 14.618 1.833 1.00 79.00 709 ALA A O 1
ATOM 5670 N N . LEU A 1 710 ? 15.483 12.971 0.949 1.00 75.38 710 LEU A N 1
ATOM 5671 C CA . LEU A 1 710 ? 14.251 13.391 1.609 1.00 75.38 710 LEU A CA 1
ATOM 5672 C C . LEU A 1 710 ? 14.359 13.294 3.143 1.00 75.38 710 LEU A C 1
ATOM 5674 O O . LEU A 1 710 ? 13.962 14.237 3.833 1.00 75.38 710 LEU A O 1
ATOM 5678 N N . SER A 1 711 ? 15.031 12.256 3.666 1.00 69.25 711 SER A N 1
ATOM 5679 C CA . SER A 1 711 ? 15.341 12.134 5.100 1.00 69.25 711 SER A CA 1
ATOM 5680 C C . SER A 1 711 ? 16.296 13.212 5.631 1.00 69.25 711 SER A C 1
ATOM 5682 O O . SER A 1 711 ? 16.298 13.490 6.829 1.00 69.25 711 SER A O 1
ATOM 5684 N N . TRP A 1 712 ? 17.100 13.815 4.753 1.00 69.44 712 TRP A N 1
ATOM 5685 C CA . TRP A 1 712 ? 18.011 14.925 5.055 1.00 69.44 712 TRP A CA 1
ATOM 5686 C C . TRP A 1 712 ? 17.414 16.297 4.718 1.00 69.44 712 TRP A C 1
ATOM 5688 O O . TRP A 1 712 ? 18.044 17.318 4.966 1.00 69.44 712 TRP A O 1
ATOM 5698 N N . GLY A 1 713 ? 16.192 16.337 4.181 1.00 68.44 713 GLY A N 1
ATOM 5699 C CA . GLY A 1 713 ? 15.544 17.565 3.725 1.00 68.44 713 GLY A CA 1
ATOM 5700 C C . GLY A 1 713 ? 16.175 18.217 2.504 1.00 68.44 713 GLY A C 1
ATOM 5701 O O . GLY A 1 713 ? 15.927 19.387 2.230 1.00 68.44 713 GLY A O 1
ATOM 5702 N N . GLU A 1 714 ? 16.937 17.450 1.739 1.00 76.75 714 GLU A N 1
ATOM 5703 C CA . GLU A 1 714 ? 17.503 17.886 0.476 1.00 76.75 714 GLU A CA 1
ATOM 5704 C C . GLU A 1 714 ? 16.457 17.833 -0.643 1.00 76.75 714 GLU A C 1
ATOM 5706 O O . GLU A 1 714 ? 15.546 16.998 -0.660 1.00 76.75 714 GLU A O 1
ATOM 5711 N N . GLN A 1 715 ? 16.618 18.717 -1.626 1.00 77.31 715 GLN A N 1
ATOM 5712 C CA . GLN A 1 715 ? 15.872 18.623 -2.874 1.00 77.31 715 GLN A CA 1
ATOM 5713 C C . GLN A 1 715 ? 16.323 17.403 -3.682 1.00 77.31 715 GLN A C 1
ATOM 5715 O O . GLN A 1 715 ? 17.517 17.210 -3.915 1.00 77.31 715 GLN A O 1
ATOM 5720 N N . VAL A 1 716 ? 15.344 16.642 -4.164 1.00 85.06 716 VAL A N 1
ATOM 5721 C CA . VAL A 1 716 ? 15.509 15.513 -5.091 1.00 85.06 716 VAL A CA 1
ATOM 5722 C C . VAL A 1 716 ? 15.087 15.909 -6.499 1.00 85.06 716 VAL A C 1
ATOM 5724 O O . VAL A 1 716 ? 14.296 16.843 -6.656 1.00 85.06 716 VAL A O 1
ATOM 5727 N N . LEU A 1 717 ? 15.565 15.185 -7.517 1.00 85.81 717 LEU A N 1
ATOM 5728 C CA . LEU A 1 717 ? 15.210 15.397 -8.923 1.00 85.81 717 LEU A CA 1
ATOM 5729 C C . LEU A 1 717 ? 15.476 16.834 -9.389 1.00 85.81 717 LEU A C 1
ATOM 5731 O O . LEU A 1 717 ? 14.671 17.421 -10.112 1.00 85.81 717 LEU A O 1
ATOM 5735 N N . LYS A 1 718 ? 16.606 17.422 -8.977 1.00 84.62 718 LYS A N 1
ATOM 5736 C CA . LYS A 1 718 ? 17.009 18.776 -9.406 1.00 84.62 718 LYS A CA 1
ATOM 5737 C C . LYS A 1 718 ? 17.108 18.874 -10.929 1.00 84.62 718 LYS A C 1
ATOM 5739 O O . LYS A 1 718 ? 16.719 19.875 -11.525 1.00 84.62 718 LYS A O 1
ATOM 5744 N N . GLN A 1 719 ? 17.582 17.799 -11.550 1.00 84.62 719 GLN A N 1
ATOM 5745 C CA . GLN A 1 719 ? 17.649 17.632 -12.990 1.00 84.62 719 GLN A CA 1
ATOM 5746 C C . GLN A 1 719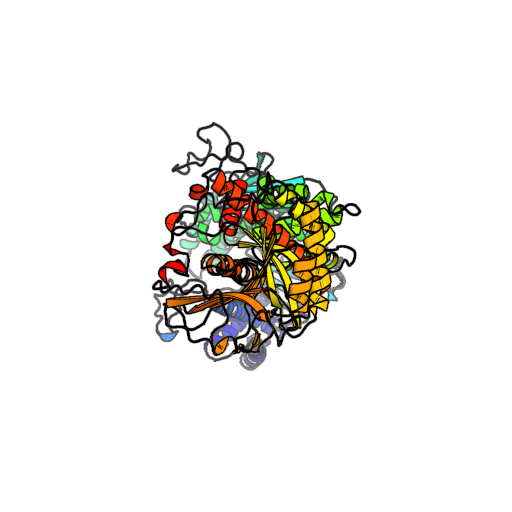 ? 17.213 16.213 -13.349 1.00 84.62 719 GLN A C 1
ATOM 5748 O O . GLN A 1 719 ? 17.506 15.262 -12.631 1.00 84.62 719 GLN A O 1
ATOM 5753 N N . VAL A 1 720 ? 16.511 16.086 -14.472 1.00 92.25 720 VAL A N 1
ATOM 5754 C CA . VAL A 1 720 ? 16.196 14.801 -15.098 1.00 92.25 720 VAL A CA 1
ATOM 5755 C C . VAL A 1 720 ? 16.971 14.790 -16.403 1.00 92.25 720 VAL A C 1
ATOM 5757 O O . VAL A 1 720 ? 16.669 15.584 -17.293 1.00 92.25 720 VAL A O 1
ATOM 5760 N N . ALA A 1 721 ? 18.021 13.977 -16.458 1.00 93.69 721 ALA A N 1
ATOM 5761 C CA . ALA A 1 721 ? 18.940 13.874 -17.583 1.00 93.69 721 ALA A CA 1
ATOM 5762 C C . ALA A 1 721 ? 19.388 12.420 -17.768 1.00 93.69 721 ALA A C 1
ATOM 5764 O O . ALA A 1 721 ? 19.475 11.662 -16.799 1.00 93.69 721 ALA A O 1
ATOM 5765 N N . LEU A 1 722 ? 19.655 12.056 -19.017 1.00 94.12 722 LEU A N 1
ATOM 5766 C CA . LEU A 1 722 ? 20.349 10.845 -19.429 1.00 94.12 722 LEU A CA 1
ATOM 5767 C C . LEU A 1 722 ? 21.554 11.312 -20.246 1.00 94.12 722 LEU A C 1
ATOM 5769 O O . LEU A 1 722 ? 21.395 11.809 -21.360 1.00 94.12 722 LEU A O 1
ATOM 5773 N N . ILE A 1 723 ? 22.742 11.240 -19.651 1.00 91.12 723 ILE A N 1
ATOM 5774 C CA . ILE A 1 723 ? 23.975 11.740 -20.265 1.00 91.12 723 ILE A CA 1
ATOM 5775 C C . ILE A 1 723 ? 24.647 10.577 -20.991 1.00 91.12 723 ILE A C 1
ATOM 5777 O O . ILE A 1 723 ? 24.956 9.557 -20.369 1.00 91.12 723 ILE A O 1
ATOM 5781 N N . GLY A 1 724 ? 24.851 10.721 -22.302 1.00 87.81 724 GLY A N 1
ATOM 5782 C CA . GLY A 1 724 ? 25.490 9.690 -23.115 1.00 87.81 724 GLY A CA 1
ATOM 5783 C C . GLY A 1 724 ? 26.958 9.457 -22.737 1.00 87.81 724 GLY A C 1
ATOM 5784 O O . GLY A 1 724 ? 27.526 10.127 -21.876 1.00 87.81 724 GLY A O 1
ATOM 5785 N N . GLY A 1 725 ? 27.579 8.472 -23.384 1.00 85.62 725 GLY A N 1
ATOM 5786 C CA . GLY A 1 725 ? 28.985 8.124 -23.164 1.00 85.62 725 GLY A CA 1
ATOM 5787 C C . GLY A 1 725 ? 29.185 6.962 -22.180 1.00 85.62 725 GLY A C 1
ATOM 5788 O O . GLY A 1 725 ? 28.216 6.289 -21.813 1.00 85.62 725 GLY A O 1
ATOM 5789 N N . PRO A 1 726 ? 30.431 6.673 -21.766 1.00 81.12 726 PRO A N 1
ATOM 5790 C CA . PRO A 1 726 ? 30.771 5.496 -20.959 1.00 81.12 726 PRO A CA 1
ATOM 5791 C C . PRO A 1 726 ? 30.209 5.563 -19.532 1.00 81.12 726 PRO A C 1
ATOM 5793 O O . PRO A 1 726 ? 29.893 6.640 -19.031 1.00 81.12 726 PRO A O 1
ATOM 5796 N N . ASP A 1 727 ? 30.029 4.400 -18.892 1.00 81.88 727 ASP A N 1
ATOM 5797 C CA . ASP A 1 727 ? 29.485 4.313 -17.526 1.00 81.88 727 ASP A CA 1
ATOM 5798 C C . ASP A 1 727 ? 30.450 4.987 -16.537 1.00 81.88 727 ASP A C 1
ATOM 5800 O O . ASP A 1 727 ? 31.620 4.604 -16.503 1.00 81.88 727 ASP A O 1
ATOM 5804 N N . PRO A 1 728 ? 30.006 5.985 -15.744 1.00 77.56 728 PRO A N 1
ATOM 5805 C CA . PRO A 1 728 ? 30.880 6.685 -14.806 1.00 77.56 728 PRO A CA 1
ATOM 5806 C C . PRO A 1 728 ? 31.388 5.785 -13.670 1.00 77.56 728 PRO A C 1
ATOM 5808 O O . PRO A 1 728 ? 32.398 6.104 -13.044 1.00 77.56 728 PRO A O 1
ATOM 5811 N N . ALA A 1 729 ? 30.704 4.675 -13.370 1.00 75.06 729 ALA A N 1
ATOM 5812 C CA . ALA A 1 729 ? 31.173 3.672 -12.420 1.00 75.06 729 ALA A CA 1
ATOM 5813 C C . ALA A 1 729 ? 30.556 2.296 -12.742 1.00 75.06 729 ALA A C 1
ATOM 5815 O O . ALA A 1 729 ? 29.614 1.870 -12.048 1.00 75.06 729 ALA A O 1
ATOM 5816 N N . PRO A 1 730 ? 31.084 1.577 -13.752 1.00 66.81 730 PRO A N 1
ATOM 5817 C CA . PRO A 1 730 ? 30.559 0.275 -14.134 1.00 66.81 730 PRO A CA 1
ATOM 5818 C C . PRO A 1 730 ? 30.602 -0.683 -12.938 1.00 66.81 730 PRO A C 1
ATOM 5820 O O . PRO A 1 730 ? 31.518 -0.660 -12.112 1.00 66.81 730 PRO A O 1
ATOM 5823 N N . LEU A 1 731 ? 29.561 -1.503 -12.794 1.00 60.44 731 LEU A N 1
ATOM 5824 C CA . LEU A 1 731 ? 29.529 -2.558 -11.779 1.00 60.44 731 LEU A CA 1
ATOM 5825 C C . LEU A 1 731 ? 30.720 -3.505 -11.985 1.00 60.44 731 LEU A C 1
ATOM 5827 O O . LEU A 1 731 ? 30.977 -3.921 -13.110 1.00 60.44 731 LEU A O 1
ATOM 5831 N N . GLY A 1 732 ? 31.413 -3.881 -10.905 1.00 46.88 732 GLY A N 1
ATOM 5832 C CA . GLY A 1 732 ? 32.509 -4.847 -10.987 1.00 46.88 732 GLY A CA 1
ATOM 5833 C C . GLY A 1 732 ? 32.047 -6.181 -11.590 1.00 46.88 732 GLY A C 1
ATOM 5834 O O . GLY A 1 732 ? 30.940 -6.645 -11.294 1.00 46.88 732 GLY A O 1
ATOM 5835 N N . HIS A 1 733 ? 32.918 -6.804 -12.394 1.00 40.00 733 HIS A N 1
ATOM 5836 C CA . HIS A 1 733 ? 32.695 -7.998 -13.234 1.00 40.00 733 HIS A CA 1
ATOM 5837 C C . HIS A 1 733 ? 31.845 -9.132 -12.615 1.00 40.00 733 HIS A C 1
ATOM 5839 O O . HIS A 1 733 ? 31.181 -9.880 -13.318 1.00 40.00 733 HIS A O 1
ATOM 5845 N N . ARG A 1 734 ? 31.781 -9.257 -11.283 1.00 37.66 734 ARG A N 1
ATOM 5846 C CA . ARG A 1 734 ? 31.091 -10.350 -10.573 1.00 37.66 734 ARG A CA 1
ATOM 5847 C C . ARG A 1 734 ? 29.554 -10.321 -10.582 1.00 37.66 734 ARG A C 1
ATOM 5849 O O . ARG A 1 734 ? 28.951 -11.293 -10.126 1.00 37.66 734 ARG A O 1
ATOM 5856 N N . LYS A 1 735 ? 28.903 -9.234 -11.023 1.00 37.94 735 LYS A N 1
ATOM 5857 C CA . LYS A 1 735 ? 27.430 -9.173 -11.186 1.00 37.94 735 LYS A CA 1
ATOM 5858 C C . LYS A 1 735 ? 26.946 -9.081 -12.631 1.00 37.94 735 LYS A C 1
ATOM 5860 O O . LYS A 1 735 ? 25.733 -9.174 -12.834 1.00 37.94 735 LYS A O 1
ATOM 5865 N N . GLN A 1 736 ? 27.844 -8.983 -13.612 1.00 43.22 736 GLN A N 1
ATOM 5866 C CA . GLN A 1 736 ? 27.511 -9.464 -14.946 1.00 43.22 736 GLN A CA 1
ATOM 5867 C C . GLN A 1 736 ? 27.324 -10.978 -14.790 1.00 43.22 736 GLN A C 1
ATOM 5869 O O . GLN A 1 736 ? 28.263 -11.738 -14.601 1.00 43.22 736 GLN A O 1
ATOM 5874 N N . LYS A 1 737 ? 26.069 -11.424 -14.716 1.00 37.84 737 LYS A N 1
ATOM 5875 C CA . LYS A 1 737 ? 25.747 -12.858 -14.702 1.00 37.84 737 LYS A CA 1
ATOM 5876 C C . LYS A 1 737 ? 26.091 -13.541 -16.030 1.00 37.84 737 LYS A C 1
ATOM 5878 O O . LYS A 1 737 ? 26.003 -14.761 -16.098 1.00 37.84 737 LYS A O 1
ATOM 5883 N N . ASN A 1 738 ? 26.476 -12.764 -17.038 1.00 39.91 738 ASN A N 1
ATOM 5884 C CA . ASN A 1 738 ? 27.160 -13.252 -18.217 1.00 39.91 738 ASN A CA 1
ATOM 5885 C C . ASN A 1 738 ? 28.654 -12.984 -18.020 1.00 39.91 738 ASN A C 1
ATOM 5887 O O . ASN A 1 738 ? 28.993 -11.860 -17.651 1.00 39.91 738 ASN A O 1
ATOM 5891 N N . PRO A 1 739 ? 29.536 -13.967 -18.256 1.00 40.91 739 PRO A N 1
ATOM 5892 C CA . PRO A 1 739 ? 30.938 -13.662 -18.509 1.00 40.91 739 PRO A CA 1
ATOM 5893 C C . PRO A 1 739 ? 31.012 -12.608 -19.618 1.00 40.91 739 PRO A C 1
ATOM 5895 O O . PRO A 1 739 ? 30.062 -12.476 -20.403 1.00 40.91 739 PRO A O 1
ATOM 5898 N N . ASP A 1 740 ? 32.119 -11.875 -19.688 1.00 49.03 740 ASP A N 1
ATOM 5899 C CA . ASP A 1 740 ? 32.431 -11.123 -20.897 1.00 49.03 740 ASP A CA 1
ATOM 5900 C C . ASP A 1 740 ? 32.171 -12.060 -22.100 1.00 49.03 740 ASP A C 1
ATOM 5902 O O . ASP A 1 740 ? 32.635 -13.208 -22.069 1.00 49.03 740 ASP A O 1
ATOM 5906 N N . PRO A 1 741 ? 31.355 -11.674 -23.103 1.00 47.81 741 PRO A N 1
ATOM 5907 C CA . PRO A 1 741 ? 31.153 -12.503 -24.281 1.00 47.81 741 PRO A CA 1
ATOM 5908 C C . PRO A 1 741 ? 32.491 -13.011 -24.825 1.00 47.81 741 PRO A C 1
ATOM 5910 O O . PRO A 1 741 ? 32.583 -14.186 -25.164 1.00 47.81 741 PRO A O 1
ATOM 5913 N N . PHE A 1 742 ? 33.544 -12.188 -24.788 1.00 50.94 742 PHE A N 1
ATOM 5914 C CA . PHE A 1 742 ? 34.893 -12.550 -25.215 1.00 50.94 742 PHE A CA 1
ATOM 5915 C C . PHE A 1 742 ? 35.541 -13.656 -24.364 1.00 50.94 742 PHE A C 1
ATOM 5917 O O . PHE A 1 742 ? 36.211 -14.517 -24.929 1.00 50.94 742 PHE A O 1
ATOM 5924 N N . ASP A 1 743 ? 35.265 -13.731 -23.057 1.00 52.75 743 ASP A N 1
ATOM 5925 C CA . ASP A 1 743 ? 35.738 -14.820 -22.181 1.00 52.75 743 ASP A CA 1
ATOM 5926 C C . ASP A 1 743 ? 35.059 -16.168 -22.502 1.00 52.75 743 ASP A C 1
ATOM 5928 O O . ASP A 1 743 ? 35.560 -17.233 -22.138 1.00 52.75 743 ASP A O 1
ATOM 5932 N N . CYS A 1 744 ? 33.902 -16.146 -23.177 1.00 49.94 744 CYS A N 1
ATOM 5933 C CA . CYS A 1 744 ? 33.157 -17.344 -23.576 1.00 49.94 744 CYS A CA 1
ATOM 5934 C C . CYS A 1 744 ? 33.552 -17.894 -24.951 1.00 49.94 744 CYS A C 1
ATOM 5936 O O . CYS A 1 744 ? 33.011 -18.929 -25.348 1.00 49.94 744 CYS A O 1
ATOM 5938 N N . PHE A 1 745 ? 34.408 -17.218 -25.714 1.00 54.34 745 PHE A N 1
ATOM 5939 C CA . PHE A 1 745 ? 34.774 -17.639 -27.064 1.00 54.34 745 PHE A CA 1
ATOM 5940 C C . PHE A 1 745 ? 36.267 -17.980 -27.111 1.00 54.34 745 PHE A C 1
ATOM 5942 O O . PHE A 1 745 ? 37.120 -17.105 -27.009 1.00 54.34 745 PHE A O 1
ATOM 5949 N N . ASN A 1 746 ? 36.603 -19.260 -27.297 1.00 48.22 746 ASN A N 1
ATOM 5950 C CA . ASN A 1 746 ? 37.966 -19.644 -27.666 1.00 48.22 746 ASN A CA 1
ATOM 5951 C C . ASN A 1 746 ? 38.169 -19.226 -29.128 1.00 48.22 746 ASN A C 1
ATOM 5953 O O . ASN A 1 746 ? 37.699 -19.902 -30.038 1.00 48.22 746 ASN A O 1
ATOM 5957 N N . CYS A 1 747 ? 38.807 -18.073 -29.332 1.00 44.56 747 CYS A N 1
ATOM 5958 C CA . CYS A 1 747 ? 38.966 -17.366 -30.603 1.00 44.56 747 CYS A CA 1
ATOM 5959 C C . CYS A 1 747 ? 39.448 -18.243 -31.780 1.00 44.56 747 CYS A C 1
ATOM 5961 O O . CYS A 1 747 ? 40.638 -18.290 -32.080 1.00 44.56 747 CYS A O 1
ATOM 5963 N N . VAL A 1 748 ? 38.512 -18.842 -32.521 1.00 45.03 748 VAL A N 1
ATOM 5964 C CA . VAL A 1 748 ? 38.675 -19.174 -33.943 1.00 45.03 748 VAL A CA 1
ATOM 5965 C C . VAL A 1 748 ? 37.747 -18.246 -34.713 1.00 45.03 748 VAL A C 1
ATOM 5967 O O . VAL A 1 748 ? 36.526 -18.372 -34.646 1.00 45.03 748 VAL A O 1
ATOM 5970 N N . TRP A 1 749 ? 38.337 -17.267 -35.394 1.00 43.22 749 TRP A N 1
ATOM 5971 C CA . TRP A 1 749 ? 37.618 -16.266 -36.170 1.00 43.22 749 TRP A CA 1
ATOM 5972 C C . TRP A 1 749 ? 37.803 -16.541 -37.651 1.00 43.22 749 TRP A C 1
ATOM 5974 O O . TRP A 1 749 ? 38.922 -16.502 -38.159 1.00 43.22 749 TRP A O 1
ATOM 5984 N N . VAL A 1 750 ? 36.699 -16.777 -38.353 1.00 49.12 750 VAL A N 1
ATOM 5985 C CA . VAL A 1 750 ? 36.705 -16.862 -39.813 1.00 49.12 750 VAL A CA 1
ATOM 5986 C C . VAL A 1 750 ? 35.840 -15.730 -40.345 1.00 49.12 750 VAL A C 1
ATOM 5988 O O . VAL A 1 750 ? 34.613 -15.756 -40.230 1.00 49.12 750 VAL A O 1
ATOM 5991 N N . LEU A 1 751 ? 36.495 -14.712 -40.904 1.00 40.88 751 LEU A N 1
ATOM 5992 C CA . LEU A 1 751 ? 35.829 -13.679 -41.684 1.00 40.88 751 LEU A CA 1
ATOM 5993 C C . LEU A 1 751 ? 35.493 -14.289 -43.048 1.00 40.88 751 LEU A C 1
ATOM 5995 O O . LEU A 1 751 ? 36.378 -14.505 -43.874 1.00 40.88 751 LEU A O 1
ATOM 5999 N N . ILE A 1 752 ? 34.224 -14.625 -43.267 1.00 54.22 752 ILE A N 1
ATOM 6000 C CA . ILE A 1 752 ? 33.780 -15.215 -44.529 1.00 54.22 752 ILE A CA 1
ATOM 6001 C C . ILE A 1 752 ? 33.220 -14.080 -45.394 1.00 54.22 752 ILE A C 1
ATOM 6003 O O . ILE A 1 752 ? 32.033 -13.759 -45.357 1.00 54.22 752 ILE A O 1
ATOM 6007 N N . SER A 1 753 ? 34.109 -13.433 -46.153 1.00 42.88 753 SER A N 1
ATOM 6008 C CA . SER A 1 753 ? 33.776 -12.338 -47.084 1.00 42.88 753 SER A CA 1
ATOM 6009 C C . SER A 1 753 ? 33.134 -12.819 -48.395 1.00 42.88 753 SER A C 1
ATOM 6011 O O . SER A 1 753 ? 32.736 -11.998 -49.218 1.00 42.88 753 SER A O 1
ATOM 6013 N N . ALA A 1 754 ? 33.049 -14.134 -48.609 1.00 44.31 754 ALA A N 1
ATOM 6014 C CA . ALA A 1 754 ? 32.518 -14.764 -49.814 1.00 44.31 754 ALA A CA 1
ATOM 6015 C C . ALA A 1 754 ? 31.605 -15.941 -49.427 1.00 44.31 754 ALA A C 1
ATOM 6017 O O . ALA A 1 754 ? 31.902 -16.610 -48.442 1.00 44.31 754 ALA A O 1
ATOM 6018 N N . PRO A 1 755 ? 30.496 -16.199 -50.145 1.00 37.09 755 PRO A N 1
ATOM 6019 C CA . PRO A 1 755 ? 29.548 -17.248 -49.769 1.00 37.09 755 PRO A CA 1
ATOM 6020 C C . PRO A 1 755 ? 30.257 -18.606 -49.604 1.00 37.09 755 PRO A C 1
ATOM 6022 O O . PRO A 1 755 ? 31.174 -18.884 -50.376 1.00 37.09 755 PRO A O 1
ATOM 6025 N N . PRO A 1 756 ? 29.870 -19.440 -48.615 1.00 40.66 756 PRO A N 1
ATOM 6026 C CA . PRO A 1 756 ? 30.420 -20.785 -48.487 1.00 40.66 756 PRO A CA 1
ATOM 6027 C C . PRO A 1 756 ? 30.219 -21.527 -49.814 1.00 40.66 756 PRO A C 1
ATOM 6029 O O . PRO A 1 756 ? 29.098 -21.566 -50.324 1.00 40.66 756 PRO A O 1
ATOM 6032 N N . SER A 1 757 ? 31.323 -22.028 -50.372 1.00 36.66 757 SER A N 1
ATOM 6033 C CA . SER A 1 757 ? 31.365 -22.864 -51.576 1.00 36.66 757 SER A CA 1
ATOM 6034 C C . SER A 1 757 ? 30.599 -24.163 -51.395 1.00 36.66 757 SER A C 1
ATOM 6036 O O . SER A 1 757 ? 30.810 -24.780 -50.322 1.00 36.66 757 SER A O 1
#

pLDDT: mean 80.79, std 17.8, range [24.53, 97.62]

Secondary structure (DSSP, 8-state):
-----S-HHHHHHHHHHHHHHHHHHHHHHHHHHHSTT--HHHHHHHHHHHHHH-HHHHTS-HHHHHHHHHHHHHHHHHHHHHHHTT-SSPPPPPGGG--TT-SS---TT-----S---EEEESSSSEEE-TTSSEEEE-STT--EEEE--S-SGGGGS-GGGEEEEEEEE-SS-EEEEEEE-------------EEEEE--SSEEEEETTS-EEE---HHHHTHHHHHHHHHHHHTSPTT-HHHHHHHHHHHHHHHHHHHHHHHHHHHHHHHHHHH-SEEEEE---HHHHTTSTTTHHHHHHH-HHHHHHHHHHHHHHHT-EEEEE-GGGTSSB-TTT--B--S--TT-TT--TTSPPP---GGGTSTTHHHHHHHHHHHHGGG-TT-HHHHHHHHHHHHHHHHH----HHHHGGGS---SSHHHHHHHHHHHHH-TT--HHHHHHHHHHHHHTT--SS-EEEEEEEEEETTTEEEEEEEEEETTEEEEEEEEEEE-SSS---HHHHHHHHHHHHHHHHHTT---EEEEE-GGG--HHHHHHHHHTT-EEEEE--TTPEEE-TT--EEEEGGGS---TT-EEEEEEEEETTTTEEEEEEEEE--SS-SSPEEEEESSPP-HHHHHHHHGGGHHHHHHHIIIIITT-GGGG----HHHHHHHHHHHHHHHHHHHHHHHHHHHTTTHHHH-TTTTT---HHHHHHHHHHHHHHTT----S------SS-SSPPPGGG-SS--GGGG----EEEE-S---

Radius of gyration: 36.52 Å; chains: 1; bounding box: 81×58×113 Å